Protein AF-0000000077761399 (afdb_homodimer)

Foldseek 3Di:
DPPDKAKEWEDALQDLLSLLLLLLCVVLPHDYHYDYADPVDQDPVLCVLCVDPSDDTWMAIPNDIDDDSLRSSVVSCVVRVPPHQADPDPVSRVVLVVLLCLLVPPLLCLLALQLLQDDPVSNVVSLVVNLVSCVVVLVCLVQALENVRPDHHSNCSSNLSRPPQASVLQCVLVPHDSDDCVSRVSVVSSNVSQCPDPSNVVSRRDSVVNSVVSVVVSVVSNVD/DPPDKAKEWEDALQDLLSLLLLLLCVVLPHDYHYDYADPVDQDPVLCVLCVDPSDDTWMAIPNDIDDDSLRSSVVSCVVRVPPHQADPDPVSRVVLVVLLCLLVPPLLCLLALQLLQDDPVSNVVSLVVNLVSCVVVLVCLVQALENVRPDHHSNCSSNLSRPPQASVLQCVLVPHDSDDCVSRVSVVSSNVSQCPDPSNVVSRRDSVVNSVVSVVVSVVSNVD

Secondary structure (DSSP, 8-state):
---PPPEEEEE-TT-HHHHHHHHHHHHHT---EEEE--SSS--HHHHHH-TTT--S-EEEETTEEEESHHHHHHHHHHHS-SS-SS-SSHHHHHHHHHHHHIIIIIIHIIIIIIHHHS-HHHHHHHHHHHHHHHHHHHHHHTT-SBTTBSS--HHHHHHHHHIIIIIHHHHHHTT-----TTT-HHHHHHHHHHHHSHHHHTTSPPHHHHHHHHHHHHHHHHH-/---PPPEEEEE-TT-HHHHHHHHHHHHHT---EEEE--SSS--HHHHHH-TTT--S-EEEETTEEEESHHHHHHHHHHHS-SS-SS-SSHHHHHHHHHHHHIIIIIIHIIIIIIHHHS-HHHHHHHHHHHHHHHHHHHHHHTT-SBTTBSS--HHHHHHHHHIIIIIHHHHHHTT-----TTT-HHHHHHHHHHHHSHHHHTTSPPHHHHHHHHHHHHHHHHH-

Solvent-accessible surface area (backbone atoms only — not comparable to full-atom values): 23705 Å² total; per-residue (Å²): 126,86,82,75,87,45,37,36,36,39,24,39,79,75,36,37,53,26,33,28,49,50,29,50,34,47,71,61,66,50,76,64,47,77,41,81,58,45,90,92,58,72,48,72,65,51,42,69,73,26,67,84,78,59,59,73,25,36,39,32,49,75,88,40,74,39,53,50,48,71,45,39,49,52,31,49,36,62,67,50,63,63,82,55,31,62,61,84,51,41,67,58,32,36,50,40,52,44,51,38,46,42,40,66,58,47,38,43,36,36,58,41,59,51,32,41,62,38,54,75,74,49,31,54,56,28,38,51,53,27,43,58,56,48,45,60,53,37,63,64,26,65,95,36,59,27,73,50,31,88,44,77,15,49,40,37,37,48,45,43,22,42,43,73,59,36,42,49,35,37,31,51,59,73,72,44,81,68,80,47,57,88,85,35,49,51,47,50,50,32,51,54,52,51,55,65,37,66,53,40,47,76,46,54,51,58,63,72,64,40,20,51,49,33,46,52,49,34,50,51,58,47,70,101,126,86,83,74,86,45,36,36,36,38,24,38,78,76,37,37,52,26,30,28,48,51,29,52,32,48,70,62,66,50,76,65,47,77,42,82,58,46,89,92,58,72,47,72,64,51,41,69,73,28,68,82,79,59,59,74,23,36,39,32,50,74,91,40,73,38,53,51,48,71,44,38,50,51,32,49,36,62,66,50,65,63,82,53,32,63,60,88,50,42,67,59,31,36,50,40,54,44,52,37,46,43,40,67,58,48,39,44,35,36,56,40,58,51,33,42,62,38,54,74,72,48,31,54,55,27,38,52,52,28,43,59,55,50,45,61,54,37,63,63,26,65,96,32,62,28,73,50,31,88,43,76,14,50,42,37,36,48,46,43,23,42,42,72,59,36,42,50,36,37,30,52,60,71,72,47,83,70,80,46,58,88,82,34,48,54,48,50,52,32,50,55,51,49,55,66,37,66,52,41,47,78,46,53,50,58,62,70,64,41,20,53,50,35,46,52,49,34,52,51,60,51,71,106

Nearest PDB structures (foldseek):
  5j4u-assembly1_A-2  TM=9.199E-01  e=8.645E-18  Populus trichocarpa
  4chs-assembly1_B  TM=9.046E-01  e=1.478E-17  Glycine max
  5g5a-assembly2_D  TM=9.000E-01  e=3.732E-17  Arabidopsis thaliana
  6ep7-assembly1_A  TM=8.720E-01  e=1.091E-16  Arabidopsis thaliana
  5o84-assembly1_A-2  TM=8.622E-01  e=1.262E-16  Arabidopsis thaliana

InterPro domains:
  IPR004045 Glutathione S-transferase, N-terminal [PF02798] (6-78)
  IPR004045 Glutathione S-transferase, N-terminal [PS50404] (5-84)
  IPR004046 Glutathione S-transferase, C-terminal [PF00043] (107-195)
  IPR010987 Glutathione S-transferase, C-terminal-like [PS50405] (89-217)
  IPR036249 Thioredoxin-like superfamily [SSF52833] (7-107)
  IPR036282 Glutathione S-transferase, C-terminal domain superfamily [SSF47616] (78-217)
  IPR040079 Glutathione transferase family [SFLDS00019] (4-222)
  IPR045073 Glutathione S-transferase Omega/Tau-like [PTHR11260] (9-211)
  IPR045073 Glutathione S-transferase Omega/Tau-like [SFLDG01152] (4-222)
  IPR045074 Glutathione S-transferases Tau, C-terminal alpha-helical domain, plant [cd03185] (90-217)

Sequence (448 aa):
MADKEEVKLLGIWASPYSRRIEMALKLKGVPYEYVEEILEKKSPLLLALNPIHKKIPVLVHNDKTILESQVILEYIDETWKHNPLLPQDPYERSKARFLAKLVDEQILTAGFVSMARADEKGREVLAEQTRELIMNLEKELVGKDFFGGKTVGFLDLVAGSVIPFCLERGWEGIGLEVISEEKFPEYKRWVKNLEKAEFVKDCIPPREEHVEHMNDMGERIRSAMADKEEVKLLGIWASPYSRRIEMALKLKGVPYEYVEEILEKKSPLLLALNPIHKKIPVLVHNDKTILESQVILEYIDETWKHNPLLPQDPYERSKARFLAKLVDEQILTAGFVSMARADEKGREVLAEQTRELIMNLEKELVGKDFFGGKTVGFLDLVAGSVIPFCLERGWEGIGLEVISEEKFPEYKRWVKNLEKAEFVKDCIPPREEHVEHMNDMGERIRSA

Radius of gyration: 22.25 Å; Cα contacts (8 Å, |Δi|>4): 657; chains: 2; bounding box: 62×59×57 Å

pLDDT: mean 96.07, std 7.03, range [29.75, 98.94]

Organism: Raphanus sativus (NCBI:txid3726)

Structure (mmCIF, N/CA/C/O backbone):
data_AF-0000000077761399-model_v1
#
loop_
_entity.id
_entity.type
_entity.pdbx_description
1 polymer 'glutathione transferase'
#
loop_
_atom_site.group_PDB
_atom_site.id
_atom_site.type_symbol
_atom_site.label_atom_id
_atom_site.label_alt_id
_atom_site.label_comp_id
_atom_site.label_asym_id
_atom_site.label_entity_id
_atom_site.label_seq_id
_atom_site.pdbx_PDB_ins_code
_atom_site.Cartn_x
_atom_site.Cartn_y
_atom_site.Cartn_z
_atom_site.occupancy
_atom_site.B_iso_or_equiv
_atom_site.auth_seq_id
_atom_site.auth_comp_id
_atom_site.auth_asym_id
_atom_site.auth_atom_id
_atom_site.pdbx_PDB_model_num
ATOM 1 N N . MET A 1 1 ? 38.125 -9.602 9.883 1 29.75 1 MET A N 1
ATOM 2 C CA . MET A 1 1 ? 37.281 -10.539 9.141 1 29.75 1 MET A CA 1
ATOM 3 C C . MET A 1 1 ? 36.125 -9.805 8.477 1 29.75 1 MET A C 1
ATOM 5 O O . MET A 1 1 ? 35.562 -8.867 9.047 1 29.75 1 MET A O 1
ATOM 9 N N . ALA A 1 2 ? 35.969 -9.5 7.258 1 42.53 2 ALA A N 1
ATOM 10 C CA . ALA A 1 2 ? 35.031 -8.625 6.562 1 42.53 2 ALA A CA 1
ATOM 11 C C . ALA A 1 2 ? 33.594 -8.852 7.055 1 42.53 2 ALA A C 1
ATOM 13 O O . ALA A 1 2 ? 33.156 -9.992 7.129 1 42.53 2 ALA A O 1
ATOM 14 N N . ASP A 1 3 ? 32.938 -8.172 8.047 1 53.81 3 ASP A N 1
ATOM 15 C CA . ASP A 1 3 ? 31.75 -8.281 8.891 1 53.81 3 ASP A CA 1
ATOM 16 C C . ASP A 1 3 ? 30.562 -8.812 8.102 1 53.81 3 ASP A C 1
ATOM 18 O O . ASP A 1 3 ? 30.109 -8.18 7.141 1 53.81 3 ASP A O 1
ATOM 22 N N . LYS A 1 4 ? 30.312 -10.141 7.906 1 71.25 4 LYS A N 1
ATOM 23 C CA . LYS A 1 4 ? 29.344 -10.883 7.105 1 71.25 4 LYS A CA 1
ATOM 24 C C . LYS A 1 4 ? 27.938 -10.336 7.309 1 71.25 4 LYS A C 1
ATOM 26 O O . LYS A 1 4 ? 27.516 -10.078 8.438 1 71.25 4 LYS A O 1
ATOM 31 N N . GLU A 1 5 ? 27.281 -9.836 6.176 1 87.62 5 GLU A N 1
ATOM 32 C CA . GLU A 1 5 ? 25.891 -9.367 6.191 1 87.62 5 GLU A CA 1
ATOM 33 C C . GLU A 1 5 ? 24.969 -10.414 6.793 1 87.62 5 GLU A C 1
ATOM 35 O O . GLU A 1 5 ? 25.109 -11.609 6.523 1 87.62 5 GLU A O 1
ATOM 40 N N . GLU A 1 6 ? 24.25 -9.977 7.781 1 96.06 6 GLU A N 1
ATOM 41 C CA . GLU A 1 6 ? 23.266 -10.852 8.391 1 96.06 6 GLU A CA 1
ATOM 42 C C . GLU A 1 6 ? 21.859 -10.523 7.898 1 96.06 6 GLU A C 1
ATOM 44 O O . GLU A 1 6 ? 21.422 -9.375 7.988 1 96.06 6 GLU A O 1
ATOM 49 N N . VAL A 1 7 ? 21.234 -11.531 7.297 1 98.56 7 VAL A N 1
ATOM 50 C CA . VAL A 1 7 ? 19.859 -11.398 6.828 1 98.56 7 VAL A CA 1
ATOM 51 C C . VAL A 1 7 ? 18.969 -12.438 7.508 1 98.56 7 VAL A C 1
ATOM 53 O O . VAL A 1 7 ? 19.297 -13.633 7.512 1 98.56 7 VAL A O 1
ATOM 56 N N . LYS A 1 8 ? 17.875 -11.938 8.156 1 98.75 8 LYS A N 1
ATOM 57 C CA . LYS A 1 8 ? 16.906 -12.789 8.82 1 98.75 8 LYS A CA 1
ATOM 58 C C . LYS A 1 8 ? 15.484 -12.5 8.32 1 98.75 8 LYS A C 1
ATOM 60 O O . LYS A 1 8 ? 15.117 -11.344 8.125 1 98.75 8 LYS A O 1
ATOM 65 N N . LEU A 1 9 ? 14.766 -13.562 8.062 1 98.81 9 LEU A N 1
ATOM 66 C CA . LEU A 1 9 ? 13.375 -13.438 7.625 1 98.81 9 LEU A CA 1
ATOM 67 C C . LEU A 1 9 ? 12.438 -14.188 8.562 1 98.81 9 LEU A C 1
ATOM 69 O O . LEU A 1 9 ? 12.57 -15.398 8.75 1 98.81 9 LEU A O 1
ATOM 73 N N . LEU A 1 10 ? 11.578 -13.453 9.25 1 98.81 10 LEU A N 1
ATOM 74 C CA . LEU A 1 10 ? 10.461 -14.07 9.953 1 98.81 10 LEU A CA 1
ATOM 75 C C . LEU A 1 10 ? 9.266 -14.258 9.031 1 98.81 10 LEU A C 1
ATOM 77 O O . LEU A 1 10 ? 8.836 -13.312 8.359 1 98.81 10 LEU A O 1
ATOM 81 N N . GLY A 1 11 ? 8.797 -15.461 8.898 1 98.19 11 GLY A N 1
ATOM 82 C CA . GLY A 1 11 ? 7.676 -15.766 8.023 1 98.19 11 GLY A CA 1
ATOM 83 C C . GLY A 1 11 ? 6.918 -17.016 8.438 1 98.19 11 GLY A C 1
ATOM 84 O O . GLY A 1 11 ? 7.172 -17.578 9.5 1 98.19 11 GLY A O 1
ATOM 85 N N . ILE A 1 12 ? 5.926 -17.344 7.656 1 97.19 12 ILE A N 1
ATOM 86 C CA . ILE A 1 12 ? 5.164 -18.578 7.766 1 97.19 12 ILE A CA 1
ATOM 87 C C . ILE A 1 12 ? 5.215 -19.344 6.438 1 97.19 12 ILE A C 1
ATOM 89 O O . ILE A 1 12 ? 5.113 -18.734 5.367 1 97.19 12 ILE A O 1
ATOM 93 N N . TRP A 1 13 ? 5.289 -20.578 6.453 1 95.75 13 TRP A N 1
ATOM 94 C CA . TRP A 1 13 ? 5.516 -21.422 5.289 1 95.75 13 TRP A CA 1
ATOM 95 C C . TRP A 1 13 ? 4.391 -21.266 4.27 1 95.75 13 TRP A C 1
ATOM 97 O O . TRP A 1 13 ? 4.613 -21.406 3.064 1 95.75 13 TRP A O 1
ATOM 107 N N . ALA A 1 14 ? 3.279 -20.938 4.746 1 96.38 14 ALA A N 1
ATOM 108 C CA . ALA A 1 14 ? 2.096 -20.984 3.889 1 96.38 14 ALA A CA 1
ATOM 109 C C . ALA A 1 14 ? 1.712 -19.578 3.428 1 96.38 14 ALA A C 1
ATOM 111 O O . ALA A 1 14 ? 0.826 -19.406 2.586 1 96.38 14 ALA A O 1
ATOM 112 N N . SER A 1 15 ? 2.32 -18.562 3.953 1 97 15 SER A N 1
ATOM 113 C CA . SER A 1 15 ? 1.941 -17.172 3.684 1 97 15 SER A CA 1
ATOM 114 C C . SER A 1 15 ? 2.492 -16.703 2.344 1 97 15 SER A C 1
ATOM 116 O O . SER A 1 15 ? 3.703 -16.734 2.115 1 97 15 SER A O 1
ATOM 118 N N . PRO A 1 16 ? 1.604 -16.25 1.481 1 98.12 16 PRO A N 1
ATOM 119 C CA . PRO A 1 16 ? 2.105 -15.719 0.213 1 98.12 16 PRO A CA 1
ATOM 120 C C . PRO A 1 16 ? 3.021 -14.508 0.403 1 98.12 16 PRO A C 1
ATOM 122 O O . PRO A 1 16 ? 3.904 -14.266 -0.424 1 98.12 16 PRO A O 1
ATOM 125 N N . TYR A 1 17 ? 2.861 -13.766 1.481 1 98.44 17 TYR A N 1
ATOM 126 C CA . TYR A 1 17 ? 3.676 -12.586 1.768 1 98.44 17 TYR A CA 1
ATOM 127 C C . TYR A 1 17 ? 5.086 -12.992 2.186 1 98.44 17 TYR A C 1
ATOM 129 O O . TYR A 1 17 ? 6.055 -12.305 1.861 1 98.44 17 TYR A O 1
ATOM 137 N N . SER A 1 18 ? 5.207 -14.07 2.906 1 98.38 18 SER A N 1
ATOM 138 C CA . SER A 1 18 ? 6.516 -14.602 3.271 1 98.38 18 SER A CA 1
ATOM 139 C C . SER A 1 18 ? 7.207 -15.234 2.068 1 98.38 18 SER A C 1
ATOM 141 O O . SER A 1 18 ? 8.414 -15.055 1.871 1 98.38 18 SER A O 1
ATOM 143 N N . ARG A 1 19 ? 6.43 -15.938 1.273 1 98.38 19 ARG A N 1
ATOM 144 C CA . ARG A 1 19 ? 6.988 -16.703 0.162 1 98.38 19 ARG A CA 1
ATOM 145 C C . ARG A 1 19 ? 7.578 -15.773 -0.898 1 98.38 19 ARG A C 1
ATOM 147 O O . ARG A 1 19 ? 8.609 -16.078 -1.493 1 98.38 19 ARG A O 1
ATOM 154 N N . ARG A 1 20 ? 6.902 -14.656 -1.134 1 98.81 20 ARG A N 1
ATOM 155 C CA . ARG A 1 20 ? 7.422 -13.766 -2.164 1 98.81 20 ARG A CA 1
ATOM 156 C C . ARG A 1 20 ? 8.758 -13.164 -1.743 1 98.81 20 ARG A C 1
ATOM 158 O O . ARG A 1 20 ? 9.609 -12.883 -2.586 1 98.81 20 ARG A O 1
ATOM 165 N N . ILE A 1 21 ? 8.992 -12.992 -0.421 1 98.88 21 ILE A N 1
ATOM 166 C CA . ILE A 1 21 ? 10.273 -12.477 0.055 1 98.88 21 ILE A CA 1
ATOM 167 C C . ILE A 1 21 ? 11.352 -13.539 -0.105 1 98.88 21 ILE A C 1
ATOM 169 O O . ILE A 1 21 ? 12.477 -13.242 -0.531 1 98.88 21 ILE A O 1
ATOM 173 N N . GLU A 1 22 ? 10.977 -14.789 0.233 1 98.75 22 GLU A N 1
ATOM 174 C CA . GLU A 1 22 ? 11.938 -15.875 0.038 1 98.75 22 GLU A CA 1
ATOM 175 C C . GLU A 1 22 ? 12.344 -15.992 -1.428 1 98.75 22 GLU A C 1
ATOM 177 O O . GLU A 1 22 ? 13.531 -16.125 -1.739 1 98.75 22 GLU A O 1
ATOM 182 N N . MET A 1 23 ? 11.398 -15.961 -2.312 1 98.62 23 MET A N 1
ATOM 183 C CA . MET A 1 23 ? 11.695 -16.031 -3.74 1 98.62 23 MET A CA 1
ATOM 184 C C . MET A 1 23 ? 12.648 -14.914 -4.152 1 98.62 23 MET A C 1
ATOM 186 O O . MET A 1 23 ? 13.586 -15.141 -4.914 1 98.62 23 MET A O 1
ATOM 190 N N . ALA A 1 24 ? 12.391 -13.672 -3.656 1 98.69 24 ALA A N 1
ATOM 191 C CA . ALA A 1 24 ? 13.234 -12.531 -3.998 1 98.69 24 ALA A CA 1
ATOM 192 C C . ALA A 1 24 ? 14.664 -12.734 -3.506 1 98.69 24 ALA A C 1
ATOM 194 O O . ALA A 1 24 ? 15.625 -12.477 -4.238 1 98.69 24 ALA A O 1
ATOM 195 N N . LEU A 1 25 ? 14.812 -13.188 -2.234 1 98.69 25 LEU A N 1
ATOM 196 C CA . LEU A 1 25 ? 16.141 -13.398 -1.659 1 98.69 25 LEU A CA 1
ATOM 197 C C . LEU A 1 25 ? 16.906 -14.477 -2.428 1 98.69 25 LEU A C 1
ATOM 199 O O . LEU A 1 25 ? 18.094 -14.32 -2.703 1 98.69 25 LEU A O 1
ATOM 203 N N . LYS A 1 26 ? 16.219 -15.531 -2.789 1 98.25 26 LYS A N 1
ATOM 204 C CA . LYS A 1 26 ? 16.844 -16.609 -3.539 1 98.25 26 LYS A CA 1
ATOM 205 C C . LYS A 1 26 ? 17.234 -16.156 -4.945 1 98.25 26 LYS A C 1
ATOM 207 O O . LYS A 1 26 ? 18.312 -16.5 -5.441 1 98.25 26 LYS A O 1
ATOM 212 N N . LEU A 1 27 ? 16.328 -15.445 -5.574 1 97.69 27 LEU A N 1
ATOM 213 C CA . LEU A 1 27 ? 16.625 -14.883 -6.891 1 97.69 27 LEU A CA 1
ATOM 214 C C . LEU A 1 27 ? 17.906 -14.047 -6.859 1 97.69 27 LEU A C 1
ATOM 216 O O . LEU A 1 27 ? 18.703 -14.094 -7.793 1 97.69 27 LEU A O 1
ATOM 220 N N . LYS A 1 28 ? 18.062 -13.281 -5.738 1 97.69 28 LYS A N 1
ATOM 221 C CA . LYS A 1 28 ? 19.203 -12.391 -5.59 1 97.69 28 LYS A CA 1
ATOM 222 C C . LYS A 1 28 ? 20.422 -13.141 -5.059 1 97.69 28 LYS A C 1
ATOM 224 O O . LYS A 1 28 ? 21.516 -12.586 -4.977 1 97.69 28 LYS A O 1
ATOM 229 N N . GLY A 1 29 ? 20.266 -14.383 -4.691 1 97.12 29 GLY A N 1
ATOM 230 C CA . GLY A 1 29 ? 21.359 -15.164 -4.145 1 97.12 29 GLY A CA 1
ATOM 231 C C . GLY A 1 29 ? 21.781 -14.711 -2.762 1 97.12 29 GLY A C 1
ATOM 232 O O . GLY A 1 29 ? 22.969 -14.789 -2.41 1 97.12 29 GLY A O 1
ATOM 233 N N . VAL A 1 30 ? 20.891 -14.188 -1.999 1 98 30 VAL A N 1
ATOM 234 C CA . VAL A 1 30 ? 21.203 -13.656 -0.673 1 98 30 VAL A CA 1
ATOM 235 C C . VAL A 1 30 ? 20.938 -14.727 0.384 1 98 30 VAL A C 1
ATOM 237 O O . VAL A 1 30 ? 19.781 -15.133 0.585 1 98 30 VAL A O 1
ATOM 240 N N . PRO A 1 31 ? 21.969 -15.172 1.051 1 97.88 31 PRO A N 1
ATOM 241 C CA . PRO A 1 31 ? 21.719 -16.078 2.168 1 97.88 31 PRO A CA 1
ATOM 242 C C . PRO A 1 31 ? 20.938 -15.43 3.303 1 97.88 31 PRO A C 1
ATOM 244 O O . PRO A 1 31 ? 21.141 -14.25 3.596 1 97.88 31 PRO A O 1
ATOM 247 N N . TYR A 1 32 ? 20.062 -16.25 3.877 1 98.31 32 TYR A N 1
ATOM 248 C CA . TYR A 1 32 ? 19.266 -15.711 4.977 1 98.31 32 TYR A CA 1
ATOM 249 C C . TYR A 1 32 ? 18.922 -16.797 5.984 1 98.31 32 TYR A C 1
ATOM 251 O O . TYR A 1 32 ? 18.859 -17.984 5.633 1 98.31 32 TYR A O 1
ATOM 259 N N . GLU A 1 33 ? 18.766 -16.328 7.191 1 98.44 33 GLU A N 1
ATOM 260 C CA . GLU A 1 33 ? 18.188 -17.172 8.234 1 98.44 33 GLU A CA 1
ATOM 261 C C . GLU A 1 33 ? 16.672 -17.062 8.242 1 98.44 33 GLU A C 1
ATOM 263 O O . GLU A 1 33 ? 16.109 -15.961 8.32 1 98.44 33 GLU A O 1
ATOM 268 N N . TYR A 1 34 ? 16.031 -18.172 8.117 1 98.25 34 TYR A N 1
ATOM 269 C CA . TYR A 1 34 ? 14.57 -18.203 8.148 1 98.25 34 TYR A CA 1
ATOM 270 C C . TYR A 1 34 ? 14.062 -18.578 9.531 1 98.25 34 TYR A C 1
ATOM 272 O O . TYR A 1 34 ? 14.516 -19.578 10.109 1 98.25 34 TYR A O 1
ATOM 280 N N . VAL A 1 35 ? 13.188 -17.781 10.062 1 98.31 35 VAL A N 1
ATOM 281 C CA . VAL A 1 35 ? 12.539 -18.047 11.344 1 98.31 35 VAL A CA 1
ATOM 282 C C . VAL A 1 35 ? 11.047 -18.266 11.133 1 98.31 35 VAL A C 1
ATOM 284 O O . VAL A 1 35 ? 10.312 -17.344 10.781 1 98.31 35 VAL A O 1
ATOM 287 N N . GLU A 1 36 ? 10.609 -19.484 11.359 1 98 36 GLU A N 1
ATOM 288 C CA . GLU A 1 36 ? 9.203 -19.828 11.195 1 98 36 GLU A CA 1
ATOM 289 C C . GLU A 1 36 ? 8.375 -19.312 12.367 1 98 36 GLU A C 1
ATOM 291 O O . GLU A 1 36 ? 8.695 -19.562 13.531 1 98 36 GLU A O 1
ATOM 296 N N . GLU A 1 37 ? 7.328 -18.547 12.031 1 97.5 37 GLU A N 1
ATOM 297 C CA . GLU A 1 37 ? 6.395 -18.047 13.031 1 97.5 37 GLU A CA 1
ATOM 298 C C . GLU A 1 37 ? 5.133 -18.906 13.094 1 97.5 37 GLU A C 1
ATOM 300 O O . GLU A 1 37 ? 4.906 -19.75 12.219 1 97.5 37 GLU A O 1
ATOM 305 N N . ILE A 1 38 ? 4.445 -18.75 14.195 1 91.94 38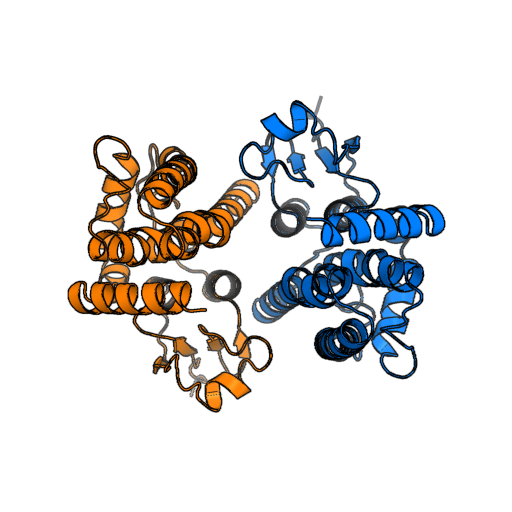 ILE A N 1
ATOM 306 C CA . ILE A 1 38 ? 3.141 -19.375 14.367 1 91.94 38 ILE A CA 1
ATOM 307 C C . ILE A 1 38 ? 2.059 -18.297 14.453 1 91.94 38 ILE A C 1
ATOM 309 O O . ILE A 1 38 ? 2.162 -17.359 15.25 1 91.94 38 ILE A O 1
ATOM 313 N N . LEU A 1 39 ? 1.074 -18.422 13.633 1 80.94 39 LEU A N 1
ATOM 314 C CA . LEU A 1 39 ? 0.049 -17.391 13.508 1 80.94 39 LEU A CA 1
ATOM 315 C C . LEU A 1 39 ? -0.723 -17.234 14.812 1 80.94 39 LEU A C 1
ATOM 317 O O . LEU A 1 39 ? -1.043 -16.109 15.211 1 80.94 39 LEU A O 1
ATOM 321 N N . GLU A 1 40 ? -1.04 -18.312 15.484 1 86 40 GLU A N 1
ATOM 322 C CA . GLU A 1 40 ? -1.903 -18.328 16.656 1 86 40 GLU A CA 1
ATOM 323 C C . GLU A 1 40 ? -1.152 -17.844 17.891 1 86 40 GLU A C 1
ATOM 325 O O . GLU A 1 40 ? -1.765 -17.359 18.859 1 86 40 GLU A O 1
ATOM 330 N N . LYS A 1 41 ? 0.123 -18.047 17.875 1 92.56 41 LYS A N 1
ATOM 331 C CA . LYS A 1 41 ? 0.962 -17.641 19 1 92.56 41 LYS A CA 1
ATOM 332 C C . LYS A 1 41 ? 2.174 -16.859 18.531 1 92.56 41 LYS A C 1
ATOM 334 O O . LYS A 1 41 ? 3.268 -17.406 18.375 1 92.56 41 LYS A O 1
ATOM 339 N N . LYS A 1 42 ? 1.957 -15.57 18.406 1 94.56 42 LYS A N 1
ATOM 340 C CA . LYS A 1 42 ? 3.021 -14.703 17.922 1 94.56 42 LYS A CA 1
ATOM 341 C C . LYS A 1 42 ? 4.219 -14.711 18.859 1 94.56 42 LYS A C 1
ATOM 343 O O . LYS A 1 42 ? 4.059 -14.633 20.078 1 94.56 42 LYS A O 1
ATOM 348 N N . SER A 1 43 ? 5.402 -14.828 18.391 1 97.44 43 SER A N 1
ATOM 349 C CA . SER A 1 43 ? 6.621 -14.914 19.188 1 97.44 43 SER A CA 1
ATOM 350 C C . SER A 1 43 ? 6.992 -13.555 19.781 1 97.44 43 SER A C 1
ATOM 352 O O . SER A 1 43 ? 6.648 -12.516 19.219 1 97.44 43 SER A O 1
ATOM 354 N N . PRO A 1 44 ? 7.746 -13.562 20.891 1 97.56 44 PRO A N 1
ATOM 355 C CA . PRO A 1 44 ? 8.273 -12.305 21.438 1 97.56 44 PRO A CA 1
ATOM 356 C C . PRO A 1 44 ? 9.164 -11.562 20.438 1 97.56 44 PRO A C 1
ATOM 358 O O . PRO A 1 44 ? 9.156 -10.328 20.406 1 97.56 44 PRO A O 1
ATOM 361 N N . LEU A 1 45 ? 9.828 -12.305 19.625 1 97.75 45 LEU A N 1
ATOM 362 C CA . LEU A 1 45 ? 10.703 -11.703 18.625 1 97.75 45 LEU A CA 1
ATOM 363 C C . LEU A 1 45 ? 9.898 -10.922 17.594 1 97.75 45 LEU A C 1
ATOM 365 O O . LEU A 1 45 ? 10.227 -9.781 17.281 1 97.75 45 LEU A O 1
ATOM 369 N N . LEU A 1 46 ? 8.836 -11.547 17.078 1 98.06 46 LEU A N 1
ATOM 370 C CA . LEU A 1 46 ? 7.977 -10.875 16.109 1 98.06 46 LEU A CA 1
ATOM 371 C C . LEU A 1 46 ? 7.363 -9.609 16.703 1 98.06 46 LEU A C 1
ATOM 373 O O . LEU A 1 46 ? 7.355 -8.555 16.062 1 98.06 46 LEU A O 1
ATOM 377 N N . LEU A 1 47 ? 6.906 -9.734 17.938 1 97.5 47 LEU A N 1
ATOM 378 C CA . LEU A 1 47 ? 6.254 -8.609 18.609 1 97.5 47 LEU A CA 1
ATOM 379 C C . LEU A 1 47 ? 7.242 -7.473 18.844 1 97.5 47 LEU A C 1
ATOM 381 O O . LEU A 1 47 ? 6.871 -6.297 18.797 1 97.5 47 LEU A O 1
ATOM 385 N N . ALA A 1 48 ? 8.508 -7.781 19.078 1 97.62 48 ALA A N 1
ATOM 386 C CA . ALA A 1 48 ? 9.547 -6.777 19.281 1 97.62 48 ALA A CA 1
ATOM 387 C C . ALA A 1 48 ? 9.93 -6.105 17.969 1 97.62 48 ALA A C 1
ATOM 389 O O . ALA A 1 48 ? 10.156 -4.891 17.922 1 97.62 48 ALA A O 1
ATOM 390 N N . LEU A 1 49 ? 9.984 -6.875 16.891 1 97.75 49 LEU A N 1
ATOM 391 C CA . LEU A 1 49 ? 10.461 -6.375 15.609 1 97.75 49 LEU A CA 1
ATOM 392 C C . LEU A 1 49 ? 9.359 -5.613 14.883 1 97.75 49 LEU A C 1
ATOM 394 O O . LEU A 1 49 ? 9.648 -4.719 14.078 1 97.75 49 LEU A O 1
ATOM 398 N N . ASN A 1 50 ? 8.156 -5.961 15.141 1 97.25 50 ASN A N 1
ATOM 399 C CA . ASN A 1 50 ? 7.008 -5.32 14.508 1 97.25 50 ASN A CA 1
ATOM 400 C C . ASN A 1 50 ? 5.895 -5.043 15.516 1 97.25 50 ASN A C 1
ATOM 402 O O . ASN A 1 50 ? 4.809 -5.617 15.414 1 97.25 50 ASN A O 1
ATOM 406 N N . PRO A 1 51 ? 6.113 -4.129 16.391 1 94.88 51 PRO A N 1
ATOM 407 C CA . PRO A 1 51 ? 5.168 -3.893 17.484 1 94.88 51 PRO A CA 1
ATOM 408 C C . PRO A 1 51 ? 3.863 -3.258 17.016 1 94.88 51 PRO A C 1
ATOM 410 O O . PRO A 1 51 ? 2.855 -3.311 17.734 1 94.88 51 PRO A O 1
ATOM 413 N N . ILE A 1 52 ? 3.885 -2.693 15.859 1 92.06 52 ILE A N 1
ATOM 414 C CA . ILE A 1 52 ? 2.711 -1.971 15.375 1 92.06 52 ILE A CA 1
ATOM 415 C C . ILE A 1 52 ? 1.722 -2.949 14.75 1 92.06 52 ILE A C 1
ATOM 417 O O . ILE A 1 52 ? 0.59 -3.086 15.219 1 92.06 52 ILE A O 1
ATOM 421 N N . HIS A 1 53 ? 2.123 -3.689 13.719 1 93 53 HIS A N 1
ATOM 422 C CA . HIS A 1 53 ? 1.229 -4.562 12.969 1 93 53 HIS A CA 1
ATOM 423 C C . HIS A 1 53 ? 1.242 -5.98 13.531 1 93 53 HIS A C 1
ATOM 425 O O . HIS A 1 53 ? 0.277 -6.73 13.367 1 93 53 HIS A O 1
ATOM 431 N N . LYS A 1 54 ? 2.445 -6.328 14.102 1 95.88 54 LYS A N 1
ATOM 432 C CA . LYS A 1 54 ? 2.619 -7.664 14.672 1 95.88 54 LYS A CA 1
ATOM 433 C C . LYS A 1 54 ? 2.373 -8.742 13.625 1 95.88 54 LYS A C 1
ATOM 435 O O . LYS A 1 54 ? 1.777 -9.781 13.922 1 95.88 54 LYS A O 1
ATOM 440 N N . LYS A 1 55 ? 2.711 -8.422 12.414 1 95.81 55 LYS A N 1
ATOM 441 C CA . LYS A 1 55 ? 2.475 -9.336 11.297 1 95.81 55 LYS A CA 1
ATOM 442 C C . LYS A 1 55 ? 3.787 -9.758 10.648 1 95.81 55 LYS A C 1
ATOM 444 O O . LYS A 1 55 ? 4.832 -9.156 10.898 1 95.81 55 LYS A O 1
ATOM 449 N N . ILE A 1 56 ? 3.744 -10.82 9.922 1 97.44 56 ILE A N 1
ATOM 450 C CA . ILE A 1 56 ? 4.809 -11.273 9.031 1 97.44 56 ILE A CA 1
ATOM 451 C C . ILE A 1 56 ? 4.488 -10.859 7.594 1 97.44 56 ILE A C 1
ATOM 453 O O . ILE A 1 56 ? 3.338 -10.562 7.27 1 97.44 56 ILE A O 1
ATOM 457 N N . PRO A 1 57 ? 5.535 -10.734 6.746 1 98.5 57 PRO A N 1
ATOM 458 C CA . PRO A 1 57 ? 6.953 -11.016 6.973 1 98.5 57 PRO A CA 1
ATOM 459 C C . PRO A 1 57 ? 7.688 -9.844 7.625 1 98.5 57 PRO A C 1
ATOM 461 O O . PRO A 1 57 ? 7.246 -8.703 7.523 1 98.5 57 PRO A O 1
ATOM 464 N N . VAL A 1 58 ? 8.695 -10.156 8.375 1 98.75 58 VAL A N 1
ATOM 465 C CA . VAL A 1 58 ? 9.664 -9.18 8.867 1 98.75 58 VAL A CA 1
ATOM 466 C C . VAL A 1 58 ? 11.055 -9.523 8.344 1 98.75 58 VAL A C 1
ATOM 468 O O . VAL A 1 58 ? 11.531 -10.648 8.5 1 98.75 58 VAL A O 1
ATOM 471 N N . LEU A 1 59 ? 11.695 -8.625 7.648 1 98.94 59 LEU A N 1
ATOM 472 C CA . LEU A 1 59 ? 13.086 -8.773 7.219 1 98.94 59 LEU A CA 1
ATOM 473 C C . LEU A 1 59 ? 14.023 -7.977 8.117 1 98.94 59 LEU A C 1
ATOM 475 O O . LEU A 1 59 ? 13.766 -6.805 8.406 1 98.94 59 LEU A O 1
ATOM 479 N N . VAL A 1 60 ? 15 -8.609 8.648 1 98.88 60 VAL A N 1
ATOM 480 C CA . VAL A 1 60 ? 16.047 -7.938 9.414 1 98.88 60 VAL A CA 1
ATOM 481 C C . VAL A 1 60 ? 17.359 -8.008 8.648 1 98.88 60 VAL A C 1
ATOM 483 O O . VAL A 1 60 ? 17.844 -9.102 8.32 1 98.88 60 VAL A O 1
ATOM 486 N N . HIS A 1 61 ? 17.906 -6.871 8.266 1 98.69 61 HIS A N 1
ATOM 487 C CA . HIS A 1 61 ? 19.188 -6.766 7.566 1 98.69 61 HIS A CA 1
ATOM 488 C C . HIS A 1 61 ? 20.203 -5.969 8.383 1 98.69 61 HIS A C 1
ATOM 490 O O . HIS A 1 61 ? 20.094 -4.742 8.477 1 98.69 61 HIS A O 1
ATOM 496 N N . ASN A 1 62 ? 21.281 -6.605 8.945 1 97.38 62 ASN A N 1
ATOM 497 C CA . ASN A 1 62 ? 22.266 -5.973 9.805 1 97.38 62 ASN A CA 1
ATOM 498 C C . ASN A 1 62 ? 21.609 -5.117 10.883 1 97.38 62 ASN A C 1
ATOM 500 O O . ASN A 1 62 ? 21.922 -3.936 11.023 1 97.38 62 ASN A O 1
ATOM 504 N N . ASP A 1 63 ? 20.578 -5.645 11.578 1 96.12 63 ASP A N 1
ATOM 505 C CA . ASP A 1 63 ? 19.891 -5.082 12.734 1 96.12 63 ASP A CA 1
ATOM 506 C C . ASP A 1 63 ? 18.875 -4.016 12.312 1 96.12 63 ASP A C 1
ATOM 508 O O . ASP A 1 63 ? 18.328 -3.311 13.156 1 96.12 63 ASP A O 1
ATOM 512 N N . LYS A 1 64 ? 18.719 -3.883 11.016 1 97.94 64 LYS A N 1
ATOM 513 C CA . LYS A 1 64 ? 17.672 -3.004 10.5 1 97.94 64 LYS A CA 1
ATOM 514 C C . LYS A 1 64 ? 16.422 -3.793 10.133 1 97.94 64 LYS A C 1
ATOM 516 O O . LYS A 1 64 ? 16.484 -4.75 9.359 1 97.94 64 LYS A O 1
ATOM 521 N N . THR A 1 65 ? 15.328 -3.375 10.68 1 98.62 65 THR A N 1
ATOM 522 C CA . THR A 1 65 ? 14.062 -4.062 10.461 1 98.62 65 THR A CA 1
ATOM 523 C C . THR A 1 65 ? 13.289 -3.424 9.305 1 98.62 65 THR A C 1
ATOM 525 O O . THR A 1 65 ? 13.094 -2.207 9.281 1 98.62 65 THR A O 1
ATOM 528 N N . ILE A 1 66 ? 12.938 -4.223 8.359 1 98.81 66 ILE A N 1
ATOM 529 C CA . ILE A 1 66 ? 12.102 -3.791 7.25 1 98.81 66 ILE A CA 1
ATOM 530 C C . ILE A 1 66 ? 10.758 -4.512 7.305 1 98.81 66 ILE A C 1
ATOM 532 O O . ILE A 1 66 ? 10.711 -5.742 7.414 1 98.81 66 ILE A O 1
ATOM 536 N N . LEU A 1 67 ? 9.68 -3.678 7.184 1 98.44 67 LEU A N 1
ATOM 537 C CA . LEU A 1 67 ? 8.336 -4.211 7.367 1 98.44 67 LEU A CA 1
ATOM 538 C C . LEU A 1 67 ? 7.5 -4.031 6.102 1 98.44 67 LEU A C 1
ATOM 540 O O . LEU A 1 67 ? 7.832 -3.205 5.25 1 98.44 67 LEU A O 1
ATOM 544 N N . GLU A 1 68 ? 6.445 -4.82 6.027 1 98 68 GLU A N 1
ATOM 545 C CA . GLU A 1 68 ? 5.5 -4.805 4.914 1 98 68 GLU A CA 1
ATOM 546 C C . GLU A 1 68 ? 6.094 -5.477 3.678 1 98 68 GLU A C 1
ATOM 548 O O . GLU A 1 68 ? 7.113 -5.023 3.152 1 98 68 GLU A O 1
ATOM 553 N N . SER A 1 69 ? 5.438 -6.461 3.152 1 98.5 69 SER A N 1
ATOM 554 C CA . SER A 1 69 ? 6.012 -7.375 2.17 1 98.5 69 SER A CA 1
ATOM 555 C C . SER A 1 69 ? 6.383 -6.645 0.884 1 98.5 69 SER A C 1
ATOM 557 O O . SER A 1 69 ? 7.441 -6.898 0.301 1 98.5 69 SER A O 1
ATOM 559 N N . GLN A 1 70 ? 5.52 -5.68 0.436 1 98.44 70 GLN A N 1
ATOM 560 C CA . GLN A 1 70 ? 5.871 -4.965 -0.787 1 98.44 70 GLN A CA 1
ATOM 561 C C . GLN A 1 70 ? 7.031 -4.004 -0.547 1 98.44 70 GLN A C 1
ATOM 563 O O . GLN A 1 70 ? 7.875 -3.809 -1.428 1 98.44 70 GLN A O 1
ATOM 568 N N . VAL A 1 71 ? 7.078 -3.381 0.627 1 98.69 71 VAL A N 1
ATOM 569 C CA . VAL A 1 71 ? 8.195 -2.52 1.005 1 98.69 71 VAL A CA 1
ATOM 570 C C . VAL A 1 71 ? 9.477 -3.346 1.092 1 98.69 71 VAL A C 1
ATOM 572 O O . VAL A 1 71 ? 10.531 -2.91 0.629 1 98.69 71 VAL A O 1
ATOM 575 N N . ILE A 1 72 ? 9.359 -4.535 1.655 1 98.88 72 ILE A N 1
ATOM 576 C CA . ILE A 1 72 ? 10.5 -5.438 1.77 1 98.88 72 ILE A CA 1
ATOM 577 C C . ILE A 1 72 ? 11.023 -5.789 0.377 1 98.88 72 ILE A C 1
ATOM 579 O O . ILE A 1 72 ? 12.234 -5.785 0.141 1 98.88 72 ILE A O 1
ATOM 583 N N . LEU A 1 73 ? 10.125 -6.074 -0.565 1 98.81 73 LEU A N 1
ATOM 584 C CA . LEU A 1 73 ? 10.531 -6.414 -1.925 1 98.81 73 LEU A CA 1
ATOM 585 C C . LEU A 1 73 ? 11.312 -5.266 -2.561 1 98.81 73 LEU A C 1
ATOM 587 O O . LEU A 1 73 ? 12.336 -5.492 -3.203 1 98.81 73 LEU A O 1
ATOM 591 N N . GLU A 1 74 ? 10.789 -4.078 -2.396 1 98.62 74 GLU A N 1
ATOM 592 C CA . GLU A 1 74 ? 11.492 -2.934 -2.969 1 98.62 74 GLU A CA 1
ATOM 593 C C . GLU A 1 74 ? 12.836 -2.707 -2.279 1 98.62 74 GLU A C 1
ATOM 595 O O . GLU A 1 74 ? 13.82 -2.348 -2.93 1 98.62 74 GLU A O 1
ATOM 600 N N . TYR A 1 75 ? 12.898 -2.934 -0.961 1 98.81 75 TYR A N 1
ATOM 601 C CA . TYR A 1 75 ? 14.156 -2.84 -0.238 1 98.81 75 TYR A CA 1
ATOM 602 C C . TYR A 1 75 ? 15.18 -3.82 -0.799 1 98.81 75 TYR A C 1
ATOM 604 O O . TYR A 1 75 ? 16.344 -3.455 -1.03 1 98.81 75 TYR A O 1
ATOM 612 N N . ILE A 1 76 ? 14.766 -5.039 -1.04 1 98.88 76 ILE A N 1
ATOM 613 C CA . ILE A 1 76 ? 15.633 -6.074 -1.592 1 98.88 76 ILE A CA 1
ATOM 614 C C . ILE A 1 76 ? 16.141 -5.641 -2.963 1 98.88 76 ILE A C 1
ATOM 616 O O . ILE A 1 76 ? 17.344 -5.754 -3.246 1 98.88 76 ILE A O 1
ATOM 620 N N . ASP A 1 77 ? 15.258 -5.113 -3.746 1 98.5 77 ASP A N 1
ATOM 621 C CA . ASP A 1 77 ? 15.609 -4.652 -5.086 1 98.5 77 ASP A CA 1
ATOM 622 C C . ASP A 1 77 ? 16.625 -3.518 -5.027 1 98.5 77 ASP A C 1
ATOM 624 O O . ASP A 1 77 ? 17.562 -3.463 -5.836 1 98.5 77 ASP A O 1
ATOM 628 N N . GLU A 1 78 ? 16.469 -2.627 -4.098 1 98.12 78 GLU A N 1
ATOM 629 C CA . GLU A 1 78 ? 17.281 -1.414 -3.99 1 98.12 78 GLU A CA 1
ATOM 630 C C . GLU A 1 78 ? 18.609 -1.696 -3.297 1 98.12 78 GLU A C 1
ATOM 632 O O . GLU A 1 78 ? 19.562 -0.935 -3.445 1 98.12 78 GLU A O 1
ATOM 637 N N . THR A 1 79 ? 18.672 -2.746 -2.531 1 98.38 79 THR A N 1
ATOM 638 C CA . THR A 1 79 ? 19.859 -3.092 -1.759 1 98.38 79 THR A CA 1
ATOM 639 C C . THR A 1 79 ? 20.781 -3.988 -2.572 1 98.38 79 THR A C 1
ATOM 641 O O . THR A 1 79 ? 21.984 -3.732 -2.65 1 98.38 79 THR A O 1
ATOM 644 N N . TRP A 1 80 ? 20.25 -4.984 -3.123 1 98.06 80 TRP A N 1
ATOM 645 C CA . TRP A 1 80 ? 21 -5.902 -3.973 1 98.06 80 TRP A CA 1
ATOM 646 C C . TRP A 1 80 ? 20.641 -5.699 -5.441 1 98.06 80 TRP A C 1
ATOM 648 O O . TRP A 1 80 ? 19.656 -6.25 -5.926 1 98.06 80 TRP A O 1
ATOM 658 N N . LYS A 1 81 ? 21.5 -5.105 -6.211 1 96 81 LYS A N 1
ATOM 659 C CA . LYS A 1 81 ? 21.156 -4.445 -7.465 1 96 81 LYS A CA 1
ATOM 660 C C . LYS A 1 81 ? 21.172 -5.43 -8.633 1 96 81 LYS A C 1
ATOM 662 O O . LYS A 1 81 ? 20.641 -5.145 -9.703 1 96 81 LYS A O 1
ATOM 667 N N . HIS A 1 82 ? 21.859 -6.523 -8.469 1 95.94 82 HIS A N 1
ATOM 668 C CA . HIS A 1 82 ? 21.812 -7.512 -9.539 1 95.94 82 HIS A CA 1
ATOM 669 C C . HIS A 1 82 ? 20.438 -8.125 -9.68 1 95.94 82 HIS A C 1
ATOM 671 O O . HIS A 1 82 ? 19.672 -8.18 -8.711 1 95.94 82 HIS A O 1
ATOM 677 N N . ASN A 1 83 ? 20 -8.484 -10.984 1 95.06 83 ASN A N 1
ATOM 678 C CA . ASN A 1 83 ? 18.672 -9.039 -11.273 1 95.06 83 ASN A CA 1
ATOM 679 C C . ASN A 1 83 ? 17.562 -8.109 -10.773 1 95.06 83 ASN A C 1
ATOM 681 O O . ASN A 1 83 ? 16.766 -8.492 -9.914 1 95.06 83 ASN A O 1
ATOM 685 N N . PRO A 1 84 ? 17.453 -6.98 -11.352 1 97 84 PRO A N 1
ATOM 686 C CA . PRO A 1 84 ? 16.469 -6.008 -10.883 1 97 84 PRO A CA 1
ATOM 687 C C . PRO A 1 84 ? 15.047 -6.551 -10.922 1 97 84 PRO A C 1
ATOM 689 O O . PRO A 1 84 ? 14.664 -7.227 -11.883 1 97 84 PRO A O 1
ATOM 692 N N . LEU A 1 85 ? 14.344 -6.301 -9.867 1 98.19 85 LEU A N 1
ATOM 693 C CA . LEU A 1 85 ? 12.961 -6.738 -9.781 1 98.19 85 LEU A CA 1
ATOM 694 C C . LEU A 1 85 ? 12.031 -5.75 -10.477 1 98.19 85 LEU A C 1
ATOM 696 O O . LEU A 1 85 ? 11.047 -6.148 -11.102 1 98.19 85 LEU A O 1
ATOM 700 N N . LEU A 1 86 ? 12.32 -4.488 -10.32 1 98.12 86 LEU A N 1
ATOM 701 C CA . LEU A 1 86 ? 11.492 -3.453 -10.922 1 98.12 86 LEU A CA 1
ATOM 702 C C . LEU A 1 86 ? 12.148 -2.906 -12.188 1 98.12 86 LEU A C 1
ATOM 704 O O . LEU A 1 86 ? 13.367 -2.789 -12.258 1 98.12 86 LEU A O 1
ATOM 708 N N . PRO A 1 87 ? 11.273 -2.527 -13.172 1 96.5 87 PRO A N 1
ATOM 709 C CA . PRO A 1 87 ? 11.82 -1.877 -14.359 1 96.5 87 PRO A CA 1
ATOM 710 C C . PRO A 1 87 ? 12.5 -0.544 -14.047 1 96.5 87 PRO A C 1
ATOM 712 O O . PRO A 1 87 ? 12.258 0.041 -12.992 1 96.5 87 PRO A O 1
ATOM 715 N N . GLN A 1 88 ? 13.328 -0.093 -15.008 1 95 88 GLN A N 1
ATOM 716 C CA . GLN A 1 88 ? 14.016 1.18 -14.828 1 95 88 GLN A CA 1
ATOM 717 C C . GLN A 1 88 ? 13.133 2.35 -15.242 1 95 88 GLN A C 1
ATOM 719 O O . GLN A 1 88 ? 13.242 3.447 -14.688 1 95 88 GLN A O 1
ATOM 724 N N . ASP A 1 89 ? 12.266 2.092 -16.234 1 97.38 89 ASP A N 1
ATOM 725 C CA . ASP A 1 89 ? 11.367 3.135 -16.703 1 97.38 89 ASP A CA 1
ATOM 726 C C . ASP A 1 89 ? 10.312 3.48 -15.656 1 97.38 89 ASP A C 1
ATOM 728 O O . ASP A 1 89 ? 9.602 2.6 -15.172 1 97.38 89 ASP A O 1
ATOM 732 N N . PRO A 1 90 ? 10.188 4.762 -15.32 1 98.06 90 PRO A N 1
ATOM 733 C CA . PRO A 1 90 ? 9.281 5.148 -14.242 1 98.06 90 PRO A CA 1
ATOM 734 C C . PRO A 1 90 ? 7.84 4.715 -14.5 1 98.06 90 PRO A C 1
ATOM 736 O O . PRO A 1 90 ? 7.129 4.328 -13.57 1 98.06 90 PRO A O 1
ATOM 739 N N . TYR A 1 91 ? 7.422 4.805 -15.695 1 98.31 91 TYR A N 1
ATOM 740 C CA . TYR A 1 91 ? 6.047 4.422 -16 1 98.31 91 TYR A CA 1
ATOM 741 C C . TYR A 1 91 ? 5.84 2.928 -15.797 1 98.31 91 TYR A C 1
ATOM 743 O O . TYR A 1 91 ? 4.867 2.51 -15.164 1 98.31 91 TYR A O 1
ATOM 751 N N . GLU A 1 92 ? 6.766 2.129 -16.328 1 97.56 92 GLU A N 1
ATOM 752 C CA . GLU A 1 92 ? 6.668 0.681 -16.172 1 97.56 92 GLU A CA 1
ATOM 753 C C . GLU A 1 92 ? 6.762 0.276 -14.695 1 97.56 92 GLU A C 1
ATOM 755 O O . GLU A 1 92 ? 6.113 -0.681 -14.273 1 97.56 92 GLU A O 1
ATOM 760 N N . ARG A 1 93 ? 7.578 1.023 -13.922 1 97.75 93 ARG A N 1
ATOM 761 C CA . ARG A 1 93 ? 7.668 0.813 -12.477 1 97.75 93 ARG A CA 1
ATOM 762 C C . ARG A 1 93 ? 6.324 1.069 -11.805 1 97.75 93 ARG A C 1
ATOM 764 O O . ARG A 1 93 ? 5.879 0.273 -10.977 1 97.75 93 ARG A O 1
ATOM 771 N N . SER A 1 94 ? 5.719 2.17 -12.211 1 98.5 94 SER A N 1
ATOM 772 C CA . SER A 1 94 ? 4.441 2.543 -11.617 1 98.5 94 SER A CA 1
ATOM 773 C C . SER A 1 94 ? 3.355 1.527 -11.953 1 98.5 94 SER A C 1
ATOM 775 O O . SER A 1 94 ? 2.506 1.217 -11.117 1 98.5 94 SER A O 1
ATOM 777 N N . LYS A 1 95 ? 3.41 1.001 -13.125 1 97.69 95 LYS A N 1
ATOM 778 C CA . LYS A 1 95 ? 2.441 -0.01 -13.539 1 97.69 95 LYS A CA 1
ATOM 779 C C . LYS A 1 95 ? 2.598 -1.289 -12.727 1 97.69 95 LYS A C 1
ATOM 781 O O . LYS A 1 95 ? 1.606 -1.879 -12.289 1 97.69 95 LYS A O 1
ATOM 786 N N . ALA A 1 96 ? 3.83 -1.684 -12.547 1 98.12 96 ALA A N 1
ATOM 787 C CA . ALA A 1 96 ? 4.098 -2.869 -11.734 1 98.12 96 ALA A CA 1
ATOM 788 C C . ALA A 1 96 ? 3.58 -2.688 -10.312 1 98.12 96 ALA A C 1
ATOM 790 O O . ALA A 1 96 ? 2.949 -3.588 -9.758 1 98.12 96 ALA A O 1
ATOM 791 N N . ARG A 1 97 ? 3.82 -1.52 -9.734 1 98.44 97 ARG A N 1
ATOM 792 C CA . ARG A 1 97 ? 3.367 -1.232 -8.375 1 98.44 97 ARG A CA 1
ATOM 793 C C . ARG A 1 97 ? 1.844 -1.223 -8.297 1 98.44 97 ARG A C 1
ATOM 795 O O . ARG A 1 97 ? 1.263 -1.753 -7.352 1 98.44 97 ARG A O 1
ATOM 802 N N . PHE A 1 98 ? 1.231 -0.671 -9.336 1 98.25 98 PHE A N 1
ATOM 803 C CA . PHE A 1 98 ? -0.225 -0.604 -9.359 1 98.25 98 PHE A CA 1
ATOM 804 C C . PHE A 1 98 ? -0.83 -2.002 -9.406 1 98.25 98 PHE A C 1
ATOM 806 O O . PHE A 1 98 ? -1.732 -2.32 -8.625 1 98.25 98 PHE A O 1
ATOM 813 N N . LEU A 1 99 ? -0.316 -2.787 -10.258 1 98.38 99 LEU A N 1
ATOM 814 C CA . LEU A 1 99 ? -0.868 -4.125 -10.43 1 98.38 99 LEU A CA 1
ATOM 815 C C . LEU A 1 99 ? -0.585 -4.996 -9.211 1 98.38 99 LEU A C 1
ATOM 817 O O . LEU A 1 99 ? -1.396 -5.852 -8.852 1 98.38 99 LEU A O 1
ATOM 821 N N . ALA A 1 100 ? 0.574 -4.77 -8.578 1 98.56 100 ALA A N 1
ATOM 822 C CA . ALA A 1 100 ? 0.867 -5.473 -7.332 1 98.56 100 ALA A CA 1
ATOM 823 C C . ALA A 1 100 ? -0.152 -5.125 -6.25 1 98.56 100 ALA A C 1
ATOM 825 O O . ALA A 1 100 ? -0.597 -6 -5.504 1 98.56 100 ALA A O 1
ATOM 826 N N . LYS A 1 101 ? -0.465 -3.867 -6.203 1 98.06 101 LYS A N 1
ATOM 827 C CA . LYS A 1 101 ? -1.492 -3.434 -5.262 1 98.06 101 LYS A CA 1
ATOM 828 C C . LYS A 1 101 ? -2.842 -4.066 -5.586 1 98.06 101 LYS A C 1
ATOM 830 O O . LYS A 1 101 ? -3.568 -4.492 -4.688 1 98.06 101 LYS A O 1
ATOM 835 N N . LEU A 1 102 ? -3.184 -4.105 -6.852 1 98.06 102 LEU A N 1
ATOM 836 C CA . LEU A 1 102 ? -4.414 -4.746 -7.301 1 98.06 102 LEU A CA 1
ATOM 837 C C . LEU A 1 102 ? -4.492 -6.188 -6.812 1 98.06 102 LEU A C 1
ATOM 839 O O . LEU A 1 102 ? -5.535 -6.629 -6.328 1 98.06 102 LEU A O 1
ATOM 843 N N . VAL A 1 103 ? -3.385 -6.879 -6.906 1 98.69 103 VAL A N 1
ATOM 844 C CA . VAL A 1 103 ? -3.309 -8.281 -6.508 1 98.69 103 VAL A CA 1
ATOM 845 C C . VAL A 1 103 ? -3.564 -8.406 -5.008 1 98.69 103 VAL A C 1
ATOM 847 O O . VAL A 1 103 ? -4.445 -9.156 -4.582 1 98.69 103 VAL A O 1
ATOM 850 N N . ASP A 1 104 ? -2.871 -7.625 -4.246 1 98.25 104 ASP A N 1
ATOM 851 C CA . ASP A 1 104 ? -2.887 -7.773 -2.793 1 98.25 104 ASP A CA 1
ATOM 852 C C . ASP A 1 104 ? -4.188 -7.238 -2.201 1 98.25 104 ASP A C 1
ATOM 854 O O . ASP A 1 104 ? -4.656 -7.73 -1.173 1 98.25 104 ASP A O 1
ATOM 858 N N . GLU A 1 105 ? -4.727 -6.234 -2.869 1 96.81 105 GLU A N 1
ATOM 859 C CA . GLU A 1 105 ? -5.832 -5.547 -2.215 1 96.81 105 GLU A CA 1
ATOM 860 C C . GLU A 1 105 ? -7.176 -5.984 -2.791 1 96.81 105 GLU A C 1
ATOM 862 O O . GLU A 1 105 ? -8.141 -6.188 -2.051 1 96.81 105 GLU A O 1
ATOM 867 N N . GLN A 1 106 ? -7.262 -6.207 -4.055 1 97.75 106 GLN A N 1
ATOM 868 C CA . GLN A 1 106 ? -8.57 -6.473 -4.648 1 97.75 106 GLN A CA 1
ATOM 869 C C . GLN A 1 106 ? -8.719 -7.949 -5.008 1 97.75 106 GLN A C 1
ATOM 871 O O . GLN A 1 106 ? -9.727 -8.578 -4.672 1 97.75 106 GLN A O 1
ATOM 876 N N . ILE A 1 107 ? -7.727 -8.484 -5.66 1 98.56 107 ILE A N 1
ATOM 877 C CA . ILE A 1 107 ? -7.844 -9.867 -6.109 1 98.56 107 ILE A CA 1
ATOM 878 C C . ILE A 1 107 ? -7.891 -10.797 -4.902 1 98.56 107 ILE A C 1
ATOM 880 O O . ILE A 1 107 ? -8.742 -11.688 -4.828 1 98.56 107 ILE A O 1
ATOM 884 N N . LEU A 1 108 ? -7.02 -10.617 -3.951 1 98.44 108 LEU A N 1
ATOM 885 C CA . LEU A 1 108 ? -7.004 -11.453 -2.752 1 98.44 108 LEU A CA 1
ATOM 886 C C . LEU A 1 108 ? -8.297 -11.289 -1.961 1 98.44 108 LEU A C 1
ATOM 888 O O . LEU A 1 108 ? -8.859 -12.273 -1.479 1 98.44 108 LEU A O 1
ATOM 892 N N . THR A 1 109 ? -8.727 -10.047 -1.861 1 97.62 109 THR A N 1
ATOM 893 C CA . THR A 1 109 ? -9.938 -9.781 -1.085 1 97.62 109 THR A CA 1
ATOM 894 C C . THR A 1 109 ? -11.148 -10.438 -1.731 1 97.62 109 THR A C 1
ATOM 896 O O . THR A 1 109 ? -11.898 -11.156 -1.067 1 97.62 109 THR A O 1
ATOM 899 N N . ALA A 1 110 ? -11.367 -10.211 -3.014 1 97.94 110 ALA A N 1
ATOM 900 C CA . ALA A 1 110 ? -12.5 -10.805 -3.711 1 97.94 110 ALA A CA 1
ATOM 901 C C . ALA A 1 110 ? -12.359 -12.328 -3.799 1 97.94 110 ALA A C 1
ATOM 903 O O . ALA A 1 110 ? -13.312 -13.062 -3.529 1 97.94 110 ALA A O 1
ATOM 904 N N . GLY A 1 111 ? -11.188 -12.773 -4.086 1 98.25 111 GLY A N 1
ATOM 905 C CA . GLY A 1 111 ? -10.945 -14.164 -4.438 1 98.25 111 GLY A CA 1
ATOM 906 C C . GLY A 1 111 ? -10.82 -15.07 -3.23 1 98.25 111 GLY A C 1
ATOM 907 O O . GLY A 1 111 ? -10.867 -16.297 -3.361 1 98.25 111 GLY A O 1
ATOM 908 N N . PHE A 1 112 ? -10.672 -14.445 -2.055 1 97.81 112 PHE A N 1
ATOM 909 C CA . PHE A 1 112 ? -10.5 -15.32 -0.903 1 97.81 112 PHE A CA 1
ATOM 910 C C . PHE A 1 112 ? -11.305 -14.82 0.287 1 97.81 112 PHE A C 1
ATOM 912 O O . PHE A 1 112 ? -12.18 -15.531 0.791 1 97.81 112 PHE A O 1
ATOM 919 N N . VAL A 1 113 ? -11.07 -13.609 0.711 1 96.38 113 VAL A N 1
ATOM 920 C CA . VAL A 1 113 ? -11.664 -13.102 1.94 1 96.38 113 VAL A CA 1
ATOM 921 C C . VAL A 1 113 ? -13.188 -13.031 1.785 1 96.38 113 VAL A C 1
ATOM 923 O O . VAL A 1 113 ? -13.922 -13.602 2.594 1 96.38 113 VAL A O 1
ATOM 926 N N . SER A 1 114 ? -13.625 -12.359 0.742 1 97.19 114 SER A N 1
ATOM 927 C CA . SER A 1 114 ? -15.062 -12.219 0.501 1 97.19 114 SER A CA 1
ATOM 928 C C . SER A 1 114 ? -15.695 -13.562 0.15 1 97.19 114 SER A C 1
ATOM 930 O O . SER A 1 114 ? -16.812 -13.859 0.576 1 97.19 114 SER A O 1
ATOM 932 N N . MET A 1 115 ? -14.984 -14.328 -0.567 1 96 115 MET A N 1
ATOM 933 C CA . MET A 1 115 ? -15.492 -15.633 -0.972 1 96 115 MET A CA 1
ATOM 934 C C . MET A 1 115 ? -15.688 -16.547 0.238 1 96 115 MET A C 1
ATOM 936 O O . MET A 1 115 ? -16.641 -17.328 0.288 1 96 115 MET A O 1
ATOM 940 N N . ALA A 1 116 ? -14.727 -16.484 1.167 1 95.44 116 ALA A N 1
ATOM 941 C CA . ALA A 1 116 ? -14.812 -17.312 2.367 1 95.44 116 ALA A CA 1
ATOM 942 C C . ALA A 1 116 ? -16.078 -17 3.162 1 95.44 116 ALA A C 1
ATOM 944 O O . ALA A 1 116 ? -16.641 -17.891 3.82 1 95.44 116 ALA A O 1
ATOM 945 N N . ARG A 1 117 ? -16.562 -15.781 3.055 1 96.31 117 ARG A N 1
ATOM 946 C CA . ARG A 1 117 ? -17.719 -15.336 3.828 1 96.31 117 ARG A CA 1
ATOM 947 C C . ARG A 1 117 ? -19.016 -15.562 3.055 1 96.31 117 ARG A C 1
ATOM 949 O O . ARG A 1 117 ? -20.109 -15.469 3.621 1 96.31 117 ARG A O 1
ATOM 956 N N . ALA A 1 118 ? -18.953 -15.836 1.802 1 95.81 118 ALA A N 1
ATOM 957 C CA . ALA A 1 118 ? -20.125 -15.883 0.921 1 95.81 118 ALA A CA 1
ATOM 958 C C . ALA A 1 118 ? -20.734 -17.281 0.895 1 95.81 118 ALA A C 1
ATOM 960 O O . ALA A 1 118 ? -20.047 -18.266 1.155 1 95.81 118 ALA A O 1
ATOM 961 N N . ASP A 1 119 ? -22.062 -17.266 0.588 1 93.88 119 ASP A N 1
ATOM 962 C CA . ASP A 1 119 ? -22.703 -18.547 0.276 1 93.88 119 ASP A CA 1
ATOM 963 C C . ASP A 1 119 ? -22.422 -18.969 -1.161 1 93.88 119 ASP A C 1
ATOM 965 O O . ASP A 1 119 ? -21.625 -18.328 -1.857 1 93.88 119 ASP A O 1
ATOM 969 N N . GLU A 1 120 ? -22.984 -20.047 -1.511 1 91.5 120 GLU A N 1
ATOM 970 C CA . GLU A 1 120 ? -22.672 -20.625 -2.811 1 91.5 120 GLU A CA 1
ATOM 971 C C . GLU A 1 120 ? -22.938 -19.641 -3.941 1 91.5 120 GLU A C 1
ATOM 973 O O . GLU A 1 120 ? -22.109 -19.469 -4.832 1 91.5 120 GLU A O 1
ATOM 978 N N . LYS A 1 121 ? -24.109 -19.016 -3.936 1 94.06 121 LYS A N 1
ATOM 979 C CA . LYS A 1 121 ? -24.438 -18.047 -4.965 1 94.06 121 LYS A CA 1
ATOM 980 C C . LYS A 1 121 ? -23.484 -16.859 -4.938 1 94.06 121 LYS A C 1
ATOM 982 O O . LYS A 1 121 ? -23.047 -16.375 -5.988 1 94.06 121 LYS A O 1
ATOM 987 N N . GLY A 1 122 ? -23.125 -16.438 -3.797 1 96.19 122 GLY A N 1
ATOM 988 C CA . GLY A 1 122 ? -22.172 -15.344 -3.635 1 96.19 122 GLY A CA 1
ATOM 989 C C . GLY A 1 122 ? -20.797 -15.688 -4.137 1 96.19 122 GLY A C 1
ATOM 990 O O . GLY A 1 122 ? -20.094 -14.836 -4.703 1 96.19 122 GLY A O 1
ATOM 991 N N . ARG A 1 123 ? -20.406 -16.922 -3.986 1 95.75 123 ARG A N 1
ATOM 992 C CA . ARG A 1 123 ? -19.094 -17.359 -4.43 1 95.75 123 ARG A CA 1
ATOM 993 C C . ARG A 1 123 ? -18.969 -17.281 -5.949 1 95.75 123 ARG A C 1
ATOM 995 O O . ARG A 1 123 ? -17.922 -16.938 -6.48 1 95.75 123 ARG A O 1
ATOM 1002 N N . GLU A 1 124 ? -20.016 -17.578 -6.613 1 95.44 124 GLU A N 1
ATOM 1003 C CA . GLU A 1 124 ? -20 -17.516 -8.07 1 95.44 124 GLU A CA 1
ATOM 1004 C C . GLU A 1 124 ? -19.844 -16.078 -8.555 1 95.44 124 GLU A C 1
ATOM 1006 O O . GLU A 1 124 ? -19.125 -15.812 -9.516 1 95.44 124 GLU A O 1
ATOM 1011 N N . VAL A 1 125 ? -20.547 -15.195 -7.91 1 97.31 125 VAL A N 1
ATOM 1012 C CA . VAL A 1 125 ? -20.453 -13.773 -8.242 1 97.31 125 VAL A CA 1
ATOM 1013 C C . VAL A 1 125 ? -19.031 -13.273 -7.996 1 97.31 125 VAL A C 1
ATOM 1015 O O . VAL A 1 125 ? -18.469 -12.57 -8.836 1 97.31 125 VAL A O 1
ATOM 1018 N N . LEU A 1 126 ? -18.5 -13.719 -6.895 1 98.12 126 LEU A N 1
ATOM 1019 C CA . LEU A 1 126 ? -17.156 -13.289 -6.527 1 98.12 126 LEU A CA 1
ATOM 1020 C C . LEU A 1 126 ? -16.109 -13.93 -7.445 1 98.12 126 LEU A C 1
ATOM 1022 O O . LEU A 1 126 ? -15.086 -13.312 -7.742 1 98.12 126 LEU A O 1
ATOM 1026 N N . ALA A 1 127 ? -16.359 -15.125 -7.875 1 98 127 ALA A N 1
ATOM 1027 C CA . ALA A 1 127 ? -15.469 -15.758 -8.844 1 98 127 ALA A CA 1
ATOM 1028 C C . ALA A 1 127 ? -15.398 -14.953 -10.141 1 98 127 ALA A C 1
ATOM 1030 O O . ALA A 1 127 ? -14.32 -14.75 -10.688 1 98 127 ALA A O 1
ATOM 1031 N N . GLU A 1 128 ? -16.547 -14.508 -10.594 1 97.94 128 GLU A N 1
ATOM 1032 C CA . GLU A 1 128 ? -16.578 -13.711 -11.812 1 97.94 128 GLU A CA 1
ATOM 1033 C C . GLU A 1 128 ? -15.875 -12.375 -11.625 1 97.94 128 GLU A C 1
ATOM 1035 O O . GLU A 1 128 ? -15.148 -11.922 -12.508 1 97.94 128 GLU A O 1
ATOM 1040 N N . GLN A 1 129 ? -16.109 -11.773 -10.508 1 97.81 129 GLN A N 1
ATOM 1041 C CA . GLN A 1 129 ? -15.406 -10.539 -10.195 1 97.81 129 GLN A CA 1
ATOM 1042 C C . GLN A 1 129 ? -13.898 -10.75 -10.172 1 97.81 129 GLN A C 1
ATOM 1044 O O . GLN A 1 129 ? -13.141 -9.922 -10.688 1 97.81 129 GLN A O 1
ATOM 1049 N N . THR A 1 130 ? -13.523 -11.82 -9.562 1 98.5 130 THR A N 1
ATOM 1050 C CA . THR A 1 130 ? -12.102 -12.164 -9.477 1 98.5 130 THR A CA 1
ATOM 1051 C C . THR A 1 130 ? -11.516 -12.383 -10.867 1 98.5 130 THR A C 1
ATOM 1053 O O . THR A 1 130 ? -10.43 -11.891 -11.172 1 98.5 130 THR A O 1
ATOM 1056 N N . ARG A 1 131 ? -12.219 -13.031 -11.727 1 98.5 131 ARG A N 1
ATOM 1057 C CA . ARG A 1 131 ? -11.789 -13.25 -13.109 1 98.5 131 ARG A CA 1
ATOM 1058 C C . ARG A 1 131 ? -11.594 -11.93 -13.836 1 98.5 131 ARG A C 1
ATOM 1060 O O . ARG A 1 131 ? -10.617 -11.758 -14.57 1 98.5 131 ARG A O 1
ATOM 1067 N N . GLU A 1 132 ? -12.469 -11.016 -13.617 1 97.62 132 GLU A N 1
ATOM 1068 C CA . GLU A 1 132 ? -12.367 -9.711 -14.25 1 97.62 132 GLU A CA 1
ATOM 1069 C C . GLU A 1 132 ? -11.102 -8.984 -13.812 1 97.62 132 GLU A C 1
ATOM 1071 O O . GLU A 1 132 ? -10.43 -8.344 -14.633 1 97.62 132 GLU A O 1
ATOM 1076 N N . LEU A 1 133 ? -10.812 -9.125 -12.57 1 98.06 133 LEU A N 1
ATOM 1077 C CA . LEU A 1 133 ? -9.609 -8.492 -12.047 1 98.06 133 LEU A CA 1
ATOM 1078 C C . LEU A 1 133 ? -8.359 -9.172 -12.609 1 98.06 133 LEU A C 1
ATOM 1080 O O . LEU A 1 133 ? -7.402 -8.492 -13 1 98.06 133 LEU A O 1
ATOM 1084 N N . ILE A 1 134 ? -8.383 -10.484 -12.703 1 98.5 134 ILE A N 1
ATOM 1085 C CA . ILE A 1 134 ? -7.227 -11.234 -13.172 1 98.5 134 ILE A CA 1
ATOM 1086 C C . ILE A 1 134 ? -7.031 -11 -14.672 1 98.5 134 ILE A C 1
ATOM 1088 O O . ILE A 1 134 ? -5.914 -11.109 -15.18 1 98.5 134 ILE A O 1
ATOM 1092 N N . MET A 1 135 ? -8.094 -10.617 -15.359 1 98.12 135 MET A N 1
ATOM 1093 C CA . MET A 1 135 ? -8 -10.32 -16.781 1 98.12 135 MET A CA 1
ATOM 1094 C C . MET A 1 135 ? -7.039 -9.156 -17.031 1 98.12 135 MET A C 1
ATOM 1096 O O . MET A 1 135 ? -6.367 -9.109 -18.062 1 98.12 135 MET A O 1
ATOM 1100 N N . ASN A 1 136 ? -6.969 -8.25 -16.094 1 96.69 136 ASN A N 1
ATOM 1101 C CA . ASN A 1 136 ? -6.012 -7.156 -16.203 1 96.69 136 ASN A CA 1
ATOM 1102 C C . ASN A 1 136 ? -4.574 -7.672 -16.219 1 96.69 136 ASN A C 1
ATOM 1104 O O . ASN A 1 136 ? -3.711 -7.09 -16.875 1 96.69 136 ASN A O 1
ATOM 1108 N N . LEU A 1 137 ? -4.301 -8.742 -15.516 1 98.12 137 LEU A N 1
ATOM 1109 C CA . LEU A 1 137 ? -2.982 -9.359 -15.516 1 98.12 137 LEU A CA 1
ATOM 1110 C C . LEU A 1 137 ? -2.756 -10.156 -16.797 1 98.12 137 LEU A C 1
ATOM 1112 O O . LEU A 1 137 ? -1.656 -10.141 -17.359 1 98.12 137 LEU A O 1
ATOM 1116 N N . GLU A 1 138 ? -3.789 -10.852 -17.219 1 98.44 138 GLU A N 1
ATOM 1117 C CA . GLU A 1 138 ? -3.742 -11.609 -18.469 1 98.44 138 GLU A CA 1
ATOM 1118 C C . GLU A 1 138 ? -3.293 -10.727 -19.625 1 98.44 138 GLU A C 1
ATOM 1120 O O . GLU A 1 138 ? -2.439 -11.133 -20.422 1 98.44 138 GLU A O 1
ATOM 1125 N N . LYS A 1 139 ? -3.82 -9.555 -19.672 1 96.88 139 LYS A N 1
ATOM 1126 C CA . LYS A 1 139 ? -3.506 -8.617 -20.734 1 96.88 139 LYS A CA 1
ATOM 1127 C C . LYS A 1 139 ? -2.049 -8.172 -20.672 1 96.88 139 LYS A C 1
ATOM 1129 O O . LYS A 1 139 ? -1.4 -7.977 -21.703 1 96.88 139 LYS A O 1
ATOM 1134 N N . GLU A 1 140 ? -1.546 -8.031 -19.484 1 96.75 140 GLU A N 1
ATOM 1135 C CA . GLU A 1 140 ? -0.174 -7.582 -19.266 1 96.75 140 GLU A CA 1
ATOM 1136 C C . GLU A 1 140 ? 0.831 -8.641 -19.703 1 96.75 140 GLU A C 1
ATOM 1138 O O . GLU A 1 140 ? 1.99 -8.328 -19.984 1 96.75 140 GLU A O 1
ATOM 1143 N N . LEU A 1 141 ? 0.451 -9.875 -19.781 1 98.06 141 LEU A N 1
ATOM 1144 C CA . LEU A 1 141 ? 1.349 -11 -20.016 1 98.06 141 LEU A CA 1
ATOM 1145 C C . LEU A 1 141 ? 1.538 -11.242 -21.516 1 98.06 141 LEU A C 1
ATOM 1147 O O . LEU A 1 141 ? 2.436 -11.984 -21.922 1 98.06 141 LEU A O 1
ATOM 1151 N N . VAL A 1 142 ? 0.69 -10.656 -22.312 1 97.31 142 VAL A N 1
ATOM 1152 C CA . VAL A 1 142 ? 0.738 -10.906 -23.75 1 97.31 142 VAL A CA 1
ATOM 1153 C C . VAL A 1 142 ? 2.121 -10.555 -24.297 1 97.31 142 VAL A C 1
ATOM 1155 O O . VAL A 1 142 ? 2.598 -9.43 -24.109 1 97.31 142 VAL A O 1
ATOM 1158 N N . GLY A 1 143 ? 2.803 -11.523 -24.875 1 96.44 143 GLY A N 1
ATOM 1159 C CA . GLY A 1 143 ? 4.098 -11.312 -25.5 1 96.44 143 GLY A CA 1
ATOM 1160 C C . GLY A 1 143 ? 5.25 -11.359 -24.516 1 96.44 143 GLY A C 1
ATOM 1161 O O . GLY A 1 143 ? 6.391 -11.047 -24.859 1 96.44 143 GLY A O 1
ATOM 1162 N N . LYS A 1 144 ? 4.996 -11.703 -23.312 1 97.12 144 LYS A N 1
ATOM 1163 C CA . LYS A 1 144 ? 6.02 -11.727 -22.281 1 97.12 144 LYS A CA 1
ATOM 1164 C C . LYS A 1 144 ? 6.113 -13.102 -21.641 1 97.12 144 LYS A C 1
ATOM 1166 O O . LYS A 1 144 ? 5.102 -13.773 -21.438 1 97.12 144 LYS A O 1
ATOM 1171 N N . ASP A 1 145 ? 7.293 -13.516 -21.297 1 97.62 145 ASP A N 1
ATOM 1172 C CA . ASP A 1 145 ? 7.477 -14.75 -20.547 1 97.62 145 ASP A CA 1
ATOM 1173 C C . ASP A 1 145 ? 7.086 -14.57 -19.078 1 97.62 145 ASP A C 1
ATOM 1175 O O . ASP A 1 145 ? 6.566 -15.5 -18.453 1 97.62 145 ASP A O 1
ATOM 1179 N N . PHE A 1 146 ? 7.41 -13.461 -18.594 1 98.38 146 PHE A N 1
ATOM 1180 C CA . PHE A 1 146 ? 7.098 -13.023 -17.234 1 98.38 146 PHE A CA 1
ATOM 1181 C C . PHE A 1 146 ? 6.555 -11.602 -17.25 1 98.38 146 PHE A C 1
ATOM 1183 O O . PHE A 1 146 ? 6.652 -10.891 -18.25 1 98.38 146 PHE A O 1
ATOM 1190 N N . PHE A 1 147 ? 5.934 -11.156 -16.156 1 97.88 147 PHE A N 1
ATOM 1191 C CA . PHE A 1 147 ? 5.535 -9.758 -16.047 1 97.88 147 PHE A CA 1
ATOM 1192 C C . PHE A 1 147 ? 6.738 -8.836 -16.203 1 97.88 147 PHE A C 1
ATOM 1194 O O . PHE A 1 147 ? 6.613 -7.723 -16.719 1 97.88 147 PHE A O 1
ATOM 1201 N N . GLY A 1 148 ? 7.945 -9.32 -15.859 1 94.44 148 GLY A N 1
ATOM 1202 C CA . GLY A 1 148 ? 9.18 -8.578 -16.031 1 94.44 148 GLY A CA 1
ATOM 1203 C C . GLY A 1 148 ? 9.727 -8.648 -17.438 1 94.44 148 GLY A C 1
ATOM 1204 O O . GLY A 1 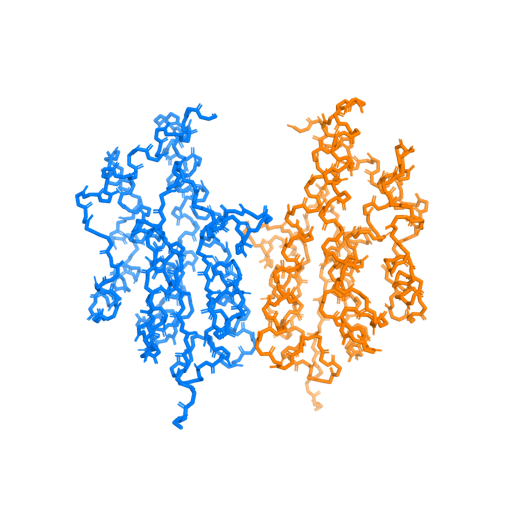148 ? 10.789 -8.094 -17.734 1 94.44 148 GLY A O 1
ATOM 1205 N N . GLY A 1 149 ? 9.07 -9.273 -18.297 1 95.88 149 GLY A N 1
ATOM 1206 C CA . GLY A 1 149 ? 9.547 -9.492 -19.656 1 95.88 149 GLY A CA 1
ATOM 1207 C C . GLY A 1 149 ? 10.156 -10.875 -19.844 1 95.88 149 GLY A C 1
ATOM 1208 O O . GLY A 1 149 ? 9.445 -11.883 -19.797 1 95.88 149 GLY A O 1
ATOM 1209 N N . LYS A 1 150 ? 11.43 -10.891 -19.969 1 95.44 150 LYS A N 1
ATOM 1210 C CA . LYS A 1 150 ? 12.125 -12.156 -20.203 1 95.44 150 LYS A CA 1
ATOM 1211 C C . LYS A 1 150 ? 12.602 -12.766 -18.875 1 95.44 150 LYS A C 1
ATOM 1213 O O . LYS A 1 150 ? 12.961 -13.938 -18.828 1 95.44 150 LYS A O 1
ATOM 1218 N N . THR A 1 151 ? 12.578 -11.938 -17.906 1 95.62 151 THR A N 1
ATOM 1219 C CA . THR A 1 151 ? 13.023 -12.414 -16.594 1 95.62 151 THR A CA 1
ATOM 1220 C C . THR A 1 151 ? 11.969 -12.125 -15.531 1 95.62 151 THR A C 1
ATOM 1222 O O . THR A 1 151 ? 11.078 -11.297 -15.734 1 95.62 151 THR A O 1
ATOM 1225 N N . VAL A 1 152 ? 12.094 -12.82 -14.398 1 97.62 152 VAL A N 1
ATOM 1226 C CA . VAL A 1 152 ? 11.188 -12.656 -13.266 1 97.62 152 VAL A CA 1
ATOM 1227 C C . VAL A 1 152 ? 11.375 -11.281 -12.641 1 97.62 152 VAL A C 1
ATOM 1229 O O . VAL A 1 152 ? 12.508 -10.859 -12.383 1 97.62 152 VAL A O 1
ATOM 1232 N N . GLY A 1 153 ? 10.281 -10.609 -12.461 1 97.69 153 GLY A N 1
ATOM 1233 C CA . GLY A 1 153 ? 10.32 -9.289 -11.844 1 97.69 153 GLY A CA 1
ATOM 1234 C C . GLY A 1 153 ? 9.406 -9.172 -10.641 1 97.69 153 GLY A C 1
ATOM 1235 O O . GLY A 1 153 ? 8.961 -10.18 -10.086 1 97.69 153 GLY A O 1
ATOM 1236 N N . PHE A 1 154 ? 9.148 -7.949 -10.219 1 98.62 154 PHE A N 1
ATOM 1237 C CA . PHE A 1 154 ? 8.406 -7.562 -9.023 1 98.62 154 PHE A CA 1
ATOM 1238 C C . PHE A 1 154 ? 7.008 -8.172 -9.031 1 98.62 154 PHE A C 1
ATOM 1240 O O . PHE A 1 154 ? 6.605 -8.82 -8.07 1 98.62 154 PHE A O 1
ATOM 1247 N N . LEU A 1 155 ? 6.312 -7.98 -10.109 1 98.69 155 LEU A N 1
ATOM 1248 C CA . LEU A 1 155 ? 4.922 -8.414 -10.18 1 98.69 155 LEU A CA 1
ATOM 1249 C C . LEU A 1 155 ? 4.832 -9.93 -10.273 1 98.69 155 LEU A C 1
ATOM 1251 O O . LEU A 1 155 ? 3.848 -10.523 -9.82 1 98.69 155 LEU A O 1
ATOM 1255 N N . ASP A 1 156 ? 5.844 -10.586 -10.812 1 98.81 156 ASP A N 1
ATOM 1256 C CA . ASP A 1 156 ? 5.867 -12.047 -10.828 1 98.81 156 ASP A CA 1
ATOM 1257 C C . ASP A 1 156 ? 5.867 -12.617 -9.414 1 98.81 156 ASP A C 1
ATOM 1259 O O . ASP A 1 156 ? 5.18 -13.594 -9.133 1 98.81 156 ASP A O 1
ATOM 1263 N N . LEU A 1 157 ? 6.637 -11.977 -8.578 1 98.81 157 LEU A N 1
ATOM 1264 C CA . LEU A 1 157 ? 6.754 -12.445 -7.203 1 98.81 157 LEU A CA 1
ATOM 1265 C C . LEU A 1 157 ? 5.457 -12.195 -6.438 1 98.81 157 LEU A C 1
ATOM 1267 O O . LEU A 1 157 ? 5.012 -13.062 -5.676 1 98.81 157 LEU A O 1
ATOM 1271 N N . VAL A 1 158 ? 4.832 -11.055 -6.707 1 98.88 158 VAL A N 1
ATOM 1272 C CA . VAL A 1 158 ? 3.615 -10.695 -5.984 1 98.88 158 VAL A CA 1
ATOM 1273 C C . VAL A 1 158 ? 2.445 -11.531 -6.496 1 98.88 158 VAL A C 1
ATOM 1275 O O . VAL A 1 158 ? 1.788 -12.227 -5.723 1 98.88 158 VAL A O 1
ATOM 1278 N N . ALA A 1 159 ? 2.229 -11.508 -7.777 1 98.88 159 ALA A N 1
ATOM 1279 C CA . ALA A 1 159 ? 1.109 -12.25 -8.352 1 98.88 159 ALA A CA 1
ATOM 1280 C C . ALA A 1 159 ? 1.311 -13.758 -8.203 1 98.88 159 ALA A C 1
ATOM 1282 O O . ALA A 1 159 ? 0.363 -14.492 -7.918 1 98.88 159 ALA A O 1
ATOM 1283 N N . GLY A 1 160 ? 2.535 -14.195 -8.391 1 98.62 160 GLY A N 1
ATOM 1284 C CA . GLY A 1 160 ? 2.836 -15.617 -8.289 1 98.62 160 GLY A CA 1
ATOM 1285 C C . GLY A 1 160 ? 2.568 -16.188 -6.91 1 98.62 160 GLY A C 1
ATOM 1286 O O . GLY A 1 160 ? 1.967 -17.25 -6.777 1 98.62 160 GLY A O 1
ATOM 1287 N N . SER A 1 161 ? 2.994 -15.484 -5.891 1 98.69 161 SER A N 1
ATOM 1288 C CA . SER A 1 161 ? 2.82 -15.961 -4.523 1 98.69 161 SER A CA 1
ATOM 1289 C C . SER A 1 161 ? 1.35 -15.945 -4.117 1 98.69 161 SER A C 1
ATOM 1291 O O . SER A 1 161 ? 0.905 -16.812 -3.354 1 98.69 161 SER A O 1
ATOM 1293 N N . VAL A 1 162 ? 0.533 -15.039 -4.676 1 98.75 162 VAL A N 1
ATOM 1294 C CA . VAL A 1 162 ? -0.83 -14.82 -4.203 1 98.75 162 VAL A CA 1
ATOM 1295 C C . VAL A 1 162 ? -1.8 -15.688 -5.012 1 98.75 162 VAL A C 1
ATOM 1297 O O . VAL A 1 162 ? -2.629 -16.391 -4.441 1 98.75 162 VAL A O 1
ATOM 1300 N N . ILE A 1 163 ? -1.644 -15.68 -6.336 1 98.75 163 ILE A N 1
ATOM 1301 C CA . ILE A 1 163 ? -2.73 -16.234 -7.129 1 98.75 163 ILE A CA 1
ATOM 1302 C C . ILE A 1 163 ? -2.51 -17.734 -7.32 1 98.75 163 ILE A C 1
ATOM 1304 O O . ILE A 1 163 ? -3.172 -18.562 -6.68 1 98.75 163 ILE A O 1
ATOM 1308 N N . PRO A 1 164 ? -1.459 -18.219 -8.062 1 98.12 164 PRO A N 1
ATOM 1309 C CA . PRO A 1 164 ? -1.322 -19.672 -8.266 1 98.12 164 PRO A CA 1
ATOM 1310 C C . PRO A 1 164 ? -0.859 -20.406 -7.012 1 98.12 164 PRO A C 1
ATOM 1312 O O . PRO A 1 164 ? -1.242 -21.547 -6.789 1 98.12 164 PRO A O 1
ATOM 1315 N N . PHE A 1 165 ? -0.101 -19.719 -6.168 1 97.12 165 PHE A N 1
ATOM 1316 C CA . PHE A 1 165 ? 0.516 -20.438 -5.066 1 97.12 165 PHE A CA 1
ATOM 1317 C C . PHE A 1 165 ? -0.271 -20.25 -3.775 1 97.12 165 PHE A C 1
ATOM 1319 O O . PHE A 1 165 ? 0.135 -20.719 -2.715 1 97.12 165 PHE A O 1
ATOM 1326 N N . CYS A 1 166 ? -1.4 -19.531 -3.814 1 97.81 166 CYS A N 1
ATOM 1327 C CA . CYS A 1 166 ? -2.203 -19.344 -2.611 1 97.81 166 CYS A CA 1
ATOM 1328 C C . CYS A 1 166 ? -3.691 -19.406 -2.932 1 97.81 166 CYS A C 1
ATOM 1330 O O . CYS A 1 166 ? -4.367 -20.359 -2.539 1 97.81 166 CYS A O 1
ATOM 1332 N N . LEU A 1 167 ? -4.199 -18.578 -3.734 1 98.31 167 LEU A N 1
ATOM 1333 C CA . LEU A 1 167 ? -5.629 -18.516 -4.012 1 98.31 167 LEU A CA 1
ATOM 1334 C C . LEU A 1 167 ? -6.109 -19.797 -4.68 1 98.31 167 LEU A C 1
ATOM 1336 O O . LEU A 1 167 ? -7.164 -20.328 -4.32 1 98.31 167 LEU A O 1
ATOM 1340 N N . GLU A 1 168 ? -5.379 -20.266 -5.703 1 97.81 168 GLU A N 1
ATOM 1341 C CA . GLU A 1 168 ? -5.809 -21.469 -6.406 1 97.81 168 GLU A CA 1
ATOM 1342 C C . GLU A 1 168 ? -5.859 -22.672 -5.469 1 97.81 168 GLU A C 1
ATOM 1344 O O . GLU A 1 168 ? -6.691 -23.562 -5.637 1 97.81 168 GLU A O 1
ATOM 1349 N N . ARG A 1 169 ? -4.977 -22.703 -4.488 1 97.5 169 ARG A N 1
ATOM 1350 C CA . ARG A 1 169 ? -5.039 -23.75 -3.482 1 97.5 169 ARG A CA 1
ATOM 1351 C C . ARG A 1 169 ? -6.312 -23.641 -2.648 1 97.5 169 ARG A C 1
ATOM 1353 O O . ARG A 1 169 ? -6.926 -24.641 -2.301 1 97.5 169 ARG A O 1
ATOM 1360 N N . GLY A 1 170 ? -6.625 -22.406 -2.285 1 96.88 170 GLY A N 1
ATOM 1361 C CA . GLY A 1 170 ? -7.871 -22.172 -1.566 1 96.88 170 GLY A CA 1
ATOM 1362 C C . GLY A 1 170 ? -9.102 -22.578 -2.359 1 96.88 170 GLY A C 1
ATOM 1363 O O . GLY A 1 170 ? -10.016 -23.203 -1.823 1 96.88 170 GLY A O 1
ATOM 1364 N N . TRP A 1 171 ? -9.094 -22.188 -3.631 1 97.56 171 TRP A N 1
ATOM 1365 C CA . TRP A 1 171 ? -10.219 -22.531 -4.496 1 97.56 171 TRP A CA 1
ATOM 1366 C C . TRP A 1 171 ? -10.336 -24.047 -4.664 1 97.56 171 TRP A C 1
ATOM 1368 O O . TRP A 1 171 ? -11.438 -24.594 -4.656 1 97.56 171 TRP A O 1
ATOM 1378 N N . GLU A 1 172 ? -9.219 -24.672 -4.84 1 95.94 172 GLU A N 1
ATOM 1379 C CA . GLU A 1 172 ? -9.203 -26.141 -4.934 1 95.94 172 GLU A CA 1
ATOM 1380 C C . GLU A 1 172 ? -9.844 -26.781 -3.709 1 95.94 172 GLU A C 1
ATOM 1382 O O . GLU A 1 172 ? -10.609 -27.734 -3.836 1 95.94 172 GLU A O 1
ATOM 1387 N N . GLY A 1 173 ? -9.555 -26.297 -2.547 1 94.38 173 GLY A N 1
ATOM 1388 C CA . GLY A 1 173 ? -10.062 -26.828 -1.295 1 94.38 173 GLY A CA 1
ATOM 1389 C C . GLY A 1 173 ? -11.578 -26.797 -1.196 1 94.38 173 GLY A C 1
ATOM 1390 O O . GLY A 1 173 ? -12.18 -27.656 -0.538 1 94.38 173 GLY A O 1
ATOM 1391 N N . ILE A 1 174 ? -12.18 -25.906 -1.883 1 92.81 174 ILE A N 1
ATOM 1392 C CA . ILE A 1 174 ? -13.633 -25.797 -1.783 1 92.81 174 ILE A CA 1
ATOM 1393 C C . ILE A 1 174 ? -14.281 -26.266 -3.086 1 92.81 174 ILE A C 1
ATOM 1395 O O . ILE A 1 174 ? -15.461 -26.031 -3.322 1 92.81 174 ILE A O 1
ATOM 1399 N N . GLY A 1 175 ? -13.398 -26.75 -3.998 1 93.12 175 GLY A N 1
ATOM 1400 C CA . GLY A 1 175 ? -13.891 -27.344 -5.234 1 93.12 175 GLY A CA 1
ATOM 1401 C C . GLY A 1 175 ? -14.32 -26.297 -6.254 1 93.12 175 GLY A C 1
ATOM 1402 O O . GLY A 1 175 ? -15.258 -26.531 -7.023 1 93.12 175 GLY A O 1
ATOM 1403 N N . LEU A 1 176 ? -13.719 -25.188 -6.234 1 94.88 176 LEU A N 1
ATOM 1404 C CA . LEU A 1 176 ? -14.07 -24.109 -7.148 1 94.88 176 LEU A CA 1
ATOM 1405 C C . LEU A 1 176 ? -12.953 -23.859 -8.156 1 94.88 176 LEU A C 1
ATOM 1407 O O . LEU A 1 176 ? -11.773 -23.812 -7.793 1 94.88 176 LEU A O 1
ATOM 1411 N N . GLU A 1 177 ? -13.273 -23.75 -9.375 1 94.06 177 GLU A N 1
ATOM 1412 C CA . GLU A 1 177 ? -12.32 -23.359 -10.414 1 94.06 177 GLU A CA 1
ATOM 1413 C C . GLU A 1 177 ? -12.57 -21.938 -10.891 1 94.06 177 GLU A C 1
ATOM 1415 O O . GLU A 1 177 ? -13.586 -21.656 -11.539 1 94.06 177 GLU A O 1
ATOM 1420 N N . VAL A 1 178 ? -11.672 -21.141 -10.625 1 97.19 178 VAL A N 1
ATOM 1421 C CA . VAL A 1 178 ? -11.82 -19.734 -10.977 1 97.19 178 VAL A CA 1
ATOM 1422 C C . VAL A 1 178 ? -11.086 -19.453 -12.289 1 97.19 178 VAL A C 1
ATOM 1424 O O . VAL A 1 178 ? -11.578 -18.688 -13.133 1 97.19 178 VAL A O 1
ATOM 1427 N N . ILE A 1 179 ? -9.961 -20.094 -12.477 1 97.62 179 ILE A N 1
ATOM 1428 C CA . ILE A 1 179 ? -9.125 -19.828 -13.641 1 97.62 179 ILE A CA 1
ATOM 1429 C C . ILE A 1 179 ? -9.102 -21.062 -14.539 1 97.62 179 ILE A C 1
ATOM 1431 O O . ILE A 1 179 ? -8.789 -22.172 -14.086 1 97.62 179 ILE A O 1
ATOM 1435 N N . SER A 1 180 ? -9.414 -20.906 -15.758 1 96.5 180 SER A N 1
ATOM 1436 C CA . SER A 1 180 ? -9.312 -21.969 -16.75 1 96.5 180 SER A CA 1
ATOM 1437 C C . SER A 1 180 ? -8.312 -21.609 -17.844 1 96.5 180 SER A C 1
ATOM 1439 O O . SER A 1 180 ? -8.078 -20.438 -18.109 1 96.5 180 SER A O 1
ATOM 1441 N N . GLU A 1 181 ? -7.727 -22.578 -18.406 1 95.94 181 GLU A N 1
ATOM 1442 C CA . GLU A 1 181 ? -6.758 -22.359 -19.469 1 95.94 181 GLU A CA 1
ATOM 1443 C C . GLU A 1 181 ? -7.402 -21.688 -20.688 1 95.94 181 GLU A C 1
ATOM 1445 O O . GLU A 1 181 ? -6.762 -20.891 -21.375 1 95.94 181 GLU A O 1
ATOM 1450 N N . GLU A 1 182 ? -8.594 -22.016 -21 1 96.88 182 GLU A N 1
ATOM 1451 C CA . GLU A 1 182 ? -9.312 -21.453 -22.141 1 96.88 182 GLU A CA 1
ATOM 1452 C C . GLU A 1 182 ? -9.477 -19.938 -21.984 1 96.88 182 GLU A C 1
ATOM 1454 O O . GLU A 1 182 ? -9.25 -19.188 -22.938 1 96.88 182 GLU A O 1
ATOM 1459 N N . LYS A 1 183 ? -9.797 -19.547 -20.812 1 97 183 LYS A N 1
ATOM 1460 C CA . LYS A 1 183 ? -10.07 -18.125 -20.594 1 97 183 LYS A CA 1
ATOM 1461 C C . LYS A 1 183 ? -8.781 -17.359 -20.297 1 97 183 LYS A C 1
ATOM 1463 O O . LYS A 1 183 ? -8.688 -16.156 -20.594 1 97 183 LYS A O 1
ATOM 1468 N N . PHE A 1 184 ? -7.84 -18.062 -19.703 1 98.44 184 PHE A N 1
ATOM 1469 C CA . PHE A 1 184 ? -6.617 -17.391 -19.266 1 98.44 184 PHE A CA 1
ATOM 1470 C C . PHE A 1 184 ? -5.387 -18.156 -19.766 1 98.44 184 PHE A C 1
ATOM 1472 O O . PHE A 1 184 ? -4.562 -18.594 -18.953 1 98.44 184 PHE A O 1
ATOM 1479 N N . PRO A 1 185 ? -5.188 -18.219 -21.062 1 98.44 185 PRO A N 1
ATOM 1480 C CA . PRO A 1 185 ? -4.062 -19 -21.594 1 98.44 185 PRO A CA 1
ATOM 1481 C C . PRO A 1 185 ? -2.709 -18.375 -21.25 1 98.44 185 PRO A C 1
ATOM 1483 O O . PRO A 1 185 ? -1.745 -19.094 -20.984 1 98.44 185 PRO A O 1
ATOM 1486 N N . GLU A 1 186 ? -2.607 -17.047 -21.281 1 98.62 186 GLU A N 1
ATOM 1487 C CA . GLU A 1 186 ? -1.341 -16.391 -20.984 1 98.62 186 GLU A CA 1
ATOM 1488 C C . GLU A 1 186 ? -0.959 -16.578 -19.516 1 98.62 186 GLU A C 1
ATOM 1490 O O . GLU A 1 186 ? 0.21 -16.812 -19.203 1 98.62 186 GLU A O 1
ATOM 1495 N N . TYR A 1 187 ? -1.955 -16.453 -18.719 1 98.56 187 TYR A N 1
ATOM 1496 C CA . TYR A 1 187 ? -1.746 -16.688 -17.297 1 98.56 187 TYR A CA 1
ATOM 1497 C C . TYR A 1 187 ? -1.216 -18.094 -17.047 1 98.56 187 TYR A C 1
ATOM 1499 O O . TYR A 1 187 ? -0.263 -18.281 -16.281 1 98.56 187 TYR A O 1
ATOM 1507 N N . LYS A 1 188 ? -1.846 -19.062 -17.641 1 98.38 188 LYS A N 1
ATOM 1508 C CA . LYS A 1 188 ? -1.439 -20.453 -17.438 1 98.38 188 LYS A CA 1
ATOM 1509 C C . LYS A 1 188 ? -0.028 -20.703 -17.969 1 98.38 188 LYS A C 1
ATOM 1511 O O . LYS A 1 188 ? 0.764 -21.406 -17.344 1 98.38 188 LYS A O 1
ATOM 1516 N N . ARG A 1 189 ? 0.266 -20.156 -19.094 1 98.25 189 ARG A N 1
ATOM 1517 C CA . ARG A 1 189 ? 1.624 -20.219 -19.609 1 98.25 189 ARG A CA 1
ATOM 1518 C C . ARG A 1 189 ? 2.621 -19.594 -18.656 1 98.25 189 ARG A C 1
ATOM 1520 O O . ARG A 1 189 ? 3.682 -20.156 -18.391 1 98.25 189 ARG A O 1
ATOM 1527 N N . TRP A 1 190 ? 2.266 -18.422 -18.156 1 98.69 190 TRP A N 1
ATOM 1528 C CA . TRP A 1 190 ? 3.102 -17.688 -17.203 1 98.69 190 TRP A CA 1
ATOM 1529 C C . TRP A 1 190 ? 3.367 -18.516 -15.953 1 98.69 190 TRP A C 1
ATOM 1531 O O . TRP A 1 190 ? 4.504 -18.594 -15.477 1 98.69 190 TRP A O 1
ATOM 1541 N N . VAL A 1 191 ? 2.33 -19.156 -15.414 1 98.38 191 VAL A N 1
ATOM 1542 C CA . VAL A 1 191 ? 2.469 -19.969 -14.211 1 98.38 191 VAL A CA 1
ATOM 1543 C C . VAL A 1 191 ? 3.436 -21.125 -14.469 1 98.38 191 VAL A C 1
ATOM 1545 O O . VAL A 1 191 ? 4.301 -21.422 -13.641 1 98.38 191 VAL A O 1
ATOM 1548 N N . LYS A 1 192 ? 3.309 -21.719 -15.609 1 97.56 192 LYS A N 1
ATOM 1549 C CA . LYS A 1 192 ? 4.203 -22.812 -15.984 1 97.56 192 LYS A CA 1
ATOM 1550 C C . LYS A 1 192 ? 5.652 -22.328 -16.062 1 97.56 192 LYS A C 1
ATOM 1552 O O . LYS A 1 192 ? 6.562 -23.016 -15.594 1 97.56 192 LYS A O 1
ATOM 1557 N N . ASN A 1 193 ? 5.871 -21.203 -16.672 1 97.75 193 ASN A N 1
ATOM 1558 C CA . ASN A 1 193 ? 7.207 -20.625 -16.734 1 97.75 193 ASN A CA 1
ATOM 1559 C C . ASN A 1 193 ? 7.766 -20.344 -15.344 1 97.75 193 ASN A C 1
ATOM 1561 O O . ASN A 1 193 ? 8.93 -20.625 -15.07 1 97.75 193 ASN A O 1
ATOM 1565 N N . LEU A 1 194 ? 6.914 -19.75 -14.5 1 97.75 194 LEU A N 1
ATOM 1566 C CA . LEU A 1 194 ? 7.328 -19.375 -13.148 1 97.75 194 LEU A CA 1
ATOM 1567 C C . LEU A 1 194 ? 7.719 -20.609 -12.344 1 97.75 194 LEU A C 1
ATOM 1569 O O . LEU A 1 194 ? 8.719 -20.609 -11.625 1 97.75 194 LEU A O 1
ATOM 1573 N N . GLU A 1 195 ? 7.023 -21.688 -12.484 1 96.88 195 GLU A N 1
ATOM 1574 C CA . GLU A 1 195 ? 7.25 -22.922 -11.734 1 96.88 195 GLU A CA 1
ATOM 1575 C C . GLU A 1 195 ? 8.531 -23.609 -12.188 1 96.88 195 GLU A C 1
ATOM 1577 O O . GLU A 1 195 ? 9.086 -24.438 -11.461 1 96.88 195 GLU A O 1
ATOM 1582 N N . LYS A 1 196 ? 9.008 -23.266 -13.352 1 95.75 196 LYS A N 1
ATOM 1583 C CA . LYS A 1 196 ? 10.227 -23.875 -13.875 1 95.75 196 LYS A CA 1
ATOM 1584 C C . LYS A 1 196 ? 11.469 -23.266 -13.219 1 95.75 196 LYS A C 1
ATOM 1586 O O . LYS A 1 196 ? 12.547 -23.875 -13.25 1 95.75 196 LYS A O 1
ATOM 1591 N N . ALA A 1 197 ? 11.305 -22.062 -12.742 1 94.5 197 ALA A N 1
ATOM 1592 C CA . ALA A 1 197 ? 12.43 -21.438 -12.07 1 94.5 197 ALA A CA 1
ATOM 1593 C C . ALA A 1 197 ? 12.719 -22.109 -10.734 1 94.5 197 ALA A C 1
ATOM 1595 O O . ALA A 1 197 ? 11.836 -22.203 -9.875 1 94.5 197 ALA A O 1
ATOM 1596 N N . GLU A 1 198 ? 13.945 -22.562 -10.477 1 94.44 198 GLU A N 1
ATOM 1597 C CA . GLU A 1 198 ? 14.32 -23.344 -9.305 1 94.44 198 GLU A CA 1
ATOM 1598 C C . GLU A 1 198 ? 14.031 -22.578 -8.016 1 94.44 198 GLU A C 1
ATOM 1600 O O . GLU A 1 198 ? 13.5 -23.141 -7.055 1 94.44 198 GLU A O 1
ATOM 1605 N N . PHE A 1 199 ? 14.367 -21.297 -8.008 1 95.44 199 PHE A N 1
ATOM 1606 C CA . PHE A 1 199 ? 14.211 -20.516 -6.793 1 95.44 199 PHE A CA 1
ATOM 1607 C C . PHE A 1 199 ? 12.742 -20.328 -6.445 1 95.44 199 PHE A C 1
ATOM 1609 O O . PHE A 1 199 ? 12.398 -20.016 -5.305 1 95.44 199 PHE A O 1
ATOM 1616 N N . VAL A 1 200 ? 11.828 -20.531 -7.43 1 96.81 200 VAL A N 1
ATOM 1617 C CA . VAL A 1 200 ? 10.391 -20.453 -7.199 1 96.81 200 VAL A CA 1
ATOM 1618 C C . VAL A 1 200 ? 9.875 -21.797 -6.68 1 96.81 200 VAL A C 1
ATOM 1620 O O . VAL A 1 200 ? 9.141 -21.844 -5.688 1 96.81 200 VAL A O 1
ATOM 1623 N N . LYS A 1 201 ? 10.281 -22.812 -7.301 1 94.12 201 LYS A N 1
ATOM 1624 C CA . LYS A 1 201 ? 9.82 -24.156 -6.977 1 94.12 201 LYS A CA 1
ATOM 1625 C C . LYS A 1 201 ? 10.039 -24.469 -5.5 1 94.12 201 LYS A C 1
ATOM 1627 O O . LYS A 1 201 ? 9.164 -25.047 -4.844 1 94.12 201 LYS A O 1
ATOM 1632 N N . ASP A 1 202 ? 11.156 -24.016 -5.039 1 92 202 ASP A N 1
ATOM 1633 C CA . ASP A 1 202 ? 11.562 -24.281 -3.66 1 92 202 ASP A CA 1
ATOM 1634 C C . ASP A 1 202 ? 10.68 -23.516 -2.676 1 92 202 ASP A C 1
ATOM 1636 O O . ASP A 1 202 ? 10.648 -23.844 -1.485 1 92 202 ASP A O 1
ATOM 1640 N N . CYS A 1 203 ? 9.922 -22.547 -3.182 1 96 203 CYS A N 1
ATOM 1641 C CA . CYS A 1 203 ? 9.172 -21.672 -2.291 1 96 203 CYS A CA 1
ATOM 1642 C C . CYS A 1 203 ? 7.68 -21.969 -2.354 1 96 203 CYS A C 1
ATOM 1644 O O . CYS A 1 203 ? 6.891 -21.375 -1.633 1 96 203 CYS A O 1
ATOM 1646 N N . ILE A 1 204 ? 7.285 -22.859 -3.186 1 96.62 204 ILE A N 1
ATOM 1647 C CA . ILE A 1 204 ? 5.875 -23.234 -3.301 1 96.62 204 ILE A CA 1
ATOM 1648 C C . ILE A 1 204 ? 5.492 -24.172 -2.16 1 96.62 204 ILE A C 1
ATOM 1650 O O . ILE A 1 204 ? 6.098 -25.234 -1.99 1 96.62 204 ILE A O 1
ATOM 1654 N N . PRO A 1 205 ? 4.496 -23.75 -1.391 1 97.12 205 PRO A N 1
ATOM 1655 C CA . PRO A 1 205 ? 4.09 -24.656 -0.309 1 97.12 205 PRO A CA 1
ATOM 1656 C C . PRO A 1 205 ? 3.615 -26.016 -0.818 1 97.12 205 PRO A C 1
ATOM 1658 O O . PRO A 1 205 ? 3.051 -26.109 -1.911 1 97.12 205 PRO A O 1
ATOM 1661 N N . PRO A 1 206 ? 3.863 -27.062 -0.005 1 96.56 206 PRO A N 1
ATOM 1662 C CA . PRO A 1 206 ? 3.346 -28.375 -0.409 1 96.56 206 PRO A CA 1
ATOM 1663 C C . PRO A 1 206 ? 1.833 -28.375 -0.622 1 96.56 206 PRO A C 1
ATOM 1665 O O . PRO A 1 206 ? 1.085 -27.922 0.249 1 96.56 206 PRO A O 1
ATOM 1668 N N . ARG A 1 207 ? 1.475 -28.875 -1.701 1 96.12 207 ARG A N 1
ATOM 1669 C CA . ARG A 1 207 ? 0.112 -28.719 -2.197 1 96.12 207 ARG A CA 1
ATOM 1670 C C . ARG A 1 207 ? -0.908 -29.188 -1.168 1 96.12 207 ARG A C 1
ATOM 1672 O O . ARG A 1 207 ? -1.78 -28.422 -0.751 1 96.12 207 ARG A O 1
ATOM 1679 N N . GLU A 1 208 ? -0.825 -30.422 -0.711 1 96.88 208 GLU A N 1
ATOM 1680 C CA . GLU A 1 208 ? -1.836 -31.016 0.163 1 96.88 208 GLU A CA 1
ATOM 1681 C C . GLU A 1 208 ? -1.918 -30.266 1.491 1 96.88 208 GLU A C 1
ATOM 1683 O O . GLU A 1 208 ? -3.01 -29.906 1.943 1 96.88 208 GLU A O 1
ATOM 1688 N N . GLU A 1 209 ? -0.775 -30 2.051 1 97 209 GLU A N 1
ATOM 1689 C CA . GLU A 1 209 ? -0.731 -29.266 3.311 1 97 209 GLU A CA 1
ATOM 1690 C C . GLU A 1 209 ? -1.271 -27.844 3.143 1 97 209 GLU A C 1
ATOM 1692 O O . GLU A 1 209 ? -1.936 -27.328 4.039 1 97 209 GLU A O 1
ATOM 1697 N N . HIS A 1 210 ? -0.965 -27.281 2.023 1 97.75 210 HIS A N 1
ATOM 1698 C CA . HIS A 1 210 ? -1.377 -25.906 1.785 1 97.75 210 HIS A CA 1
ATOM 1699 C C . HIS A 1 210 ? -2.881 -25.812 1.549 1 97.75 210 HIS A C 1
ATOM 1701 O O . HIS A 1 210 ? -3.527 -24.859 2.002 1 97.75 210 HIS A O 1
ATOM 1707 N N . VAL A 1 211 ? -3.453 -26.766 0.853 1 97.88 211 VAL A N 1
ATOM 1708 C CA . VAL A 1 211 ? -4.898 -26.812 0.666 1 97.88 211 VAL A CA 1
ATOM 1709 C C . VAL A 1 211 ? -5.594 -26.906 2.021 1 97.88 211 VAL A C 1
ATOM 1711 O O . VAL A 1 211 ? -6.566 -26.188 2.277 1 97.88 211 VAL A O 1
ATOM 1714 N N . GLU A 1 212 ? -5.059 -27.766 2.865 1 97.25 212 GLU A N 1
ATOM 1715 C CA . GLU A 1 212 ? -5.621 -27.891 4.207 1 97.25 212 GLU A CA 1
ATOM 1716 C C . GLU A 1 212 ? -5.496 -26.578 4.984 1 97.25 212 GLU A C 1
ATOM 1718 O O . GLU A 1 212 ? -6.434 -26.156 5.668 1 97.25 212 GLU A O 1
ATOM 1723 N N . HIS A 1 213 ? -4.398 -26.016 4.887 1 96.38 213 HIS A N 1
ATOM 1724 C CA . HIS A 1 213 ? -4.16 -24.734 5.543 1 96.38 213 HIS A CA 1
ATOM 1725 C C . HIS A 1 213 ? -5.152 -23.672 5.07 1 96.38 213 HIS A C 1
ATOM 1727 O O . HIS A 1 213 ? -5.711 -22.938 5.883 1 96.38 213 HIS A O 1
ATOM 1733 N N . MET A 1 214 ? -5.371 -23.641 3.785 1 96.75 214 MET A N 1
ATOM 1734 C CA . MET A 1 214 ? -6.277 -22.641 3.215 1 96.75 214 MET A CA 1
ATOM 1735 C C . MET A 1 214 ? -7.715 -22.906 3.654 1 96.75 214 MET A C 1
ATOM 1737 O O . MET A 1 214 ? -8.477 -21.969 3.869 1 96.75 214 MET A O 1
ATOM 1741 N N . ASN A 1 215 ? -8.047 -24.141 3.74 1 95.94 215 ASN A N 1
ATOM 1742 C CA . ASN A 1 215 ? -9.367 -24.484 4.266 1 95.94 215 ASN A CA 1
ATOM 1743 C C . ASN A 1 215 ? -9.555 -23.969 5.691 1 95.94 215 ASN A C 1
ATOM 1745 O O . ASN A 1 215 ? -10.586 -23.391 6.016 1 95.94 215 ASN A O 1
ATOM 1749 N N . ASP A 1 216 ? -8.547 -24.219 6.465 1 95.25 216 ASP A N 1
ATOM 1750 C CA . ASP A 1 216 ? -8.586 -23.75 7.852 1 95.25 216 ASP A CA 1
ATOM 1751 C C . ASP A 1 216 ? -8.688 -22.234 7.918 1 95.25 216 ASP A C 1
ATOM 1753 O O . ASP A 1 216 ? -9.453 -21.688 8.727 1 95.25 216 ASP A O 1
ATOM 1757 N N . MET A 1 217 ? -7.965 -21.578 7.117 1 94.69 217 MET A N 1
ATOM 1758 C CA . MET A 1 217 ? -7.992 -20.125 7.07 1 94.69 217 MET A CA 1
ATOM 1759 C C . MET A 1 217 ? -9.367 -19.625 6.645 1 94.69 217 MET A C 1
ATOM 1761 O O . MET A 1 217 ? -9.875 -18.656 7.207 1 94.69 217 MET A O 1
ATOM 1765 N N . GLY A 1 218 ? -9.875 -20.234 5.609 1 94.88 218 GLY A N 1
ATOM 1766 C CA . GLY A 1 218 ? -11.219 -19.891 5.188 1 94.88 218 GLY A CA 1
ATOM 1767 C C . GLY A 1 218 ? -12.242 -20 6.297 1 94.88 218 GLY A C 1
ATOM 1768 O O . GLY A 1 218 ? -13.125 -19.156 6.434 1 94.88 218 GLY A O 1
ATOM 1769 N N . GLU A 1 219 ? -12.109 -21.031 7.066 1 94.38 219 GLU A N 1
ATOM 1770 C CA . GLU A 1 219 ? -13.016 -21.25 8.188 1 94.38 219 GLU A CA 1
ATOM 1771 C C . GLU A 1 219 ? -12.852 -20.156 9.25 1 94.38 219 GLU A C 1
ATOM 1773 O O . GLU A 1 219 ? -13.836 -19.703 9.836 1 94.38 219 GLU A O 1
ATOM 1778 N N . ARG A 1 220 ? -11.688 -19.812 9.477 1 92.81 220 ARG A N 1
ATOM 1779 C CA . ARG A 1 220 ? -11.422 -18.75 10.445 1 92.81 220 ARG A CA 1
ATOM 1780 C C . ARG A 1 220 ? -12.047 -17.438 10.008 1 92.81 220 ARG A C 1
ATOM 1782 O O . ARG A 1 220 ? -12.602 -16.703 10.82 1 92.81 220 ARG A O 1
ATOM 1789 N N . ILE A 1 221 ? -11.945 -17.156 8.727 1 94.31 221 ILE A N 1
ATOM 1790 C CA . ILE A 1 221 ? -12.5 -15.93 8.18 1 94.31 221 ILE A CA 1
ATOM 1791 C C . ILE A 1 221 ? -14.023 -15.945 8.305 1 94.31 221 ILE A C 1
ATOM 1793 O O . ILE A 1 221 ? -14.633 -14.938 8.68 1 94.31 221 ILE A O 1
ATOM 1797 N N . ARG A 1 222 ? -14.531 -17.047 7.996 1 91.06 222 ARG A N 1
ATOM 1798 C CA . ARG A 1 222 ? -15.984 -17.188 8.055 1 91.06 222 ARG A CA 1
ATOM 1799 C C . ARG A 1 222 ? -16.5 -17.016 9.484 1 91.06 222 ARG A C 1
ATOM 1801 O O . ARG A 1 222 ? -17.594 -16.484 9.695 1 91.06 222 ARG A O 1
ATOM 1808 N N . SER A 1 223 ? -15.672 -17.375 10.43 1 90 223 SER A N 1
ATOM 1809 C CA . SER A 1 223 ? -16.094 -17.359 11.828 1 90 223 SER A CA 1
ATOM 1810 C C . SER A 1 223 ? -15.789 -16.016 12.484 1 90 223 SER A C 1
ATOM 1812 O O . SER A 1 223 ? -16.25 -15.734 13.586 1 90 223 SER A O 1
ATOM 1814 N N . ALA A 1 224 ? -15.086 -15.172 11.953 1 83.19 224 ALA A N 1
ATOM 1815 C CA . ALA A 1 224 ? -14.703 -13.875 12.523 1 83.19 224 ALA A CA 1
ATOM 1816 C C . ALA A 1 224 ? -15.773 -12.82 12.25 1 83.19 224 ALA A C 1
ATOM 1818 O O . ALA A 1 224 ? -16.703 -13.055 11.469 1 83.19 224 ALA A O 1
ATOM 1819 N N . MET B 1 1 ? 8.984 22.281 -32.906 1 30.19 1 MET B N 1
ATOM 1820 C CA . MET B 1 1 ? 8.672 22.891 -31.609 1 30.19 1 MET B CA 1
ATOM 1821 C C . MET B 1 1 ? 8.828 21.875 -30.484 1 30.19 1 MET B C 1
ATOM 1823 O O . MET B 1 1 ? 8.477 20.703 -30.656 1 30.19 1 MET B O 1
ATOM 1827 N N . ALA B 1 2 ? 9.75 21.781 -29.641 1 42.75 2 ALA B N 1
ATOM 1828 C CA . ALA B 1 2 ? 10.117 20.734 -28.688 1 42.75 2 ALA B CA 1
ATOM 1829 C C . ALA B 1 2 ? 8.898 20.234 -27.922 1 42.75 2 ALA B C 1
ATOM 1831 O O . ALA B 1 2 ? 8.109 21.031 -27.406 1 42.75 2 ALA B O 1
ATOM 1832 N N . ASP B 1 3 ? 8.117 19.141 -28.203 1 53.84 3 ASP B N 1
ATOM 1833 C CA . ASP B 1 3 ? 6.812 18.578 -27.875 1 53.84 3 ASP B CA 1
ATOM 1834 C C . ASP B 1 3 ? 6.523 18.703 -26.375 1 53.84 3 ASP B C 1
ATOM 1836 O O . ASP B 1 3 ? 7.246 18.141 -25.547 1 53.84 3 ASP B O 1
ATOM 1840 N N . LYS B 1 4 ? 5.977 19.812 -25.812 1 71.81 4 LYS B N 1
ATOM 1841 C CA . LYS B 1 4 ? 5.727 20.203 -24.422 1 71.81 4 LYS B CA 1
ATOM 1842 C C . LYS B 1 4 ? 5.043 19.094 -23.641 1 71.81 4 LYS B C 1
ATOM 1844 O O . LYS B 1 4 ? 4.102 18.469 -24.141 1 71.81 4 LYS B O 1
ATOM 1849 N N . GLU B 1 5 ? 5.727 1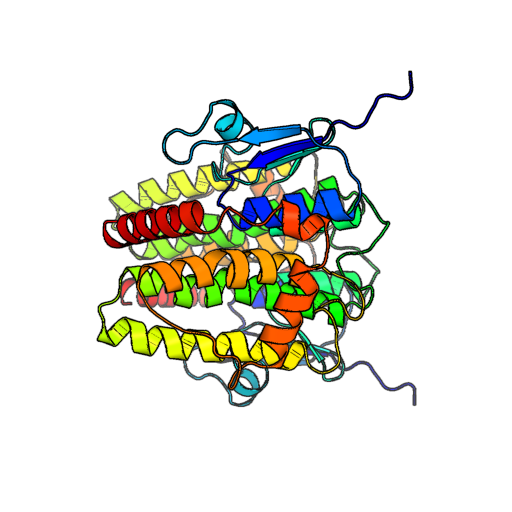8.594 -22.531 1 87.94 5 GLU B N 1
ATOM 1850 C CA . GLU B 1 5 ? 5.164 17.594 -21.625 1 87.94 5 GLU B CA 1
ATOM 1851 C C . GLU B 1 5 ? 3.785 18 -21.125 1 87.94 5 GLU B C 1
ATOM 1853 O O . GLU B 1 5 ? 3.562 19.172 -20.812 1 87.94 5 GLU B O 1
ATOM 1858 N N . GLU B 1 6 ? 2.867 17.125 -21.359 1 96.19 6 GLU B N 1
ATOM 1859 C CA . GLU B 1 6 ? 1.521 17.375 -20.844 1 96.19 6 GLU B CA 1
ATOM 1860 C C . GLU B 1 6 ? 1.271 16.578 -19.562 1 96.19 6 GLU B C 1
ATOM 1862 O O . GLU B 1 6 ? 1.451 15.367 -19.516 1 96.19 6 GLU B O 1
ATOM 1867 N N . VAL B 1 7 ? 0.958 17.328 -18.516 1 98.62 7 VAL B N 1
ATOM 1868 C CA . VAL B 1 7 ? 0.63 16.734 -17.219 1 98.62 7 VAL B CA 1
ATOM 1869 C C . VAL B 1 7 ? -0.779 17.156 -16.797 1 98.62 7 VAL B C 1
ATOM 1871 O O . VAL B 1 7 ? -1.109 18.344 -16.797 1 98.62 7 VAL B O 1
ATOM 1874 N N . LYS B 1 8 ? -1.622 16.125 -16.516 1 98.75 8 LYS B N 1
ATOM 1875 C CA . LYS B 1 8 ? -2.994 16.328 -16.062 1 98.75 8 LYS B CA 1
ATOM 1876 C C . LYS B 1 8 ? -3.256 15.578 -14.758 1 98.75 8 LYS B C 1
ATOM 1878 O O . LYS B 1 8 ? -2.826 14.438 -14.586 1 98.75 8 LYS B O 1
ATOM 1883 N N . LEU B 1 9 ? -3.9 16.266 -13.844 1 98.81 9 LEU B N 1
ATOM 1884 C CA . LEU B 1 9 ? -4.262 15.672 -12.562 1 98.81 9 LEU B CA 1
ATOM 1885 C C . LEU B 1 9 ? -5.77 15.758 -12.328 1 98.81 9 LEU B C 1
ATOM 1887 O O . LEU B 1 9 ? -6.34 16.844 -12.305 1 98.81 9 LEU B O 1
ATOM 1891 N N . LEU B 1 10 ? -6.426 14.617 -12.297 1 98.88 10 LEU B N 1
ATOM 1892 C CA . LEU B 1 10 ? -7.801 14.555 -11.812 1 98.88 10 LEU B CA 1
ATOM 1893 C C . LEU B 1 10 ? -7.828 14.414 -10.289 1 98.88 10 LEU B C 1
ATOM 1895 O O . LEU B 1 10 ? -7.168 13.539 -9.734 1 98.88 10 LEU B O 1
ATOM 1899 N N . GLY B 1 11 ? -8.484 15.312 -9.617 1 98.19 11 GLY B N 1
ATOM 1900 C CA . GLY B 1 11 ? -8.555 15.289 -8.164 1 98.19 11 GLY B CA 1
ATOM 1901 C C . GLY B 1 11 ? -9.797 15.984 -7.621 1 98.19 11 GLY B C 1
ATOM 1902 O O . GLY B 1 11 ? -10.68 16.375 -8.383 1 98.19 11 GLY B O 1
ATOM 1903 N N . ILE B 1 12 ? -9.891 16.016 -6.324 1 97.25 12 ILE B N 1
ATOM 1904 C CA . ILE B 1 12 ? -10.898 16.766 -5.578 1 97.25 12 ILE B CA 1
ATOM 1905 C C . ILE B 1 12 ? -10.219 17.719 -4.605 1 97.25 12 ILE B C 1
ATOM 1907 O O . ILE B 1 12 ? -9.227 17.359 -3.959 1 97.25 12 ILE B O 1
ATOM 1911 N N . TRP B 1 13 ? -10.711 18.844 -4.43 1 95.81 13 TRP B N 1
ATOM 1912 C CA . TRP B 1 13 ? -10.086 1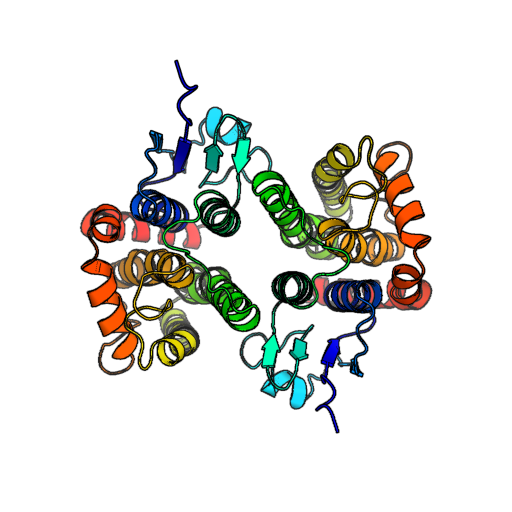9.922 -3.67 1 95.81 13 TRP B CA 1
ATOM 1913 C C . TRP B 1 13 ? -9.867 19.516 -2.217 1 95.81 13 TRP B C 1
ATOM 1915 O O . TRP B 1 13 ? -8.922 19.984 -1.57 1 95.81 13 TRP B O 1
ATOM 1925 N N . ALA B 1 14 ? -10.672 18.672 -1.761 1 96.44 14 ALA B N 1
ATOM 1926 C CA . ALA B 1 14 ? -10.688 18.375 -0.331 1 96.44 14 ALA B CA 1
ATOM 1927 C C . ALA B 1 14 ? -9.961 17.062 -0.034 1 96.44 14 ALA B C 1
ATOM 1929 O O . ALA B 1 14 ? -9.758 16.703 1.129 1 96.44 14 ALA B O 1
ATOM 1930 N N . SER B 1 15 ? -9.602 16.312 -1.029 1 97 15 SER B N 1
ATOM 1931 C CA . SER B 1 15 ? -9.023 14.984 -0.858 1 97 15 SER B CA 1
ATOM 1932 C C . SER B 1 15 ? -7.547 15.062 -0.488 1 97 15 SER B C 1
ATOM 1934 O O . SER B 1 15 ? -6.75 15.656 -1.219 1 97 15 SER B O 1
ATOM 1936 N N . PRO B 1 16 ? -7.203 14.469 0.631 1 98.19 16 PRO B N 1
ATOM 1937 C CA . PRO B 1 16 ? -5.781 14.461 0.98 1 98.19 16 PRO B CA 1
ATOM 1938 C C . PRO B 1 16 ? -4.922 13.742 -0.057 1 98.19 16 PRO B C 1
ATOM 1940 O O . PRO B 1 16 ? -3.744 14.07 -0.223 1 98.19 16 PRO B O 1
ATOM 1943 N N . TYR B 1 17 ? -5.48 12.797 -0.785 1 98.44 17 TYR B N 1
ATOM 1944 C CA . TYR B 1 17 ? -4.762 12.039 -1.805 1 98.44 17 TYR B CA 1
ATOM 1945 C C . TYR B 1 17 ? -4.484 12.906 -3.029 1 98.44 17 TYR B C 1
ATOM 1947 O O . TYR B 1 17 ? -3.439 12.773 -3.668 1 98.44 17 TYR B O 1
ATOM 1955 N N . SER B 1 18 ? -5.406 13.758 -3.377 1 98.38 18 SER B N 1
ATOM 1956 C CA . SER B 1 18 ? -5.203 14.703 -4.469 1 98.38 18 SER B CA 1
ATOM 1957 C C . SER B 1 18 ? -4.215 15.797 -4.074 1 98.38 18 SER B C 1
ATOM 1959 O O . SER B 1 18 ? -3.354 16.188 -4.867 1 98.38 18 SER B O 1
ATOM 1961 N N . ARG B 1 19 ? -4.34 16.25 -2.846 1 98.38 19 ARG B N 1
ATOM 1962 C CA . ARG B 1 19 ? -3.545 17.391 -2.383 1 98.38 19 ARG B CA 1
ATOM 1963 C C . ARG B 1 19 ? -2.064 17.031 -2.314 1 98.38 19 ARG B C 1
ATOM 1965 O O . ARG B 1 19 ? -1.204 17.859 -2.631 1 98.38 19 ARG B O 1
ATOM 1972 N N . ARG B 1 20 ? -1.788 15.812 -1.89 1 98.81 20 ARG B N 1
ATOM 1973 C CA . ARG B 1 20 ? -0.378 15.445 -1.782 1 98.81 20 ARG B CA 1
ATOM 1974 C C . ARG B 1 20 ? 0.278 15.383 -3.158 1 98.81 20 ARG B C 1
ATOM 1976 O O . ARG B 1 20 ? 1.471 15.664 -3.295 1 98.81 20 ARG B O 1
ATOM 1983 N N . ILE B 1 21 ? -0.495 15.07 -4.223 1 98.88 21 ILE B N 1
ATOM 1984 C CA . ILE B 1 21 ? 0.054 15.055 -5.574 1 98.88 21 ILE B CA 1
ATOM 1985 C C . ILE B 1 21 ? 0.299 16.484 -6.051 1 98.88 21 ILE B C 1
ATOM 1987 O O . ILE B 1 21 ? 1.333 16.766 -6.66 1 98.88 21 ILE B O 1
ATOM 1991 N N . GLU B 1 22 ? -0.671 17.359 -5.742 1 98.75 22 GLU B N 1
ATOM 1992 C CA . GLU B 1 22 ? -0.471 18.75 -6.105 1 98.75 22 GLU B CA 1
ATOM 1993 C C . GLU B 1 22 ? 0.772 19.328 -5.43 1 98.75 22 GLU B C 1
ATOM 1995 O O . GLU B 1 22 ? 1.573 20.016 -6.07 1 98.75 22 GLU B O 1
ATOM 2000 N N . MET B 1 23 ? 0.935 19.078 -4.164 1 98.62 23 MET B N 1
ATOM 2001 C CA . MET B 1 23 ? 2.113 19.562 -3.449 1 98.62 23 MET B CA 1
ATOM 2002 C C . MET B 1 23 ? 3.393 19.047 -4.102 1 98.62 23 MET B C 1
ATOM 2004 O O . MET B 1 23 ? 4.359 19.797 -4.254 1 98.62 23 MET B O 1
ATOM 2008 N N . ALA B 1 24 ? 3.412 17.75 -4.484 1 98.69 24 ALA B N 1
ATOM 2009 C CA . ALA B 1 24 ? 4.594 17.156 -5.113 1 98.69 24 ALA B CA 1
ATOM 2010 C C . ALA B 1 24 ? 4.906 17.844 -6.441 1 98.69 24 ALA B C 1
ATOM 2012 O O . ALA B 1 24 ? 6.062 18.156 -6.727 1 98.69 24 ALA B O 1
ATOM 2013 N N . LEU B 1 25 ? 3.865 18.047 -7.285 1 98.69 25 LEU B N 1
ATOM 2014 C CA . LEU B 1 25 ? 4.059 18.672 -8.586 1 98.69 25 LEU B CA 1
ATOM 2015 C C . LEU B 1 25 ? 4.578 20.094 -8.438 1 98.69 25 LEU B C 1
ATOM 2017 O O . LEU B 1 25 ? 5.48 20.516 -9.164 1 98.69 25 LEU B O 1
ATOM 2021 N N . LYS B 1 26 ? 4.039 20.812 -7.492 1 98.25 26 LYS B N 1
ATOM 2022 C CA . LYS B 1 26 ? 4.465 22.188 -7.25 1 98.25 26 LYS B CA 1
ATOM 2023 C C . LYS B 1 26 ? 5.895 22.234 -6.711 1 98.25 26 LYS B C 1
ATOM 2025 O O . LYS B 1 26 ? 6.688 23.094 -7.113 1 98.25 26 LYS B O 1
ATOM 2030 N N . LEU B 1 27 ? 6.176 21.359 -5.793 1 97.69 27 LEU B N 1
ATOM 2031 C CA . LEU B 1 27 ? 7.531 21.25 -5.266 1 97.69 27 LEU B CA 1
ATOM 2032 C C . LEU B 1 27 ? 8.539 21.031 -6.391 1 97.69 27 LEU B C 1
ATOM 2034 O O . LEU B 1 27 ? 9.633 21.609 -6.363 1 97.69 27 LEU B O 1
ATOM 2038 N N . LYS B 1 28 ? 8.117 20.203 -7.371 1 97.69 28 LYS B N 1
ATOM 2039 C CA . LYS B 1 28 ? 9 19.859 -8.484 1 97.69 28 LYS B CA 1
ATOM 2040 C C . LYS B 1 28 ? 8.938 20.922 -9.578 1 97.69 28 LYS B C 1
ATOM 2042 O O . LYS B 1 28 ? 9.695 20.875 -10.547 1 97.69 28 LYS B O 1
ATOM 2047 N N . GLY B 1 29 ? 8.062 21.875 -9.461 1 97.12 29 GLY B N 1
ATOM 2048 C CA . GLY B 1 29 ? 7.918 22.922 -10.461 1 97.12 29 GLY B CA 1
ATOM 2049 C C . GLY B 1 29 ? 7.32 22.422 -11.766 1 97.12 29 GLY B C 1
ATOM 2050 O O . GLY B 1 29 ? 7.648 22.922 -12.836 1 97.12 29 GLY B O 1
ATOM 2051 N N . VAL B 1 30 ? 6.496 21.422 -11.703 1 97.94 30 VAL B N 1
ATOM 2052 C CA . VAL B 1 30 ? 5.906 20.828 -12.898 1 97.94 30 VAL B CA 1
ATOM 2053 C C . VAL B 1 30 ? 4.539 21.438 -13.164 1 97.94 30 VAL B C 1
ATOM 2055 O O . VAL B 1 30 ? 3.609 21.281 -12.375 1 97.94 30 VAL B O 1
ATOM 2058 N N . PRO B 1 31 ? 4.414 22.141 -14.266 1 97.88 31 PRO B N 1
ATOM 2059 C CA . PRO B 1 31 ? 3.078 22.609 -14.625 1 97.88 31 PRO B CA 1
ATOM 2060 C C . PRO B 1 31 ? 2.102 21.484 -14.914 1 97.88 31 PRO B C 1
ATOM 2062 O O . PRO B 1 31 ? 2.49 20.453 -15.484 1 97.88 31 PRO B O 1
ATOM 2065 N N . TYR B 1 32 ? 0.873 21.719 -14.492 1 98.31 32 TYR B N 1
ATOM 2066 C CA . TYR B 1 32 ? -0.135 20.688 -14.727 1 98.31 32 TYR B CA 1
ATOM 2067 C C . TYR B 1 32 ? -1.515 21.312 -14.906 1 98.31 32 TYR B C 1
ATOM 2069 O O . TYR B 1 32 ? -1.785 22.406 -14.398 1 98.31 32 TYR B O 1
ATOM 2077 N N . GLU B 1 33 ? -2.287 20.578 -15.672 1 98.44 33 GLU B N 1
ATOM 2078 C CA . GLU B 1 33 ? -3.715 20.875 -15.75 1 98.44 33 GLU B CA 1
ATOM 2079 C C . GLU B 1 33 ? -4.488 20.141 -14.664 1 98.44 33 GLU B C 1
ATOM 2081 O O . GLU B 1 33 ? -4.379 18.922 -14.523 1 98.44 33 GLU B O 1
ATOM 2086 N N . TYR B 1 34 ? -5.184 20.875 -13.875 1 98.25 34 TYR B N 1
ATOM 2087 C CA . TYR B 1 34 ? -6 20.281 -12.82 1 98.25 34 TYR B CA 1
ATOM 2088 C C . TYR B 1 34 ? -7.449 20.141 -13.266 1 98.25 34 TYR B C 1
ATOM 2090 O O . TYR B 1 34 ? -8.047 21.094 -13.773 1 98.25 34 TYR B O 1
ATOM 2098 N N . VAL B 1 35 ? -7.969 18.953 -13.133 1 98.31 35 VAL B N 1
ATOM 2099 C CA . VAL B 1 35 ? -9.367 18.656 -13.438 1 98.31 35 VAL B CA 1
ATOM 2100 C C . VAL B 1 35 ? -10.102 18.281 -12.148 1 98.31 35 VAL B C 1
ATOM 2102 O O . VAL B 1 35 ? -9.836 17.219 -11.578 1 98.31 35 VAL B O 1
ATOM 2105 N N . GLU B 1 36 ? -11.016 19.109 -11.734 1 98 36 GLU B N 1
ATOM 2106 C CA . GLU B 1 36 ? -11.789 18.859 -10.523 1 98 36 GLU B CA 1
ATOM 2107 C C . GLU B 1 36 ? -12.875 17.812 -10.773 1 98 36 GLU B C 1
ATOM 2109 O O . GLU B 1 36 ? -13.656 17.938 -11.711 1 98 36 GLU B O 1
ATOM 2114 N N . GLU B 1 37 ? -12.867 16.781 -9.938 1 97.56 37 GLU B N 1
ATOM 2115 C CA . GLU B 1 37 ? -13.891 15.734 -10 1 97.56 37 GLU B CA 1
ATOM 2116 C C . GLU B 1 37 ? -14.961 15.961 -8.938 1 97.56 37 GLU B C 1
ATOM 2118 O O . GLU B 1 37 ? -14.789 16.781 -8.039 1 97.56 37 GLU B O 1
ATOM 2123 N N . ILE B 1 38 ? -16.078 15.32 -9.172 1 92.06 38 ILE B N 1
ATOM 2124 C CA . ILE B 1 38 ? -17.172 15.305 -8.195 1 92.06 38 ILE B CA 1
ATOM 2125 C C . ILE B 1 38 ? -17.359 13.891 -7.656 1 92.06 38 ILE B C 1
ATOM 2127 O O . ILE B 1 38 ? -17.484 12.938 -8.422 1 92.06 38 ILE B O 1
ATOM 2131 N N . LEU B 1 39 ? -17.344 13.758 -6.379 1 80.75 39 LEU B N 1
ATOM 2132 C CA . LEU B 1 39 ? -17.375 12.453 -5.727 1 80.75 39 LEU B CA 1
ATOM 2133 C C . LEU B 1 39 ? -18.672 11.719 -6.051 1 80.75 39 LEU B C 1
ATOM 2135 O O . LEU B 1 39 ? -18.656 10.508 -6.289 1 80.75 39 LEU B O 1
ATOM 2139 N N . GLU B 1 40 ? -19.797 12.414 -6.059 1 85.81 40 GLU B N 1
ATOM 2140 C CA . GLU B 1 40 ? -21.109 11.82 -6.195 1 85.81 40 GLU B CA 1
ATOM 2141 C C . GLU B 1 40 ? -21.406 11.453 -7.645 1 85.81 40 GLU B C 1
ATOM 2143 O O . GLU B 1 40 ? -22.234 10.57 -7.91 1 85.81 40 GLU B O 1
ATOM 2148 N N . LYS B 1 41 ? -20.797 12.172 -8.531 1 92.5 41 LYS B N 1
ATOM 2149 C CA . LYS B 1 41 ? -21 11.93 -9.953 1 92.5 41 LYS B CA 1
ATOM 2150 C C . LYS B 1 41 ? -19.672 11.828 -10.695 1 92.5 41 LYS B C 1
ATOM 2152 O O . LYS B 1 41 ? -19.203 12.805 -11.289 1 92.5 41 LYS B O 1
ATOM 2157 N N . LYS B 1 42 ? -19.172 10.617 -10.727 1 94.62 42 LYS B N 1
ATOM 2158 C CA . LYS B 1 42 ? -17.875 10.391 -11.359 1 94.62 42 LYS B CA 1
ATOM 2159 C C . LYS B 1 42 ? -17.938 10.711 -12.852 1 94.62 42 LYS B C 1
ATOM 2161 O O . LYS B 1 42 ? -18.891 10.336 -13.531 1 94.62 42 LYS B O 1
ATOM 2166 N N . SER B 1 43 ? -17 11.406 -13.398 1 97.44 43 SER B N 1
ATOM 2167 C CA . SER B 1 43 ? -16.969 11.836 -14.789 1 97.44 43 SER B CA 1
ATOM 2168 C C . SER B 1 43 ? -16.641 10.672 -15.719 1 97.44 43 SER B C 1
ATOM 2170 O O . SER B 1 43 ? -15.969 9.719 -15.305 1 97.44 43 SER B O 1
ATOM 2172 N N . PRO B 1 44 ? -17.062 10.75 -16.984 1 97.62 44 PRO B N 1
ATOM 2173 C CA . PRO B 1 44 ? -16.656 9.75 -17.984 1 97.62 44 PRO B CA 1
ATOM 2174 C C . PRO B 1 44 ? -15.141 9.664 -18.141 1 97.62 44 PRO B C 1
ATOM 2176 O O . PRO B 1 44 ? -14.602 8.578 -18.359 1 97.62 44 PRO B O 1
ATOM 2179 N N . LEU B 1 45 ? -14.5 10.773 -17.969 1 97.81 45 LEU B N 1
ATOM 2180 C CA . LEU B 1 45 ? -13.047 10.805 -18.078 1 97.81 45 LEU B CA 1
ATOM 2181 C C . LEU B 1 45 ? -12.391 9.984 -16.969 1 97.81 45 LEU B C 1
ATOM 2183 O O . LEU B 1 45 ? -11.508 9.172 -17.25 1 97.81 45 LEU B O 1
ATOM 2187 N N . LEU B 1 46 ? -12.828 10.195 -15.727 1 98.06 46 LEU B N 1
ATOM 2188 C CA . LEU B 1 46 ? -12.297 9.438 -14.602 1 98.06 46 LEU B CA 1
ATOM 2189 C C . LEU B 1 46 ? -12.531 7.941 -14.789 1 98.06 46 LEU B C 1
ATOM 2191 O O . LEU B 1 46 ? -11.625 7.133 -14.594 1 98.06 46 LEU B O 1
ATOM 2195 N N . LEU B 1 47 ? -13.742 7.605 -15.234 1 97.56 47 LEU B N 1
ATOM 2196 C CA . LEU B 1 47 ? -14.102 6.199 -15.414 1 97.56 47 LEU B CA 1
ATOM 2197 C C . LEU B 1 47 ? -13.281 5.562 -16.516 1 97.56 47 LEU B C 1
ATOM 2199 O O . LEU B 1 47 ? -12.945 4.379 -16.453 1 97.56 47 LEU B O 1
ATOM 2203 N N . ALA B 1 48 ? -12.906 6.32 -17.531 1 97.69 48 ALA B N 1
ATOM 2204 C CA . ALA B 1 48 ? -12.086 5.824 -18.641 1 97.69 48 ALA B CA 1
ATOM 2205 C C . ALA B 1 48 ? -10.633 5.656 -18.203 1 97.69 48 ALA B C 1
ATOM 2207 O O . ALA B 1 48 ? -9.977 4.688 -18.578 1 97.69 48 ALA B O 1
ATOM 2208 N N . LEU B 1 49 ? -10.133 6.578 -17.391 1 97.75 49 LEU B N 1
ATOM 2209 C CA . LEU B 1 49 ? -8.727 6.594 -17.016 1 97.75 49 LEU B CA 1
ATOM 2210 C C . LEU B 1 49 ? -8.453 5.605 -15.883 1 97.75 49 LEU B C 1
ATOM 2212 O O . LEU B 1 49 ? -7.344 5.09 -15.758 1 97.75 49 LEU B O 1
ATOM 2216 N N . ASN B 1 50 ? -9.438 5.348 -15.094 1 97.25 50 ASN B N 1
ATOM 2217 C CA . ASN B 1 50 ? -9.312 4.426 -13.969 1 97.25 50 ASN B CA 1
ATOM 2218 C C . ASN B 1 50 ? -10.531 3.512 -13.859 1 97.25 50 ASN B C 1
ATOM 2220 O O . ASN B 1 50 ? -11.281 3.582 -12.883 1 97.25 50 ASN B O 1
ATOM 2224 N N . PRO B 1 51 ? -10.672 2.619 -14.773 1 94.88 51 PRO B N 1
ATOM 2225 C CA . PRO B 1 51 ? -11.875 1.787 -14.836 1 94.88 51 PRO B CA 1
ATOM 2226 C C . PRO B 1 51 ? -11.953 0.773 -13.695 1 94.88 51 PRO B C 1
ATOM 2228 O O . PRO B 1 51 ? -13.031 0.242 -13.414 1 94.88 51 PRO B O 1
ATOM 2231 N N . ILE B 1 52 ? -10.852 0.525 -13.062 1 92.31 52 ILE B N 1
ATOM 2232 C CA . ILE B 1 52 ? -10.82 -0.509 -12.039 1 92.31 52 ILE B CA 1
ATOM 2233 C C . ILE B 1 52 ? -11.297 0.068 -10.711 1 92.31 52 ILE B C 1
ATOM 2235 O O . ILE B 1 52 ? -12.312 -0.38 -10.164 1 92.31 52 ILE B O 1
ATOM 2239 N N . HIS B 1 53 ? -10.641 1.108 -10.172 1 93.12 53 HIS B N 1
ATOM 2240 C CA . HIS B 1 53 ? -10.938 1.658 -8.859 1 93.12 53 HIS B CA 1
ATOM 2241 C C . HIS B 1 53 ? -11.945 2.803 -8.953 1 93.12 53 HIS B C 1
ATOM 2243 O O . HIS B 1 53 ? -12.656 3.096 -7.988 1 93.12 53 HIS B O 1
ATOM 2249 N N . LYS B 1 54 ? -11.859 3.504 -10.148 1 95.94 54 LYS B N 1
ATOM 2250 C CA . LYS B 1 54 ? -12.742 4.645 -10.383 1 95.94 54 LYS B CA 1
ATOM 2251 C C . LYS B 1 54 ? -12.562 5.707 -9.305 1 95.94 54 LYS B C 1
ATOM 2253 O O . LYS B 1 54 ? -13.539 6.316 -8.852 1 95.94 54 LYS B O 1
ATOM 2258 N N . LYS B 1 55 ? -11.352 5.812 -8.836 1 95.81 55 LYS B N 1
ATOM 2259 C CA . LYS B 1 55 ? -11.047 6.746 -7.758 1 95.81 55 LYS B CA 1
ATOM 2260 C C . LYS B 1 55 ? -10.039 7.801 -8.211 1 95.81 55 LYS B C 1
ATOM 2262 O O . LYS B 1 55 ? -9.43 7.66 -9.273 1 95.81 55 LYS B O 1
ATOM 2267 N N . ILE B 1 56 ? -9.977 8.875 -7.492 1 97.38 56 ILE B N 1
ATOM 2268 C CA . ILE B 1 56 ? -8.945 9.898 -7.609 1 97.38 56 ILE B CA 1
ATOM 2269 C C . ILE B 1 56 ? -7.891 9.695 -6.527 1 97.38 56 ILE B C 1
ATOM 2271 O O . ILE B 1 56 ? -8.141 9.023 -5.523 1 97.38 56 ILE B O 1
ATOM 2275 N N . PRO B 1 57 ? -6.66 10.188 -6.773 1 98.5 57 PRO B N 1
ATOM 2276 C CA . PRO B 1 57 ? -6.188 10.984 -7.91 1 98.5 57 PRO B CA 1
ATOM 2277 C C . PRO B 1 57 ? -5.789 10.125 -9.109 1 98.5 57 PRO B C 1
ATOM 2279 O O . PRO B 1 57 ? -5.473 8.945 -8.945 1 98.5 57 PRO B O 1
ATOM 2282 N N . VAL B 1 58 ? -5.93 10.664 -10.266 1 98.75 58 VAL B N 1
ATOM 2283 C CA . VAL B 1 58 ? -5.371 10.109 -11.492 1 98.75 58 VAL B CA 1
ATOM 2284 C C . VAL B 1 58 ? -4.379 11.102 -12.109 1 98.75 58 VAL B C 1
ATOM 2286 O O . VAL B 1 58 ? -4.715 12.266 -12.328 1 98.75 58 VAL B O 1
ATOM 2289 N N . LEU B 1 59 ? -3.154 10.711 -12.305 1 98.94 59 LEU B N 1
ATOM 2290 C CA . LEU B 1 59 ? -2.16 11.508 -13.016 1 98.94 59 LEU B CA 1
ATOM 2291 C C . LEU B 1 59 ? -1.984 11.008 -14.445 1 98.94 59 LEU B C 1
ATOM 2293 O O . LEU B 1 59 ? -1.842 9.805 -14.68 1 98.94 59 LEU B O 1
ATOM 2297 N N . VAL B 1 60 ? -2.117 11.875 -15.391 1 98.88 60 VAL B N 1
ATOM 2298 C CA . VAL B 1 60 ? -1.839 11.555 -16.781 1 98.88 60 VAL B CA 1
ATOM 2299 C C . VAL B 1 60 ? -0.605 12.328 -17.25 1 98.88 60 VAL B C 1
ATOM 2301 O O . VAL B 1 60 ? -0.566 13.555 -17.172 1 98.88 60 VAL B O 1
ATOM 2304 N N . HIS B 1 61 ? 0.434 11.625 -17.625 1 98.69 61 HIS B N 1
ATOM 2305 C CA . HIS B 1 61 ? 1.673 12.203 -18.141 1 98.69 61 HIS B CA 1
ATOM 2306 C C . HIS B 1 61 ? 1.948 11.758 -19.562 1 98.69 61 HIS B C 1
ATOM 2308 O O . HIS B 1 61 ? 2.338 10.609 -19.797 1 98.69 61 HIS B O 1
ATOM 2314 N N . ASN B 1 62 ? 1.83 12.664 -20.594 1 97.44 62 ASN B N 1
ATOM 2315 C CA . ASN B 1 62 ? 1.99 12.344 -22 1 97.44 62 ASN B CA 1
ATOM 2316 C C . ASN B 1 62 ? 1.203 11.094 -22.391 1 97.44 62 ASN B C 1
ATOM 2318 O O . ASN B 1 62 ? 1.762 10.156 -22.953 1 97.44 62 ASN B O 1
ATOM 2322 N N . ASP B 1 63 ? -0.075 10.992 -21.969 1 96.06 63 ASP B N 1
ATOM 2323 C CA . ASP B 1 63 ? -1.061 9.977 -22.328 1 96.06 63 ASP B CA 1
ATOM 2324 C C . ASP B 1 63 ? -0.841 8.695 -21.531 1 96.06 63 ASP B C 1
ATOM 2326 O O . ASP B 1 63 ? -1.47 7.672 -21.812 1 96.06 63 ASP B O 1
ATOM 2330 N N . LYS B 1 64 ? 0.095 8.766 -20.609 1 97.94 64 LYS B N 1
ATOM 2331 C CA . LYS B 1 64 ? 0.282 7.648 -19.672 1 97.94 64 LYS B CA 1
ATOM 2332 C C . LYS B 1 64 ? -0.448 7.895 -18.359 1 97.94 64 LYS B C 1
ATOM 2334 O O . LYS B 1 64 ? -0.244 8.93 -17.719 1 97.94 64 LYS B O 1
ATOM 2339 N N . THR B 1 65 ? -1.241 6.961 -17.984 1 98.62 65 THR B N 1
ATOM 2340 C CA . THR B 1 65 ? -2.047 7.086 -16.781 1 98.62 65 THR B CA 1
ATOM 2341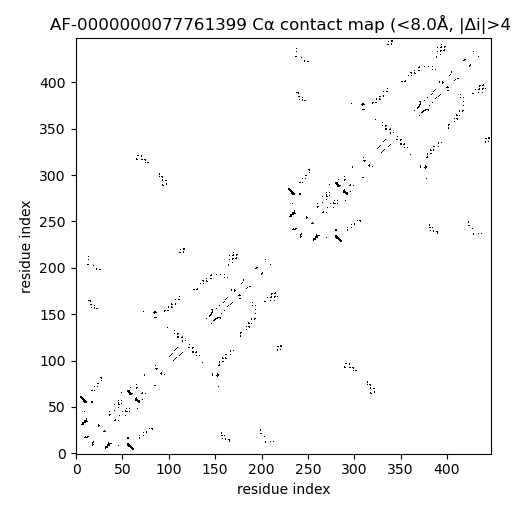 C C . THR B 1 65 ? -1.345 6.43 -15.594 1 98.62 65 THR B C 1
ATOM 2343 O O . THR B 1 65 ? -0.926 5.273 -15.672 1 98.62 65 THR B O 1
ATOM 2346 N N . ILE B 1 66 ? -1.174 7.18 -14.562 1 98.81 66 ILE B N 1
ATOM 2347 C CA . ILE B 1 66 ? -0.621 6.672 -13.312 1 98.81 66 ILE B CA 1
ATOM 2348 C C . ILE B 1 66 ? -1.682 6.738 -12.219 1 98.81 66 ILE B C 1
ATOM 2350 O O . ILE B 1 66 ? -2.303 7.781 -12.008 1 98.81 66 ILE B O 1
ATOM 2354 N N . LEU B 1 67 ? -1.814 5.574 -11.508 1 98.44 67 LEU B N 1
ATOM 2355 C CA . LEU B 1 67 ? -2.889 5.449 -10.531 1 98.44 67 LEU B CA 1
ATOM 2356 C C . LEU B 1 67 ? -2.326 5.191 -9.133 1 98.44 67 LEU B C 1
ATOM 2358 O O . LEU B 1 67 ? -1.171 4.785 -8.992 1 98.44 67 LEU B O 1
ATOM 2362 N N . GLU B 1 68 ? -3.17 5.453 -8.148 1 98 68 GLU B N 1
ATOM 2363 C CA . GLU B 1 68 ? -2.848 5.27 -6.738 1 98 68 GLU B CA 1
ATOM 2364 C C . GLU B 1 68 ? -1.902 6.363 -6.242 1 98 68 GLU B C 1
ATOM 2366 O O . GLU B 1 68 ? -0.784 6.496 -6.742 1 98 68 GLU B O 1
ATOM 2371 N N . SER B 1 69 ? -2.271 7.078 -5.227 1 98.5 69 SER B N 1
ATOM 2372 C CA . SER B 1 69 ? -1.628 8.328 -4.832 1 98.5 69 SER B CA 1
ATOM 2373 C C . SER B 1 69 ? -0.178 8.102 -4.422 1 98.5 69 SER B C 1
ATOM 2375 O O . SER B 1 69 ? 0.705 8.891 -4.77 1 98.5 69 SER B O 1
ATOM 2377 N N . GLN B 1 70 ? 0.094 6.965 -3.684 1 98.44 70 GLN B N 1
ATOM 2378 C CA . GLN B 1 70 ? 1.48 6.727 -3.295 1 98.44 70 GLN B CA 1
ATOM 2379 C C . GLN B 1 70 ? 2.326 6.312 -4.496 1 98.44 70 GLN B C 1
ATOM 2381 O O . GLN B 1 70 ? 3.502 6.668 -4.586 1 98.44 70 GLN B O 1
ATOM 2386 N N . VAL B 1 71 ? 1.749 5.547 -5.414 1 98.69 71 VAL B N 1
ATOM 2387 C CA . VAL B 1 71 ? 2.426 5.172 -6.652 1 98.69 71 VAL B CA 1
ATOM 2388 C C . VAL B 1 71 ? 2.695 6.422 -7.488 1 98.69 71 VAL B C 1
ATOM 2390 O O . VAL B 1 71 ? 3.781 6.574 -8.055 1 98.69 71 VAL B O 1
ATOM 2393 N N . ILE B 1 72 ? 1.716 7.312 -7.535 1 98.88 72 ILE B N 1
ATOM 2394 C CA . ILE B 1 72 ? 1.864 8.562 -8.266 1 98.88 72 ILE B CA 1
ATOM 2395 C C . ILE B 1 72 ? 3.016 9.375 -7.68 1 98.88 72 ILE B C 1
ATOM 2397 O O . ILE B 1 72 ? 3.836 9.93 -8.422 1 98.88 72 ILE B O 1
ATOM 2401 N N . LEU B 1 73 ? 3.115 9.445 -6.352 1 98.81 73 LEU B N 1
ATOM 2402 C CA . LEU B 1 73 ? 4.188 10.188 -5.703 1 98.81 73 LEU B CA 1
ATOM 2403 C C . LEU B 1 73 ? 5.551 9.625 -6.094 1 98.81 73 LEU B C 1
ATOM 2405 O O . LEU B 1 73 ? 6.477 10.391 -6.391 1 98.81 73 LEU B O 1
ATOM 2409 N N . GLU B 1 74 ? 5.656 8.328 -6.059 1 98.62 74 GLU B N 1
ATOM 2410 C CA . GLU B 1 74 ? 6.934 7.723 -6.434 1 98.62 74 GLU B CA 1
ATOM 2411 C C . GLU B 1 74 ? 7.234 7.945 -7.91 1 98.62 74 GLU B C 1
ATOM 2413 O O . GLU B 1 74 ? 8.383 8.172 -8.289 1 98.62 74 GLU B O 1
ATOM 2418 N N . TYR B 1 75 ? 6.199 7.902 -8.758 1 98.81 75 TYR B N 1
ATOM 2419 C CA . TYR B 1 75 ? 6.379 8.203 -10.18 1 98.81 75 TYR B CA 1
ATOM 2420 C C . TYR B 1 75 ? 6.922 9.617 -10.367 1 98.81 75 TYR B C 1
ATOM 2422 O O . TYR B 1 75 ? 7.863 9.82 -11.141 1 98.81 75 TYR B O 1
ATOM 2430 N N . ILE B 1 76 ? 6.363 10.562 -9.664 1 98.88 76 ILE B N 1
ATOM 2431 C CA . ILE B 1 76 ? 6.793 11.961 -9.734 1 98.88 76 ILE B CA 1
ATOM 2432 C C . ILE B 1 76 ? 8.258 12.07 -9.312 1 98.88 76 ILE B C 1
ATOM 2434 O O . ILE B 1 76 ? 9.055 12.727 -9.984 1 98.88 76 ILE B O 1
ATOM 2438 N N . ASP B 1 77 ? 8.578 11.391 -8.258 1 98.5 77 ASP B N 1
ATOM 2439 C CA . ASP B 1 77 ? 9.945 11.406 -7.742 1 98.5 77 ASP B CA 1
ATOM 2440 C C . ASP B 1 77 ? 10.922 10.812 -8.758 1 98.5 77 ASP B C 1
ATOM 2442 O O . ASP B 1 77 ? 12.031 11.312 -8.922 1 98.5 77 ASP B O 1
ATOM 2446 N N . GLU B 1 78 ? 10.531 9.766 -9.414 1 98.12 78 GLU B N 1
ATOM 2447 C CA . GLU B 1 78 ? 11.391 9.008 -10.32 1 98.12 78 GLU B CA 1
ATOM 2448 C C . GLU B 1 78 ? 11.469 9.672 -11.695 1 98.12 78 GLU B C 1
ATOM 2450 O O . GLU B 1 78 ? 12.398 9.43 -12.453 1 98.12 78 GLU B O 1
ATOM 2455 N N . THR B 1 79 ? 10.5 10.477 -12.031 1 98.38 79 THR B N 1
ATOM 2456 C CA . THR B 1 79 ? 10.422 11.125 -13.336 1 98.38 79 THR B CA 1
ATOM 2457 C C . THR B 1 79 ? 11.133 12.477 -13.312 1 98.38 79 THR B C 1
ATOM 2459 O O . THR B 1 79 ? 11.938 12.773 -14.195 1 98.38 79 THR B O 1
ATOM 2462 N N . TRP B 1 80 ? 10.828 13.25 -12.359 1 98.06 80 TRP B N 1
ATOM 2463 C CA . TRP B 1 80 ? 11.461 14.547 -12.18 1 98.06 80 TRP B CA 1
ATOM 2464 C C . TRP B 1 80 ? 12.438 14.516 -11.008 1 98.06 80 TRP B C 1
ATOM 2466 O O . TRP B 1 80 ? 12.039 14.68 -9.852 1 98.06 80 TRP B O 1
ATOM 2476 N N . LYS B 1 81 ? 13.719 14.516 -11.25 1 96.06 81 LYS B N 1
ATOM 2477 C CA . LYS B 1 81 ? 14.727 14.039 -10.312 1 96.06 81 LYS B CA 1
ATOM 2478 C C . LYS B 1 81 ? 15.188 15.156 -9.383 1 96.06 81 LYS B C 1
ATOM 2480 O O . LYS B 1 81 ? 15.812 14.891 -8.352 1 96.06 81 LYS B O 1
ATOM 2485 N N . HIS B 1 82 ? 14.961 16.359 -9.766 1 96 82 HIS B N 1
ATOM 2486 C CA . HIS B 1 82 ? 15.32 17.438 -8.844 1 96 82 HIS B CA 1
ATOM 2487 C C . HIS B 1 82 ? 14.43 17.422 -7.609 1 96 82 HIS B C 1
ATOM 2489 O O . HIS B 1 82 ? 13.289 16.953 -7.672 1 96 82 HIS B O 1
ATOM 2495 N N . ASN B 1 83 ? 15 17.828 -6.375 1 95.12 83 ASN B N 1
ATOM 2496 C CA . ASN B 1 83 ? 14.281 17.812 -5.109 1 95.12 83 ASN B CA 1
ATOM 2497 C C . ASN B 1 83 ? 13.719 16.422 -4.801 1 95.12 83 ASN B C 1
ATOM 2499 O O . ASN B 1 83 ? 12.5 16.25 -4.699 1 95.12 83 ASN B O 1
ATOM 2503 N N . PRO B 1 84 ? 14.555 15.5 -4.574 1 97.06 84 PRO B N 1
ATOM 2504 C CA . PRO B 1 84 ? 14.094 14.133 -4.348 1 97.06 84 PRO B CA 1
ATOM 2505 C C . PRO B 1 84 ? 13.141 14.016 -3.162 1 97.06 84 PRO B C 1
ATOM 2507 O O . PRO B 1 84 ? 13.359 14.648 -2.125 1 97.06 84 PRO B O 1
ATOM 2510 N N . LEU B 1 85 ? 12.109 13.281 -3.381 1 98.19 85 LEU B N 1
ATOM 2511 C CA . LEU B 1 85 ? 11.125 13.07 -2.324 1 98.19 85 LEU B CA 1
ATOM 2512 C C . LEU B 1 85 ? 11.562 11.945 -1.391 1 98.19 85 LEU B C 1
ATOM 2514 O O . LEU B 1 85 ? 11.344 12.023 -0.179 1 98.19 85 LEU B O 1
ATOM 2518 N N . LEU B 1 86 ? 12.117 10.906 -1.958 1 98.12 86 LEU B N 1
ATOM 2519 C CA . LEU B 1 86 ? 12.555 9.766 -1.162 1 98.12 86 LEU B CA 1
ATOM 2520 C C . LEU B 1 86 ? 14.062 9.812 -0.937 1 98.12 86 LEU B C 1
ATOM 2522 O O . LEU B 1 86 ? 14.812 10.234 -1.818 1 98.12 86 LEU B O 1
ATOM 2526 N N . PRO B 1 87 ? 14.484 9.312 0.264 1 96.5 87 PRO B N 1
ATOM 2527 C CA . PRO B 1 87 ? 15.93 9.211 0.496 1 96.5 87 PRO B CA 1
ATOM 2528 C C . PRO B 1 87 ? 16.609 8.25 -0.47 1 96.5 87 PRO B C 1
ATOM 2530 O O . PRO B 1 87 ? 15.953 7.418 -1.094 1 96.5 87 PRO B O 1
ATOM 2533 N N . GLN B 1 88 ? 17.953 8.391 -0.552 1 95 88 GLN B N 1
ATOM 2534 C CA . GLN B 1 88 ? 18.719 7.516 -1.431 1 95 88 GLN B CA 1
ATOM 2535 C C . GLN B 1 88 ? 19.031 6.188 -0.745 1 95 88 GLN B C 1
ATOM 2537 O O . GLN B 1 88 ? 19.141 5.152 -1.404 1 95 88 GLN B O 1
ATOM 2542 N N . ASP B 1 89 ? 19.188 6.254 0.578 1 97.38 89 ASP B N 1
ATOM 2543 C CA . ASP B 1 89 ? 19.5 5.047 1.342 1 97.38 89 ASP B CA 1
ATOM 2544 C C . ASP B 1 89 ? 18.312 4.094 1.362 1 97.38 89 ASP B C 1
ATOM 2546 O O . ASP B 1 89 ? 17.203 4.477 1.755 1 97.38 89 ASP B O 1
ATOM 2550 N N . PRO B 1 90 ? 18.531 2.836 0.979 1 98.06 90 PRO B N 1
ATOM 2551 C CA . PRO B 1 90 ? 17.422 1.894 0.872 1 98.06 90 PRO B CA 1
ATOM 2552 C C . PRO B 1 90 ? 16.656 1.726 2.188 1 98.06 90 PRO B C 1
ATOM 2554 O O . PRO B 1 90 ? 15.438 1.583 2.184 1 98.06 90 PRO B O 1
ATOM 2557 N N . TYR B 1 91 ? 17.359 1.711 3.252 1 98.31 91 TYR B N 1
ATOM 2558 C CA . TYR B 1 91 ? 16.688 1.534 4.535 1 98.31 91 TYR B CA 1
ATOM 2559 C C . TYR B 1 91 ? 15.805 2.73 4.859 1 98.31 91 TYR B C 1
ATOM 2561 O O . TYR B 1 91 ? 14.648 2.566 5.25 1 98.31 91 TYR B O 1
ATOM 2569 N N . GLU B 1 92 ? 16.344 3.932 4.676 1 97.62 92 GLU B N 1
ATOM 2570 C CA . GLU B 1 92 ? 15.578 5.141 4.938 1 97.62 92 GLU B CA 1
ATOM 2571 C C . GLU B 1 92 ? 14.375 5.246 3.998 1 97.62 92 GLU B C 1
ATOM 2573 O O . GLU B 1 92 ? 13.32 5.738 4.391 1 97.62 92 GLU B O 1
ATOM 2578 N N . ARG B 1 93 ? 14.547 4.762 2.74 1 97.81 93 ARG B N 1
ATOM 2579 C CA . ARG B 1 93 ? 13.445 4.695 1.785 1 97.81 93 ARG B CA 1
ATOM 2580 C C . ARG B 1 93 ? 12.336 3.775 2.287 1 97.81 93 ARG B C 1
ATOM 2582 O O . ARG B 1 93 ? 11.156 4.129 2.24 1 97.81 93 ARG B O 1
ATOM 2589 N N . SER B 1 94 ? 12.773 2.633 2.773 1 98.5 94 SER B N 1
ATOM 2590 C CA . SER B 1 94 ? 11.812 1.649 3.256 1 98.5 94 SER B CA 1
ATOM 2591 C C . SER B 1 94 ? 11.062 2.164 4.48 1 98.5 94 SER B C 1
ATOM 2593 O O . SER B 1 94 ? 9.859 1.915 4.629 1 98.5 94 SER B O 1
ATOM 2595 N N . LYS B 1 95 ? 11.734 2.885 5.301 1 97.69 95 LYS B N 1
ATOM 2596 C CA . LYS B 1 95 ? 11.102 3.459 6.484 1 97.69 95 LYS B CA 1
ATOM 2597 C C . LYS B 1 95 ? 10.047 4.492 6.102 1 97.69 95 LYS B C 1
ATOM 2599 O O . LYS B 1 95 ? 8.953 4.512 6.668 1 97.69 95 LYS B O 1
ATOM 2604 N N . ALA B 1 96 ? 10.406 5.32 5.16 1 98.12 96 ALA B N 1
ATOM 2605 C CA . ALA B 1 96 ? 9.453 6.32 4.676 1 98.12 96 ALA B CA 1
ATOM 2606 C C . ALA B 1 96 ? 8.211 5.656 4.098 1 98.12 96 ALA B C 1
ATOM 2608 O O . ALA B 1 96 ? 7.086 6.078 4.383 1 98.12 96 ALA B O 1
ATOM 2609 N N . ARG B 1 97 ? 8.398 4.609 3.314 1 98.44 97 ARG B N 1
ATOM 2610 C CA . ARG B 1 97 ? 7.281 3.895 2.709 1 98.44 97 ARG B CA 1
ATOM 2611 C C . ARG B 1 97 ? 6.418 3.23 3.775 1 98.44 97 ARG B C 1
ATOM 2613 O O . ARG B 1 97 ? 5.188 3.264 3.695 1 98.44 97 ARG B O 1
ATOM 2620 N N . PHE B 1 98 ? 7.086 2.689 4.789 1 98.25 98 PHE B N 1
ATOM 2621 C CA . PHE B 1 98 ? 6.355 2.025 5.863 1 98.25 98 PHE B CA 1
ATOM 2622 C C . PHE B 1 98 ? 5.48 3.018 6.621 1 98.25 98 PHE B C 1
ATOM 2624 O O . PHE B 1 98 ? 4.297 2.766 6.848 1 98.25 98 PHE B O 1
ATOM 2631 N N . LEU B 1 99 ? 6.055 4.098 6.945 1 98.38 99 LEU B N 1
ATOM 2632 C CA . LEU B 1 99 ? 5.332 5.09 7.734 1 98.38 99 LEU B CA 1
ATOM 2633 C C . LEU B 1 99 ? 4.219 5.73 6.91 1 98.38 99 LEU B C 1
ATOM 2635 O O . LEU B 1 99 ? 3.164 6.078 7.449 1 98.38 99 LEU B O 1
ATOM 2639 N N . ALA B 1 100 ? 4.465 5.887 5.602 1 98.56 100 ALA B N 1
ATOM 2640 C CA . ALA B 1 100 ? 3.41 6.383 4.723 1 98.56 100 ALA B CA 1
ATOM 2641 C C . ALA B 1 100 ? 2.219 5.43 4.703 1 98.56 100 ALA B C 1
ATOM 2643 O O . ALA B 1 100 ? 1.065 5.867 4.723 1 98.56 100 ALA B O 1
ATOM 2644 N N . LYS B 1 101 ? 2.545 4.176 4.648 1 98.06 101 LYS B N 1
ATOM 2645 C CA . LYS B 1 101 ? 1.487 3.172 4.707 1 98.06 101 LYS B CA 1
ATOM 2646 C C . LYS B 1 101 ? 0.743 3.234 6.039 1 98.06 101 LYS B C 1
ATOM 2648 O O . LYS B 1 101 ? -0.484 3.123 6.074 1 98.06 101 LYS B O 1
ATOM 2653 N N . LEU B 1 102 ? 1.472 3.381 7.117 1 98.06 102 LEU B N 1
ATOM 2654 C CA . LEU B 1 102 ? 0.879 3.521 8.445 1 98.06 102 LEU B CA 1
ATOM 2655 C C . LEU B 1 102 ? -0.124 4.668 8.469 1 98.06 102 LEU B C 1
ATOM 2657 O O . LEU B 1 102 ? -1.222 4.527 9.016 1 98.06 102 LEU B O 1
ATOM 2661 N N . VAL B 1 103 ? 0.245 5.762 7.848 1 98.69 103 VAL B N 1
ATOM 2662 C CA . VAL B 1 103 ? -0.594 6.953 7.816 1 98.69 103 VAL B CA 1
ATOM 2663 C C . VAL B 1 103 ? -1.886 6.656 7.059 1 98.69 103 VAL B C 1
ATOM 2665 O O . VAL B 1 103 ? -2.982 6.875 7.578 1 98.69 103 VAL B O 1
ATOM 2668 N N . ASP B 1 104 ? -1.763 6.102 5.906 1 98.25 104 ASP B N 1
ATOM 2669 C CA . ASP B 1 104 ? -2.9 5.93 5.008 1 98.25 104 ASP B CA 1
ATOM 2670 C C . ASP B 1 104 ? -3.805 4.793 5.473 1 98.25 104 ASP B C 1
ATOM 2672 O O . ASP B 1 104 ? -5.016 4.824 5.246 1 98.25 104 ASP B O 1
ATOM 2676 N N . GLU B 1 105 ? -3.178 3.814 6.105 1 96.81 105 GLU B N 1
ATOM 2677 C CA . GLU B 1 105 ? -3.959 2.607 6.359 1 96.81 105 GLU B CA 1
ATOM 2678 C C . GLU B 1 105 ? -4.434 2.553 7.809 1 96.81 105 GLU B C 1
ATOM 2680 O O . GLU B 1 105 ? -5.582 2.197 8.078 1 96.81 105 GLU B O 1
ATOM 2685 N N . GLN B 1 106 ? -3.635 2.967 8.734 1 97.75 106 GLN B N 1
ATOM 2686 C CA . GLN B 1 106 ? -4.008 2.781 10.133 1 97.75 106 GLN B CA 1
ATOM 2687 C C . GLN B 1 106 ? -4.441 4.098 10.766 1 97.75 106 GLN B C 1
ATOM 2689 O O . GLN B 1 106 ? -5.488 4.164 11.414 1 97.75 106 GLN B O 1
ATOM 2694 N N . ILE B 1 107 ? -3.658 5.109 10.57 1 98.56 107 ILE B N 1
ATOM 2695 C CA . ILE B 1 107 ? -3.969 6.379 11.219 1 98.56 107 ILE B CA 1
ATOM 2696 C C . ILE B 1 107 ? -5.273 6.941 10.656 1 98.56 107 ILE B C 1
ATOM 2698 O O . ILE B 1 107 ? -6.152 7.359 11.414 1 98.56 107 ILE B O 1
ATOM 2702 N N . LEU B 1 108 ? -5.43 6.953 9.375 1 98.44 108 LEU B N 1
ATOM 2703 C CA . LEU B 1 108 ? -6.652 7.453 8.75 1 98.44 108 LEU B CA 1
ATOM 2704 C C . LEU B 1 108 ? -7.855 6.609 9.156 1 98.44 108 LEU B C 1
ATOM 2706 O O . LEU B 1 108 ? -8.922 7.148 9.461 1 98.44 108 LEU B O 1
ATOM 2710 N N . THR B 1 109 ? -7.641 5.309 9.164 1 97.69 109 THR B N 1
ATOM 2711 C CA . THR B 1 109 ? -8.742 4.41 9.492 1 97.69 109 THR B CA 1
ATOM 2712 C C . THR B 1 109 ? -9.188 4.613 10.938 1 97.69 109 THR B C 1
ATOM 2714 O O . THR B 1 109 ? -10.375 4.801 11.203 1 97.69 109 THR B O 1
ATOM 2717 N N . ALA B 1 110 ? -8.266 4.586 11.875 1 97.94 110 ALA B N 1
ATOM 2718 C CA . ALA B 1 110 ? -8.609 4.777 13.281 1 97.94 110 ALA B CA 1
ATOM 2719 C C . ALA B 1 110 ? -9.102 6.199 13.539 1 97.94 110 ALA B C 1
ATOM 2721 O O . ALA B 1 110 ? -10.109 6.402 14.219 1 97.94 110 ALA B O 1
ATOM 2722 N N . GLY B 1 111 ? -8.453 7.133 12.945 1 98.25 111 GLY B N 1
ATOM 2723 C CA . GLY B 1 111 ? -8.648 8.531 13.281 1 98.25 111 GLY B CA 1
ATOM 2724 C C . GLY B 1 111 ? -9.844 9.156 12.586 1 98.25 111 GLY B C 1
ATOM 2725 O O . GLY B 1 111 ? -10.273 10.25 12.945 1 98.25 111 GLY B O 1
ATOM 2726 N N . PHE B 1 112 ? -10.383 8.438 11.602 1 97.75 112 PHE B N 1
ATOM 2727 C CA . PHE B 1 112 ? -11.508 9.055 10.906 1 97.75 112 PHE B CA 1
ATOM 2728 C C . PHE B 1 112 ? -12.602 8.031 10.625 1 97.75 112 PHE B C 1
ATOM 2730 O O . PHE B 1 112 ? -13.734 8.195 11.086 1 97.75 112 PHE B O 1
ATOM 2737 N N . VAL B 1 113 ? -12.273 6.969 9.93 1 96.31 113 VAL B N 1
ATOM 2738 C CA . VAL B 1 113 ? -13.281 6.02 9.477 1 96.31 113 VAL B CA 1
ATOM 2739 C C . VAL B 1 113 ? -13.953 5.355 10.68 1 96.31 113 VAL B C 1
ATOM 2741 O O . VAL B 1 113 ? -15.172 5.387 10.812 1 96.31 113 VAL B O 1
ATOM 2744 N N . SER B 1 114 ? -13.141 4.781 11.539 1 97.19 114 SER B N 1
ATOM 2745 C CA . SER B 1 114 ? -13.664 4.109 12.727 1 97.19 114 SER B CA 1
ATOM 2746 C C . SER B 1 114 ? -14.305 5.102 13.688 1 97.19 114 SER B C 1
ATOM 2748 O O . SER B 1 114 ? -15.344 4.812 14.289 1 97.19 114 SER B O 1
ATOM 2750 N N . MET B 1 115 ? -13.719 6.227 13.781 1 95.94 115 MET B N 1
ATOM 2751 C CA . MET B 1 115 ? -14.242 7.25 14.68 1 95.94 115 MET B CA 1
ATOM 2752 C C . MET B 1 115 ? -15.609 7.73 14.227 1 95.94 115 MET B C 1
ATOM 2754 O O . MET B 1 115 ? -16.484 8.008 15.047 1 95.94 115 MET B O 1
ATOM 2758 N N . ALA B 1 116 ? -15.766 7.895 12.914 1 95.31 116 ALA B N 1
ATOM 2759 C CA . ALA B 1 116 ? -17.031 8.352 12.367 1 95.31 116 ALA B CA 1
ATOM 2760 C C . ALA B 1 116 ? -18.156 7.383 12.719 1 95.31 116 ALA B C 1
ATOM 2762 O O . ALA B 1 116 ? -19.312 7.793 12.875 1 95.31 116 ALA B O 1
ATOM 2763 N N . ARG B 1 117 ? -17.844 6.121 12.898 1 96.25 117 ARG B N 1
ATOM 2764 C CA . ARG B 1 117 ? -18.828 5.09 13.156 1 96.25 117 ARG B CA 1
ATOM 2765 C C . ARG B 1 117 ? -19.047 4.895 14.656 1 96.25 117 ARG B C 1
ATOM 2767 O O . ARG B 1 117 ? -20 4.25 15.07 1 96.25 117 ARG B O 1
ATOM 2774 N N . ALA B 1 118 ? -18.203 5.414 15.477 1 95.81 118 ALA B N 1
ATOM 2775 C CA . ALA B 1 118 ? -18.203 5.137 16.906 1 95.81 118 ALA B CA 1
ATOM 2776 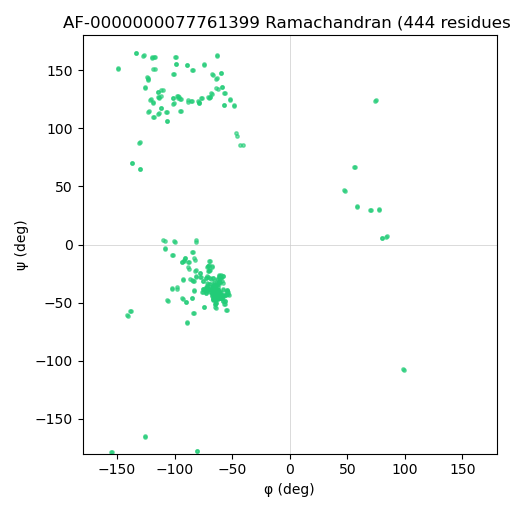C C . ALA B 1 118 ? -19.094 6.117 17.656 1 95.81 118 ALA B C 1
ATOM 2778 O O . ALA B 1 118 ? -19.328 7.234 17.203 1 95.81 118 ALA B O 1
ATOM 2779 N N . ASP B 1 119 ? -19.562 5.617 18.828 1 93.88 119 ASP B N 1
ATOM 2780 C CA . ASP B 1 119 ? -20.219 6.531 19.766 1 93.88 119 ASP B CA 1
ATOM 2781 C C . ASP B 1 119 ? -19.172 7.316 20.562 1 93.88 119 ASP B C 1
ATOM 2783 O O . ASP B 1 119 ? -17.984 7.219 20.312 1 93.88 119 ASP B O 1
ATOM 2787 N N . GLU B 1 120 ? -19.672 8.102 21.438 1 91.44 120 GLU B N 1
ATOM 2788 C CA . GLU B 1 120 ? -18.797 9.008 22.172 1 91.44 120 GLU B CA 1
ATOM 2789 C C . GLU B 1 120 ? -17.688 8.25 22.891 1 91.44 120 GLU B C 1
ATOM 2791 O O . GLU B 1 120 ? -16.516 8.633 22.828 1 91.44 120 GLU B O 1
ATOM 2796 N N . LYS B 1 121 ? -18.047 7.203 23.609 1 93.94 121 LYS B N 1
ATOM 2797 C CA . LYS B 1 121 ? -17.078 6.402 24.328 1 93.94 121 LYS B CA 1
ATOM 2798 C C . LYS B 1 121 ? -16.078 5.75 23.375 1 93.94 121 LYS B C 1
ATOM 2800 O O . LYS B 1 121 ? -14.875 5.723 23.625 1 93.94 121 LYS B O 1
ATOM 2805 N N . GLY B 1 122 ? -16.547 5.297 22.281 1 96.06 122 GLY B N 1
ATOM 2806 C CA . GLY B 1 122 ? -15.711 4.703 21.266 1 96.06 122 GLY B CA 1
ATOM 2807 C C . GLY B 1 122 ? -14.742 5.695 20.641 1 96.06 122 GLY B C 1
ATOM 2808 O O . GLY B 1 122 ? -13.602 5.344 20.328 1 96.06 122 GLY B O 1
ATOM 2809 N N . ARG B 1 123 ? -15.164 6.914 20.5 1 95.69 123 ARG B N 1
ATOM 2810 C CA . ARG B 1 123 ? -14.32 7.945 19.922 1 95.69 123 ARG B CA 1
ATOM 2811 C C . ARG B 1 123 ? -13.109 8.234 20.797 1 95.69 123 ARG B C 1
ATOM 2813 O O . ARG B 1 123 ? -12.016 8.484 20.297 1 95.69 123 ARG B O 1
ATOM 2820 N N . GLU B 1 124 ? -13.32 8.18 22.062 1 95.38 124 GLU B N 1
ATOM 2821 C CA . GLU B 1 124 ? -12.211 8.422 22.969 1 95.38 124 GLU B CA 1
ATOM 2822 C C . GLU B 1 124 ? -11.164 7.312 22.875 1 95.38 124 GLU B C 1
ATOM 2824 O O . GLU B 1 124 ? -9.969 7.582 22.922 1 95.38 124 GLU B O 1
ATOM 2829 N N . VAL B 1 125 ? -11.641 6.109 22.797 1 97.25 125 VAL B N 1
ATOM 2830 C CA . VAL B 1 125 ? -10.758 4.961 22.656 1 97.25 125 VAL B CA 1
ATOM 2831 C C . VAL B 1 125 ? -9.969 5.07 21.344 1 97.25 125 VAL B C 1
ATOM 2833 O O . VAL B 1 125 ? -8.758 4.855 21.328 1 97.25 125 VAL B O 1
ATOM 2836 N N . LEU B 1 126 ? -10.672 5.469 20.328 1 98.12 126 LEU B N 1
ATOM 2837 C CA . LEU B 1 126 ? -10.055 5.59 19.016 1 98.12 126 LEU B CA 1
ATOM 2838 C C . LEU B 1 126 ? -9.094 6.773 18.984 1 98.12 126 LEU B C 1
ATOM 2840 O O . LEU B 1 126 ? -8.07 6.723 18.297 1 98.12 126 LEU B O 1
ATOM 2844 N N . ALA B 1 127 ? -9.398 7.809 19.688 1 98 127 ALA B N 1
ATOM 2845 C CA . ALA B 1 127 ? -8.484 8.938 19.781 1 98 127 ALA B CA 1
ATOM 2846 C C . ALA B 1 127 ? -7.16 8.516 20.406 1 98 127 ALA B C 1
ATOM 2848 O O . ALA B 1 127 ? -6.09 8.906 19.922 1 98 127 ALA B O 1
ATOM 2849 N N . GLU B 1 128 ? -7.254 7.734 21.453 1 97.94 128 GLU B N 1
ATOM 2850 C CA . GLU B 1 128 ? -6.043 7.258 22.109 1 97.94 128 GLU B CA 1
ATOM 2851 C C . GLU B 1 128 ? -5.242 6.336 21.188 1 97.94 128 GLU B C 1
ATOM 2853 O O . GLU B 1 128 ? -4.016 6.414 21.156 1 97.94 128 GLU B O 1
ATOM 2858 N N . GLN B 1 129 ? -5.93 5.488 20.531 1 97.81 129 GLN B N 1
ATOM 2859 C CA . GLN B 1 129 ? -5.273 4.621 19.547 1 97.81 129 GLN B CA 1
ATOM 2860 C C . GLN B 1 129 ? -4.574 5.441 18.469 1 97.81 129 GLN B C 1
ATOM 2862 O O . GLN B 1 129 ? -3.445 5.129 18.078 1 97.81 129 GLN B O 1
ATOM 2867 N N . THR B 1 130 ? -5.27 6.426 18.016 1 98.5 130 THR B N 1
ATOM 2868 C CA . THR B 1 130 ? -4.723 7.301 16.984 1 98.5 130 THR B CA 1
ATOM 2869 C C . THR B 1 130 ? -3.48 8.023 17.5 1 98.5 130 THR B C 1
ATOM 2871 O O . THR B 1 130 ? -2.473 8.109 16.797 1 98.5 130 THR B O 1
ATOM 2874 N N . ARG B 1 131 ? -3.498 8.477 18.703 1 98.5 131 ARG B N 1
ATOM 2875 C CA . ARG B 1 131 ? -2.35 9.133 19.328 1 98.5 131 ARG B CA 1
ATOM 2876 C C . ARG B 1 131 ? -1.151 8.188 19.391 1 98.5 131 ARG B C 1
ATOM 2878 O O . ARG B 1 131 ? -0.02 8.594 19.109 1 98.5 131 ARG B O 1
ATOM 2885 N N . GLU B 1 132 ? -1.398 6.98 19.703 1 97.62 132 GLU B N 1
ATOM 2886 C CA . GLU B 1 132 ? -0.327 5.992 19.781 1 97.62 132 GLU B CA 1
ATOM 2887 C C . GLU B 1 132 ? 0.333 5.789 18.422 1 97.62 132 GLU B C 1
ATOM 2889 O O . GLU B 1 132 ? 1.557 5.672 18.328 1 97.62 132 GLU B O 1
ATOM 2894 N N . LEU B 1 133 ? -0.491 5.785 17.438 1 98.06 133 LEU B N 1
ATOM 2895 C CA . LEU B 1 133 ? 0.036 5.629 16.078 1 98.06 133 LEU B CA 1
ATOM 2896 C C . LEU B 1 133 ? 0.83 6.863 15.664 1 98.06 133 LEU B C 1
ATOM 2898 O O . LEU B 1 133 ? 1.909 6.742 15.078 1 98.06 133 LEU B O 1
ATOM 2902 N N . ILE B 1 134 ? 0.336 8.031 16 1 98.5 134 ILE B N 1
ATOM 2903 C CA . ILE B 1 134 ? 0.983 9.281 15.609 1 98.5 134 ILE B CA 1
ATOM 2904 C C . ILE B 1 134 ? 2.287 9.453 16.391 1 98.5 134 ILE B C 1
ATOM 2906 O O . ILE B 1 134 ? 3.211 10.117 15.922 1 98.5 134 ILE B O 1
ATOM 2910 N N . MET B 1 135 ? 2.383 8.805 17.531 1 98.12 135 MET B N 1
ATOM 2911 C CA . MET B 1 135 ? 3.609 8.859 18.328 1 98.12 135 MET B CA 1
ATOM 2912 C C . MET B 1 135 ? 4.789 8.289 17.547 1 98.12 135 MET B C 1
ATOM 2914 O O . MET B 1 135 ? 5.922 8.734 17.703 1 98.12 135 MET B O 1
ATOM 2918 N N . ASN B 1 136 ? 4.508 7.32 16.703 1 96.69 136 ASN B N 1
ATOM 2919 C CA . ASN B 1 136 ? 5.559 6.777 15.844 1 96.69 136 ASN B CA 1
ATOM 2920 C C . ASN B 1 136 ? 6.125 7.84 14.906 1 96.69 136 ASN B C 1
ATOM 2922 O O . ASN B 1 136 ? 7.312 7.816 14.578 1 96.69 136 ASN B O 1
ATOM 2926 N N . LEU B 1 137 ? 5.309 8.766 14.461 1 98.12 137 LEU B N 1
ATOM 2927 C CA . LEU B 1 137 ? 5.75 9.875 13.625 1 98.12 137 LEU B CA 1
ATOM 2928 C C . LEU B 1 137 ? 6.484 10.922 14.445 1 98.12 137 LEU B C 1
ATOM 2930 O O . LEU B 1 137 ? 7.484 11.484 13.992 1 98.12 137 LEU B O 1
ATOM 2934 N N . GLU B 1 138 ? 5.953 11.18 15.633 1 98.44 138 GLU B N 1
ATOM 2935 C CA . GLU B 1 138 ? 6.578 12.125 16.547 1 98.44 138 GLU B CA 1
ATOM 2936 C C . GLU B 1 138 ? 8.039 11.766 16.797 1 98.44 138 GLU B C 1
ATOM 2938 O O . GLU B 1 138 ? 8.914 12.641 16.766 1 98.44 138 GLU B O 1
ATOM 2943 N N . LYS B 1 139 ? 8.281 10.516 16.969 1 96.88 139 LYS B N 1
ATOM 2944 C CA . LYS B 1 139 ? 9.633 10.031 17.234 1 96.88 139 LYS B CA 1
ATOM 2945 C C . LYS B 1 139 ? 10.547 10.234 16.031 1 96.88 139 LYS B C 1
ATOM 2947 O O . LYS B 1 139 ? 11.727 10.539 16.188 1 96.88 139 LYS B O 1
ATOM 2952 N N . GLU B 1 140 ? 10 10.086 14.867 1 96.75 140 GLU B N 1
ATOM 2953 C CA . GLU B 1 140 ? 10.766 10.227 13.633 1 96.75 140 GLU B CA 1
ATOM 2954 C C . GLU B 1 140 ? 11.172 11.672 13.391 1 96.75 140 GLU B C 1
ATOM 2956 O O . GLU B 1 140 ? 12.125 11.938 12.656 1 96.75 140 GLU B O 1
ATOM 2961 N N . LEU B 1 141 ? 10.5 12.617 13.969 1 98.06 141 LEU B N 1
ATOM 2962 C CA . LEU B 1 141 ? 10.68 14.039 13.688 1 98.06 141 LEU B CA 1
ATOM 2963 C C . LEU B 1 141 ? 11.781 14.625 14.562 1 98.06 141 LEU B C 1
ATOM 2965 O O . LEU B 1 141 ? 12.242 15.742 14.32 1 98.06 141 LEU B O 1
ATOM 2969 N N . VAL B 1 142 ? 12.164 13.914 15.594 1 97.31 142 VAL B N 1
ATOM 2970 C CA . VAL B 1 142 ? 13.141 14.445 16.531 1 97.31 142 VAL B CA 1
ATOM 2971 C C . VAL B 1 142 ? 14.422 14.82 15.797 1 97.31 142 VAL B C 1
ATOM 2973 O O . VAL B 1 142 ? 15.008 13.992 15.102 1 97.31 142 VAL B O 1
ATOM 2976 N N . GLY B 1 143 ? 14.797 16.078 15.859 1 96.44 143 GLY B N 1
ATOM 2977 C CA . GLY B 1 143 ? 16.031 16.562 15.273 1 96.44 143 GLY B CA 1
ATOM 2978 C C . GLY B 1 143 ? 15.906 16.891 13.797 1 96.44 143 GLY B C 1
ATOM 2979 O O . GLY B 1 143 ? 16.906 17.156 13.125 1 96.44 143 GLY B O 1
ATOM 2980 N N . LYS B 1 144 ? 14.75 16.844 13.281 1 97.12 144 LYS B N 1
ATOM 2981 C CA . LYS B 1 144 ? 14.516 17.078 11.859 1 97.12 144 LYS B CA 1
ATOM 2982 C C . LYS B 1 144 ? 13.516 18.219 11.648 1 97.12 144 LYS B C 1
ATOM 2984 O O . LYS B 1 144 ? 12.555 18.344 12.406 1 97.12 144 LYS B O 1
ATOM 2989 N N . ASP B 1 145 ? 13.727 19 10.656 1 97.62 145 ASP B N 1
ATOM 2990 C CA . ASP B 1 145 ? 12.758 20.031 10.289 1 97.62 145 ASP B CA 1
ATOM 2991 C C . ASP B 1 145 ? 11.547 19.406 9.586 1 97.62 145 ASP B C 1
ATOM 2993 O O . ASP B 1 145 ? 10.422 19.891 9.742 1 97.62 145 ASP B O 1
ATOM 2997 N N . PHE B 1 146 ? 11.828 18.469 8.805 1 98.38 146 PHE B N 1
ATOM 2998 C CA . PHE B 1 146 ? 10.852 17.672 8.07 1 98.38 146 PHE B CA 1
ATOM 2999 C C . PHE B 1 146 ? 11.164 16.188 8.18 1 98.38 146 PHE B C 1
ATOM 3001 O O . PHE B 1 146 ? 12.25 15.805 8.625 1 98.38 146 PHE B O 1
ATOM 3008 N N . PHE B 1 147 ? 10.219 15.312 7.836 1 97.88 147 PHE B N 1
ATOM 3009 C CA . PHE B 1 147 ? 10.508 13.883 7.781 1 97.88 147 PHE B CA 1
ATOM 3010 C C . PHE B 1 147 ? 11.656 13.602 6.816 1 97.88 147 PHE B C 1
ATOM 3012 O O . PHE B 1 147 ? 12.43 12.664 7.016 1 97.88 147 PHE B O 1
ATOM 3019 N N . GLY B 1 148 ? 11.836 14.469 5.805 1 94.5 148 GLY B N 1
ATOM 3020 C CA . GLY B 1 148 ? 12.938 14.359 4.863 1 94.5 148 GLY B CA 1
ATOM 3021 C C . GLY B 1 148 ? 14.234 14.945 5.395 1 94.5 148 GLY B C 1
ATOM 3022 O O . GLY B 1 148 ? 15.242 14.961 4.691 1 94.5 148 GLY B O 1
ATOM 3023 N N . GLY B 1 149 ? 14.258 15.383 6.559 1 95.88 149 GLY B N 1
ATOM 3024 C CA . GLY B 1 149 ? 15.414 16.047 7.133 1 95.88 149 GLY B CA 1
ATOM 3025 C C . GLY B 1 149 ? 15.305 17.562 7.094 1 95.88 149 GLY B C 1
ATOM 3026 O O . GLY B 1 149 ? 14.477 18.156 7.805 1 95.88 149 GLY B O 1
ATOM 3027 N N . LYS B 1 150 ? 16.062 18.141 6.242 1 95.5 150 LYS B N 1
ATOM 3028 C CA . LYS B 1 150 ? 16.062 19.594 6.129 1 95.5 150 LYS B CA 1
ATOM 3029 C C . LYS B 1 150 ? 15.094 20.062 5.055 1 95.5 150 LYS B C 1
ATOM 3031 O O . LYS B 1 150 ? 14.758 21.25 4.992 1 95.5 150 LYS B O 1
ATOM 3036 N N . THR B 1 151 ? 14.711 19.141 4.266 1 95.69 151 THR B N 1
ATOM 3037 C CA . THR B 1 151 ? 13.789 19.484 3.188 1 95.69 151 THR B CA 1
ATOM 3038 C C . THR B 1 151 ? 12.562 18.594 3.213 1 95.69 151 THR B C 1
ATOM 3040 O O . THR B 1 151 ? 12.578 17.516 3.83 1 95.69 151 THR B O 1
ATOM 3043 N N . VAL B 1 152 ? 11.508 19.031 2.518 1 97.62 152 VAL B N 1
ATOM 3044 C CA . VAL B 1 152 ? 10.258 18.281 2.422 1 97.62 152 VAL B CA 1
ATOM 3045 C C . VAL B 1 152 ? 10.484 17 1.601 1 97.62 152 VAL B C 1
ATOM 3047 O O . VAL B 1 152 ? 11.07 17.062 0.516 1 97.62 152 VAL B O 1
ATOM 3050 N N . GLY B 1 153 ? 10.047 15.922 2.158 1 97.69 153 GLY B N 1
ATOM 3051 C CA . GLY B 1 153 ? 10.172 14.648 1.468 1 97.69 153 GLY B CA 1
ATOM 3052 C C . GLY B 1 153 ? 8.852 13.914 1.326 1 97.69 153 GLY B C 1
ATOM 3053 O O . GLY B 1 153 ? 7.785 14.508 1.497 1 97.69 153 GLY B O 1
ATOM 3054 N N . PHE B 1 154 ? 8.922 12.633 0.989 1 98.62 154 PHE B N 1
ATOM 3055 C CA . PHE B 1 154 ? 7.809 11.75 0.679 1 98.62 154 PHE B CA 1
ATOM 3056 C C . PHE B 1 154 ? 6.816 11.695 1.835 1 98.62 154 PHE B C 1
ATOM 3058 O O . PHE B 1 154 ? 5.621 11.914 1.643 1 98.62 154 PHE B O 1
ATOM 3065 N N . LEU B 1 155 ? 7.309 11.445 3.008 1 98.69 155 LEU B N 1
ATOM 3066 C CA . LEU B 1 155 ? 6.441 11.266 4.168 1 98.69 155 LEU B CA 1
ATOM 3067 C C . LEU B 1 155 ? 5.816 12.586 4.598 1 98.69 155 LEU B C 1
ATOM 3069 O O . LEU B 1 155 ? 4.711 12.609 5.145 1 98.69 155 LEU B O 1
ATOM 3073 N N . ASP B 1 156 ? 6.484 13.703 4.34 1 98.81 156 ASP B N 1
ATOM 3074 C CA . ASP B 1 156 ? 5.895 15.008 4.625 1 98.81 156 ASP B CA 1
ATOM 3075 C C . ASP B 1 156 ? 4.617 15.227 3.82 1 98.81 156 ASP B C 1
ATOM 3077 O O . ASP B 1 15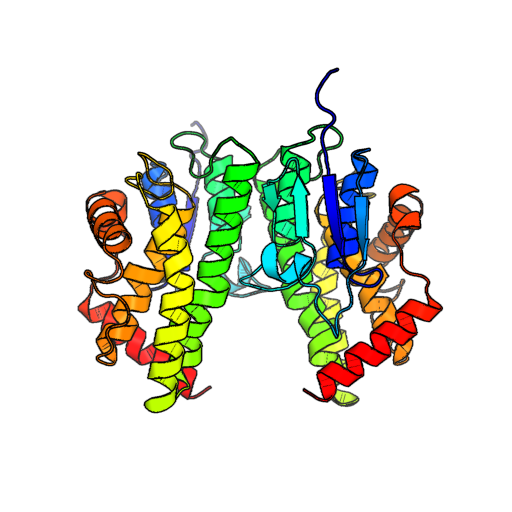6 ? 3.629 15.75 4.34 1 98.81 156 ASP B O 1
ATOM 3081 N N . LEU B 1 157 ? 4.68 14.812 2.594 1 98.81 157 LEU B N 1
ATOM 3082 C CA . LEU B 1 157 ? 3.533 15 1.708 1 98.81 157 LEU B CA 1
ATOM 3083 C C . LEU B 1 157 ? 2.381 14.086 2.113 1 98.81 157 LEU B C 1
ATOM 3085 O O . LEU B 1 157 ? 1.223 14.508 2.123 1 98.81 157 LEU B O 1
ATOM 3089 N N . VAL B 1 158 ? 2.723 12.867 2.518 1 98.88 158 VAL B N 1
ATOM 3090 C CA . VAL B 1 158 ? 1.695 11.891 2.875 1 98.88 158 VAL B CA 1
ATOM 3091 C C . VAL B 1 158 ? 1.098 12.25 4.234 1 98.88 158 VAL B C 1
ATOM 3093 O O . VAL B 1 158 ? -0.114 12.438 4.355 1 98.88 158 VAL B O 1
ATOM 3096 N N . ALA B 1 159 ? 1.928 12.398 5.223 1 98.88 159 ALA B N 1
ATOM 3097 C CA . ALA B 1 159 ? 1.445 12.703 6.57 1 98.88 159 ALA B CA 1
ATOM 3098 C C . ALA B 1 159 ? 0.811 14.086 6.629 1 98.88 159 ALA B C 1
ATOM 3100 O O . ALA B 1 159 ? -0.213 14.281 7.285 1 98.88 159 ALA B O 1
ATOM 3101 N N . GLY B 1 160 ? 1.419 15.023 5.938 1 98.62 160 GLY B N 1
ATOM 3102 C CA . GLY B 1 160 ? 0.906 16.391 5.938 1 98.62 160 GLY B CA 1
ATOM 3103 C C . GLY B 1 160 ? -0.49 16.5 5.352 1 98.62 160 GLY B C 1
ATOM 3104 O O . GLY B 1 160 ? -1.355 17.172 5.922 1 98.62 160 GLY B O 1
ATOM 3105 N N . SER B 1 161 ? -0.71 15.844 4.238 1 98.69 161 SER B N 1
ATOM 3106 C CA . SER B 1 161 ? -2.008 15.914 3.574 1 98.69 161 SER B CA 1
ATOM 3107 C C . SER B 1 161 ? -3.086 15.211 4.391 1 98.69 161 SER B C 1
ATOM 3109 O O . SER B 1 161 ? -4.242 15.633 4.395 1 98.69 161 SER B O 1
ATOM 3111 N N . VAL B 1 162 ? -2.727 14.18 5.176 1 98.75 162 VAL B N 1
ATOM 3112 C CA . VAL B 1 162 ? -3.711 13.32 5.828 1 98.75 162 VAL B CA 1
ATOM 3113 C C . VAL B 1 162 ? -3.996 13.844 7.234 1 98.75 162 VAL B C 1
ATOM 3115 O O . VAL B 1 162 ? -5.156 14.008 7.621 1 98.75 162 VAL B O 1
ATOM 3118 N N . ILE B 1 163 ? -2.938 14.172 7.98 1 98.69 163 ILE B N 1
ATOM 3119 C CA . ILE B 1 163 ? -3.164 14.375 9.406 1 98.69 163 ILE B CA 1
ATOM 3120 C C . ILE B 1 163 ? -3.535 15.836 9.664 1 98.69 163 ILE B C 1
ATOM 3122 O O . ILE B 1 163 ? -4.703 16.156 9.898 1 98.69 163 ILE B O 1
ATOM 3126 N N . PRO B 1 164 ? -2.627 16.844 9.469 1 98.12 164 PRO B N 1
ATOM 3127 C CA . PRO B 1 164 ? -3.012 18.219 9.789 1 98.12 164 PRO B CA 1
ATOM 3128 C C . PRO B 1 164 ? -3.994 18.812 8.781 1 98.12 164 PRO B C 1
ATOM 3130 O O . PRO B 1 164 ? -4.848 19.625 9.148 1 98.12 164 PRO B O 1
ATOM 3133 N N . PHE B 1 165 ? -3.928 18.359 7.535 1 97.19 165 PHE B N 1
ATOM 3134 C CA . PHE B 1 165 ? -4.715 19.047 6.516 1 97.19 165 PHE B CA 1
ATOM 3135 C C . PHE B 1 165 ? -6 18.281 6.223 1 97.19 165 PHE B C 1
ATOM 3137 O O . PHE B 1 165 ? -6.773 18.672 5.344 1 97.19 165 PHE B O 1
ATOM 3144 N N . CYS B 1 166 ? -6.27 17.172 6.934 1 97.88 166 CYS B N 1
ATOM 3145 C CA . CYS B 1 166 ? -7.5 16.422 6.707 1 97.88 166 CYS B CA 1
ATOM 3146 C C . CYS B 1 166 ? -8.086 15.93 8.023 1 97.88 166 CYS B C 1
ATOM 3148 O O . CYS B 1 166 ? -9.141 16.422 8.453 1 97.88 166 CYS B O 1
ATOM 3150 N N . LEU B 1 167 ? -7.418 15.148 8.742 1 98.31 167 LEU B N 1
ATOM 3151 C CA . LEU B 1 167 ? -7.949 14.547 9.961 1 98.31 167 LEU B CA 1
ATOM 3152 C C . LEU B 1 167 ? -8.25 15.617 11.008 1 98.31 167 LEU B C 1
ATOM 3154 O O . LEU B 1 167 ? -9.297 15.578 11.656 1 98.31 167 LEU B O 1
ATOM 3158 N N . GLU B 1 168 ? -7.309 16.531 11.219 1 97.81 168 GLU B N 1
ATOM 3159 C CA . GLU B 1 168 ? -7.523 17.562 12.234 1 97.81 168 GLU B CA 1
ATOM 3160 C C . GLU B 1 168 ? -8.75 18.422 11.906 1 97.81 168 GLU B C 1
ATOM 3162 O O . GLU B 1 168 ? -9.445 18.891 12.805 1 97.81 168 GLU B O 1
ATOM 3167 N N . ARG B 1 169 ? -9 18.609 10.633 1 97.44 169 ARG B N 1
ATOM 3168 C CA . ARG B 1 169 ? -10.219 19.312 10.234 1 97.44 169 ARG B CA 1
ATOM 3169 C C . ARG B 1 169 ? -11.461 18.516 10.602 1 97.44 169 ARG B C 1
ATOM 3171 O O . ARG B 1 169 ? -12.469 19.078 11.031 1 97.44 169 ARG B O 1
ATOM 3178 N N . GLY B 1 170 ? -11.391 17.234 10.359 1 96.88 170 GLY B N 1
ATOM 3179 C CA . GLY B 1 170 ? -12.484 16.359 10.758 1 96.88 170 GLY B CA 1
ATOM 3180 C C . GLY B 1 170 ? -12.727 16.359 12.258 1 96.88 170 GLY B C 1
ATOM 3181 O O . GLY B 1 170 ? -13.875 16.422 12.703 1 96.88 170 GLY B O 1
ATOM 3182 N N . TRP B 1 171 ? -11.625 16.281 13 1 97.5 171 TRP B N 1
ATOM 3183 C CA . TRP B 1 171 ? -11.734 16.281 14.453 1 97.5 171 TRP B CA 1
ATOM 3184 C C . TRP B 1 171 ? -12.305 17.609 14.945 1 97.5 171 TRP B C 1
ATOM 3186 O O . TRP B 1 171 ? -13.125 17.625 15.867 1 97.5 171 TRP B O 1
ATOM 3196 N N . GLU B 1 172 ? -11.852 18.672 14.375 1 95.88 172 GLU B N 1
ATOM 3197 C CA . GLU B 1 172 ? -12.383 19.984 14.703 1 95.88 172 GLU B CA 1
ATOM 3198 C C . GLU B 1 172 ? -13.898 20.047 14.516 1 95.88 172 GLU B C 1
ATOM 3200 O O . GLU B 1 172 ? -14.617 20.594 15.352 1 95.88 172 GLU B O 1
ATOM 3205 N N . GLY B 1 173 ? -14.398 19.5 13.461 1 94.38 173 GLY B N 1
ATOM 3206 C CA . GLY B 1 173 ? -15.812 19.516 13.125 1 94.38 173 GLY B CA 1
ATOM 3207 C C . GLY B 1 173 ? -16.672 18.828 14.172 1 94.38 173 GLY B C 1
ATOM 3208 O O . GLY B 1 173 ? -17.844 19.203 14.359 1 94.38 173 GLY B O 1
ATOM 3209 N N . ILE B 1 174 ? -16.125 17.922 14.867 1 92.75 174 ILE B N 1
ATOM 3210 C CA . ILE B 1 174 ? -16.922 17.188 15.852 1 92.75 174 ILE B CA 1
ATOM 3211 C C . ILE B 1 174 ? -16.5 17.609 17.266 1 92.75 174 ILE B C 1
ATOM 3213 O O . ILE B 1 174 ? -16.859 16.938 18.234 1 92.75 174 ILE B O 1
ATOM 3217 N N . GLY B 1 175 ? -15.578 18.578 17.312 1 93.06 175 GLY B N 1
ATOM 3218 C CA . GLY B 1 175 ? -15.18 19.141 18.594 1 93.06 175 GLY B CA 1
ATOM 3219 C C . GLY B 1 175 ? -14.227 18.25 19.359 1 93.06 175 GLY B C 1
ATOM 3220 O O . GLY B 1 175 ? -14.258 18.203 20.594 1 93.06 175 GLY B O 1
ATOM 3221 N N . LEU B 1 176 ? -13.445 17.484 18.688 1 94.75 176 LEU B N 1
ATOM 3222 C CA . LEU B 1 176 ? -12.508 16.562 19.312 1 94.75 176 LEU B CA 1
ATOM 3223 C C . LEU B 1 176 ? -11.07 17.031 19.109 1 94.75 176 LEU B C 1
ATOM 3225 O O . LEU B 1 176 ? -10.688 17.422 18 1 94.75 176 LEU B O 1
ATOM 3229 N N . GLU B 1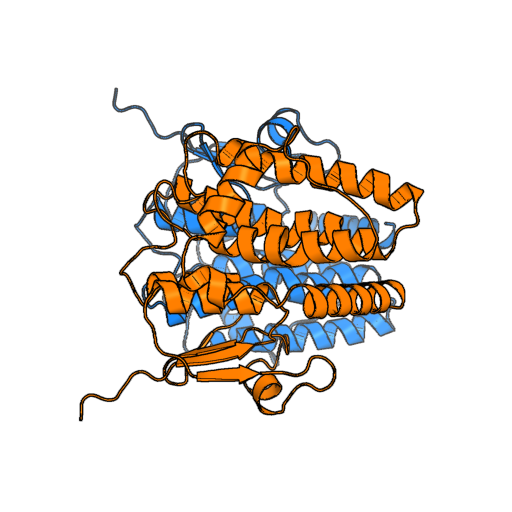 177 ? -10.297 17.031 20.109 1 93.88 177 GLU B N 1
ATOM 3230 C CA . GLU B 1 177 ? -8.867 17.297 20.016 1 93.88 177 GLU B CA 1
ATOM 3231 C C . GLU B 1 177 ? -8.047 16.031 20.219 1 93.88 177 GLU B C 1
ATOM 3233 O O . GLU B 1 177 ? -7.996 15.492 21.328 1 93.88 177 GLU B O 1
ATOM 3238 N N . VAL B 1 178 ? -7.426 15.656 19.234 1 97.12 178 VAL B N 1
ATOM 3239 C CA . VAL B 1 178 ? -6.648 14.422 19.281 1 97.12 178 VAL B CA 1
ATOM 3240 C C . VAL B 1 178 ? -5.176 14.742 19.547 1 97.12 178 VAL B C 1
ATOM 3242 O O . VAL B 1 178 ? -4.5 14.039 20.297 1 97.12 178 VAL B O 1
ATOM 3245 N N . ILE B 1 179 ? -4.719 15.82 18.953 1 97.69 179 ILE B N 1
ATOM 3246 C CA . ILE B 1 179 ? -3.309 16.188 19.047 1 97.69 179 ILE B CA 1
ATOM 3247 C C . ILE B 1 179 ? -3.152 17.453 19.859 1 97.69 179 ILE B C 1
ATOM 3249 O O . ILE B 1 179 ? -3.797 18.469 19.578 1 97.69 179 ILE B O 1
ATOM 3253 N N . SER B 1 180 ? -2.338 17.438 20.828 1 96.5 180 SER B N 1
ATOM 3254 C CA . SER B 1 180 ? -1.995 18.625 21.609 1 96.5 180 SER B CA 1
ATOM 3255 C C . SER B 1 180 ? -0.508 18.938 21.516 1 96.5 180 SER B C 1
ATOM 3257 O O . SER B 1 180 ? 0.31 18.047 21.297 1 96.5 180 SER B O 1
ATOM 3259 N N . GLU B 1 181 ? -0.194 20.156 21.641 1 96 181 GLU B N 1
ATOM 3260 C CA . GLU B 1 181 ? 1.2 20.578 21.578 1 96 181 GLU B CA 1
ATOM 3261 C C . GLU B 1 181 ? 2.023 19.953 22.703 1 96 181 GLU B C 1
ATOM 3263 O O . GLU B 1 181 ? 3.205 19.656 22.516 1 96 181 GLU B O 1
ATOM 3268 N N . GLU B 1 182 ? 1.485 19.828 23.844 1 96.94 182 GLU B N 1
ATOM 3269 C CA . GLU B 1 182 ? 2.174 19.25 25 1 96.94 182 GLU B CA 1
ATOM 3270 C C . GLU B 1 182 ? 2.611 17.828 24.719 1 96.94 182 GLU B C 1
ATOM 3272 O O . GLU B 1 182 ? 3.742 17.438 25.031 1 96.94 182 GLU B O 1
ATOM 3277 N N . LYS B 1 183 ? 1.749 17.078 24.125 1 97 183 LYS B N 1
ATOM 3278 C CA . LYS B 1 183 ? 2.027 15.672 23.891 1 97 183 LYS B CA 1
ATOM 3279 C C . LYS B 1 183 ? 2.816 15.469 22.609 1 97 183 LYS B C 1
ATOM 3281 O O . LYS B 1 183 ? 3.588 14.516 22.484 1 97 183 LYS B O 1
ATOM 3286 N N . PHE B 1 184 ? 2.59 16.375 21.656 1 98.44 184 PHE B N 1
ATOM 3287 C CA . PHE B 1 184 ? 3.201 16.219 20.344 1 98.44 184 PHE B CA 1
ATOM 3288 C C . PHE B 1 184 ? 3.898 17.5 19.922 1 98.44 184 PHE B C 1
ATOM 3290 O O . PHE B 1 184 ? 3.561 18.078 18.875 1 98.44 184 PHE B O 1
ATOM 3297 N N . PRO B 1 185 ? 4.934 17.906 20.625 1 98.44 185 PRO B N 1
ATOM 3298 C CA . PRO B 1 185 ? 5.602 19.156 20.297 1 98.44 185 PRO B CA 1
ATOM 3299 C C . PRO B 1 185 ? 6.328 19.109 18.953 1 98.44 185 PRO B C 1
ATOM 3301 O O . PRO B 1 185 ? 6.34 20.094 18.219 1 98.44 185 PRO B O 1
ATOM 3304 N N . GLU B 1 186 ? 6.957 17.984 18.625 1 98.62 186 GLU B N 1
ATOM 3305 C CA . GLU B 1 186 ? 7.68 17.875 17.359 1 98.62 186 GLU B CA 1
ATOM 3306 C C . GLU B 1 186 ? 6.727 17.906 16.172 1 98.62 186 GLU B C 1
ATOM 3308 O O . GLU B 1 186 ? 7.02 18.531 15.156 1 98.62 186 GLU B O 1
ATOM 3313 N N . TYR B 1 187 ? 5.652 17.219 16.359 1 98.56 187 TYR B N 1
ATOM 3314 C CA . TYR B 1 187 ? 4.617 17.234 15.336 1 98.56 187 TYR B CA 1
ATOM 3315 C C . TYR B 1 187 ? 4.133 18.656 15.07 1 98.56 187 TYR B C 1
ATOM 3317 O O . TYR B 1 187 ? 4 19.078 13.914 1 98.56 187 TYR B O 1
ATOM 3325 N N . LYS B 1 188 ? 3.838 19.375 16.109 1 98.38 188 LYS B N 1
ATOM 3326 C CA . LYS B 1 188 ? 3.33 20.734 15.969 1 98.38 188 LYS B CA 1
ATOM 3327 C C . LYS B 1 188 ? 4.371 21.641 15.32 1 98.38 188 LYS B C 1
ATOM 3329 O O . LYS B 1 188 ? 4.035 22.469 14.469 1 98.38 188 LYS B O 1
ATOM 3334 N N . ARG B 1 189 ? 5.578 21.5 15.719 1 98.31 189 ARG B N 1
ATOM 3335 C CA . ARG B 1 189 ? 6.66 22.25 15.078 1 98.31 189 ARG B CA 1
ATOM 3336 C C . ARG B 1 189 ? 6.75 21.906 13.594 1 98.31 189 ARG B C 1
ATOM 3338 O O . ARG B 1 189 ? 6.883 22.797 12.75 1 98.31 189 ARG B O 1
ATOM 3345 N N . TRP B 1 190 ? 6.672 20.625 13.297 1 98.69 190 TRP B N 1
ATOM 3346 C CA . TRP B 1 190 ? 6.727 20.141 11.922 1 98.69 190 TRP B CA 1
ATOM 3347 C C . TRP B 1 190 ? 5.602 20.734 11.086 1 98.69 190 TRP B C 1
ATOM 3349 O O . TRP B 1 190 ? 5.828 21.172 9.953 1 98.69 190 TRP B O 1
ATOM 3359 N N . VAL B 1 191 ? 4.387 20.75 11.617 1 98.38 191 VAL B N 1
ATOM 3360 C CA . VAL B 1 191 ? 3.236 21.297 10.906 1 98.38 191 VAL B CA 1
ATOM 3361 C C . VAL B 1 191 ? 3.463 22.766 10.594 1 98.38 191 VAL B C 1
ATOM 3363 O O . VAL B 1 191 ? 3.195 23.234 9.477 1 98.38 191 VAL B O 1
ATOM 3366 N N . LYS B 1 192 ? 3.979 23.469 11.547 1 97.56 192 LYS B N 1
ATOM 3367 C CA . LYS B 1 192 ? 4.273 24.891 11.344 1 97.56 192 LYS B CA 1
ATOM 3368 C C . LYS B 1 192 ? 5.297 25.094 10.234 1 97.56 192 LYS B C 1
ATOM 3370 O O . LYS B 1 192 ? 5.152 25.984 9.406 1 97.56 192 LYS B O 1
ATOM 3375 N N . ASN B 1 193 ? 6.336 24.297 10.242 1 97.75 193 ASN B N 1
ATOM 3376 C CA . ASN B 1 193 ? 7.34 24.359 9.18 1 97.75 193 ASN B CA 1
ATOM 3377 C C . ASN B 1 193 ? 6.73 24.062 7.816 1 97.75 193 ASN B C 1
ATOM 3379 O O . ASN B 1 193 ? 7.031 24.75 6.836 1 97.75 193 ASN B O 1
ATOM 3383 N N . LEU B 1 194 ? 5.902 23.016 7.77 1 97.75 194 LEU B N 1
ATOM 3384 C CA . LEU B 1 194 ? 5.281 22.594 6.52 1 97.75 194 LEU B CA 1
ATOM 3385 C C . LEU B 1 194 ? 4.387 23.688 5.961 1 97.75 194 LEU B C 1
ATOM 3387 O O . LEU B 1 194 ? 4.398 23.953 4.754 1 97.75 194 LEU B O 1
ATOM 3391 N N . GLU B 1 195 ? 3.678 24.375 6.77 1 96.81 195 GLU B N 1
ATOM 3392 C CA . GLU B 1 195 ? 2.734 25.406 6.371 1 96.81 195 GLU B CA 1
ATOM 3393 C C . GLU B 1 195 ? 3.463 26.656 5.859 1 96.81 195 GLU B C 1
ATOM 3395 O O . GLU B 1 195 ? 2.875 27.484 5.16 1 96.81 195 GLU B O 1
ATOM 3400 N N . LYS B 1 196 ? 4.711 26.781 6.199 1 95.75 196 LYS B N 1
ATOM 3401 C CA . LYS B 1 196 ? 5.5 27.938 5.758 1 95.75 196 LYS B CA 1
ATOM 3402 C C . LYS B 1 196 ? 5.93 27.781 4.305 1 95.75 196 LYS B C 1
ATOM 3404 O O . LYS B 1 196 ? 6.281 28.766 3.648 1 95.75 196 LYS B O 1
ATOM 3409 N N . ALA B 1 197 ? 5.988 26.547 3.883 1 94.62 197 ALA B N 1
ATOM 3410 C CA . ALA B 1 197 ? 6.359 26.328 2.488 1 94.62 197 ALA B CA 1
ATOM 3411 C C . ALA B 1 197 ? 5.246 26.766 1.546 1 94.62 197 ALA B C 1
ATOM 3413 O O . ALA B 1 197 ? 4.105 26.312 1.656 1 94.62 197 ALA B O 1
ATOM 3414 N N . GLU B 1 198 ? 5.527 27.609 0.561 1 94.5 198 GLU B N 1
ATOM 3415 C CA . GLU B 1 198 ? 4.539 28.234 -0.321 1 94.5 198 GLU B CA 1
ATOM 3416 C C . GLU B 1 198 ? 3.762 27.172 -1.101 1 94.5 198 GLU B C 1
ATOM 3418 O O . GLU B 1 198 ? 2.537 27.25 -1.22 1 94.5 198 GLU B O 1
ATOM 3423 N N . PHE B 1 199 ? 4.477 26.188 -1.599 1 95.38 199 PHE B N 1
ATOM 3424 C CA . PHE B 1 199 ? 3.828 25.172 -2.428 1 95.38 199 PHE B CA 1
ATOM 3425 C C . PHE B 1 199 ? 2.857 24.328 -1.604 1 95.38 199 PHE B C 1
ATOM 3427 O O . PHE B 1 199 ? 1.971 23.672 -2.156 1 95.38 199 PHE B O 1
ATOM 3434 N N . VAL B 1 200 ? 3.006 24.328 -0.26 1 96.75 200 VAL B N 1
ATOM 3435 C CA . VAL B 1 200 ? 2.098 23.609 0.633 1 96.75 200 VAL B CA 1
ATOM 3436 C C . VAL B 1 200 ? 0.88 24.484 0.936 1 96.75 200 VAL B C 1
ATOM 3438 O O . VAL B 1 200 ? -0.26 24.016 0.845 1 96.75 200 VAL B O 1
ATOM 3441 N N . LYS B 1 201 ? 1.119 25.688 1.238 1 93.81 201 LYS B N 1
ATOM 3442 C CA . LYS B 1 201 ? 0.073 26.625 1.627 1 93.81 201 LYS B CA 1
ATOM 3443 C C . LYS B 1 201 ? -1.026 26.688 0.571 1 93.81 201 LYS B C 1
ATOM 3445 O O . LYS B 1 201 ? -2.213 26.703 0.902 1 93.81 201 LYS B O 1
ATOM 3450 N N . ASP B 1 202 ? -0.585 26.656 -0.651 1 91.81 202 ASP B N 1
ATOM 3451 C CA . ASP B 1 202 ? -1.496 26.766 -1.786 1 91.81 202 ASP B CA 1
ATOM 3452 C C . ASP B 1 202 ? -2.371 25.531 -1.92 1 91.81 202 ASP B C 1
ATOM 3454 O O . ASP B 1 202 ? -3.395 25.547 -2.607 1 91.81 202 ASP B O 1
ATOM 3458 N N . CYS B 1 203 ? -1.995 24.469 -1.219 1 96 203 CYS B N 1
ATOM 3459 C CA . CYS B 1 203 ? -2.678 23.188 -1.412 1 96 203 CYS B CA 1
ATOM 3460 C C . CYS B 1 203 ? -3.549 22.844 -0.209 1 96 203 CYS B C 1
ATOM 3462 O O . CYS B 1 203 ? -4.246 21.828 -0.21 1 96 203 CYS B O 1
ATOM 3464 N N . ILE B 1 204 ? -3.521 23.641 0.812 1 96.69 204 ILE B N 1
ATOM 3465 C CA . ILE B 1 204 ? -4.34 23.391 1.997 1 96.69 204 ILE B CA 1
ATOM 3466 C C . ILE B 1 204 ? -5.777 23.828 1.73 1 96.69 204 ILE B C 1
ATOM 3468 O O . ILE B 1 204 ? -6.023 24.984 1.378 1 96.69 204 ILE B O 1
ATOM 3472 N N . PRO B 1 205 ? -6.695 22.891 1.871 1 97.19 205 PRO B N 1
ATOM 3473 C CA . PRO B 1 205 ? -8.086 23.297 1.649 1 97.19 205 PRO B CA 1
ATOM 3474 C C . PRO B 1 205 ? -8.539 24.406 2.598 1 97.19 205 PRO B C 1
ATOM 3476 O O . PRO B 1 205 ? -8.078 24.484 3.74 1 97.19 205 PRO B O 1
ATOM 3479 N N . PRO B 1 206 ? -9.445 25.281 2.098 1 96.62 206 PRO B N 1
ATOM 3480 C CA . PRO B 1 206 ? -9.977 26.312 3 1 96.62 206 PRO B CA 1
ATOM 3481 C C . PRO B 1 206 ? -10.625 25.719 4.25 1 96.62 206 PRO B C 1
ATOM 3483 O O . PRO B 1 206 ? -11.477 24.812 4.145 1 96.62 206 PRO B O 1
ATOM 3486 N N . ARG B 1 207 ? -10.242 26.234 5.316 1 96.12 207 ARG B N 1
ATOM 3487 C CA . ARG B 1 207 ? -10.531 25.625 6.605 1 96.12 207 ARG B CA 1
ATOM 3488 C C . ARG B 1 207 ? -12.031 25.406 6.781 1 96.12 207 ARG B C 1
ATOM 3490 O O . ARG B 1 207 ? -12.477 24.281 7.004 1 96.12 207 ARG B O 1
ATOM 3497 N N . GLU B 1 208 ? -12.836 26.438 6.664 1 96.94 208 GLU B N 1
ATOM 3498 C CA . GLU B 1 208 ? -14.266 26.359 6.957 1 96.94 208 GLU B CA 1
ATOM 3499 C C . GLU B 1 208 ? -14.969 25.391 6.012 1 96.94 208 GLU B C 1
ATOM 3501 O O . GLU B 1 208 ? -15.734 24.531 6.449 1 96.94 208 GLU B O 1
ATOM 3506 N N . GLU B 1 209 ? -14.664 25.516 4.758 1 97.06 209 GLU B N 1
ATOM 3507 C CA . GLU B 1 209 ? -15.258 24.641 3.762 1 97.06 209 GLU B CA 1
ATOM 3508 C C . GLU B 1 209 ? -14.82 23.188 3.986 1 97.06 209 GLU B C 1
ATOM 3510 O O . GLU B 1 209 ? -15.609 22.266 3.791 1 97.06 209 GLU B O 1
ATOM 3515 N N . HIS B 1 210 ? -13.594 23.047 4.371 1 97.81 210 HIS B N 1
ATOM 3516 C CA . HIS B 1 210 ? -13.055 21.703 4.555 1 97.81 210 HIS B CA 1
ATOM 3517 C C . HIS B 1 210 ? -13.648 21.031 5.793 1 97.81 210 HIS B C 1
ATOM 3519 O O . HIS B 1 210 ? -13.93 19.828 5.785 1 97.81 210 HIS B O 1
ATOM 3525 N N . VAL B 1 211 ? -13.859 21.797 6.859 1 97.88 211 VAL B N 1
ATOM 3526 C CA . VAL B 1 211 ? -14.508 21.266 8.047 1 97.88 211 VAL B CA 1
ATOM 3527 C C . VAL B 1 211 ? -15.906 20.766 7.699 1 97.88 211 VAL B C 1
ATOM 3529 O O . VAL B 1 211 ? -16.312 19.688 8.109 1 97.88 211 VAL B O 1
ATOM 3532 N N . GLU B 1 212 ? -16.609 21.578 6.934 1 97.25 212 GLU B N 1
ATOM 3533 C CA . GLU B 1 212 ? -17.953 21.188 6.5 1 97.25 212 GLU B CA 1
ATOM 3534 C C . GLU B 1 212 ? -17.891 19.922 5.645 1 97.25 212 GLU B C 1
ATOM 3536 O O . GLU B 1 212 ? -18.719 19.031 5.809 1 97.25 212 GLU B O 1
ATOM 3541 N N . HIS B 1 213 ? -17 19.891 4.785 1 96.38 213 HIS B N 1
ATOM 3542 C CA . HIS B 1 213 ? -16.828 18.734 3.928 1 96.38 213 HIS B CA 1
ATOM 3543 C C . HIS B 1 213 ? -16.562 17.469 4.754 1 96.38 213 HIS B C 1
ATOM 3545 O O . HIS B 1 213 ? -17.141 16.422 4.492 1 96.38 213 HIS B O 1
ATOM 3551 N N . MET B 1 214 ? -15.711 17.609 5.738 1 96.75 214 MET B N 1
ATOM 3552 C CA . MET B 1 214 ? -15.352 16.469 6.578 1 96.75 214 MET B CA 1
ATOM 3553 C C . MET B 1 214 ? -16.547 16 7.402 1 96.75 214 MET B C 1
ATOM 3555 O O . MET B 1 214 ? -16.719 14.805 7.637 1 96.75 214 MET B O 1
ATOM 3559 N N . ASN B 1 215 ? -17.312 16.953 7.84 1 95.94 215 ASN B N 1
ATOM 3560 C CA . ASN B 1 215 ? -18.547 16.594 8.539 1 95.94 215 ASN B CA 1
ATOM 3561 C C . ASN B 1 215 ? -19.469 15.773 7.648 1 95.94 215 ASN B C 1
ATOM 3563 O O . ASN B 1 215 ? -20.016 14.758 8.086 1 95.94 215 ASN B O 1
ATOM 3567 N N . ASP B 1 216 ? -19.609 16.25 6.453 1 95.25 216 ASP B N 1
ATOM 3568 C CA . ASP B 1 216 ? -20.453 15.547 5.492 1 95.25 216 ASP B CA 1
ATOM 3569 C C . ASP B 1 216 ? -19.922 14.141 5.223 1 95.25 216 ASP B C 1
ATOM 3571 O O . ASP B 1 216 ? -20.688 13.18 5.152 1 95.25 216 ASP B O 1
ATOM 3575 N N . MET B 1 217 ? -18.672 14.023 5.078 1 94.69 217 MET B N 1
ATOM 3576 C CA . MET B 1 217 ? -18.047 12.734 4.836 1 94.69 217 MET B CA 1
ATOM 3577 C C . MET B 1 217 ? -18.25 11.797 6.023 1 94.69 217 MET B C 1
ATOM 3579 O O . MET B 1 217 ? -18.531 10.609 5.84 1 94.69 217 MET B O 1
ATOM 3583 N N . GLY B 1 218 ? -18.016 12.344 7.195 1 94.81 218 GLY B N 1
ATOM 3584 C CA . GLY B 1 218 ? -18.281 11.547 8.391 1 94.81 218 GLY B CA 1
ATOM 3585 C C . GLY B 1 218 ? -19.688 11 8.445 1 94.81 218 GLY B C 1
ATOM 3586 O O . GLY B 1 218 ? -19.906 9.852 8.828 1 94.81 218 GLY B O 1
ATOM 3587 N N . GLU B 1 219 ? -20.609 11.805 8.055 1 94.38 219 GLU B N 1
ATOM 3588 C CA . GLU B 1 219 ? -22.016 11.391 8.039 1 94.38 219 GLU B CA 1
ATOM 3589 C C . GLU B 1 219 ? -22.25 10.281 7.016 1 94.38 219 GLU B C 1
ATOM 3591 O O . GLU B 1 219 ? -23.016 9.344 7.27 1 94.38 219 GLU B O 1
ATOM 3596 N N . ARG B 1 220 ? -21.641 10.406 5.938 1 92.88 220 ARG B N 1
ATOM 3597 C CA . ARG B 1 220 ? -21.781 9.391 4.902 1 92.88 220 ARG B CA 1
ATOM 3598 C C . ARG B 1 220 ? -21.234 8.047 5.383 1 92.88 220 ARG B C 1
ATOM 3600 O O . ARG B 1 220 ? -21.812 7 5.113 1 92.88 220 ARG B O 1
ATOM 3607 N N . ILE B 1 221 ? -20.109 8.109 6.082 1 94.31 221 ILE B N 1
ATOM 3608 C CA . ILE B 1 221 ? -19.484 6.898 6.602 1 94.31 221 ILE B CA 1
ATOM 3609 C C . ILE B 1 221 ? -20.406 6.25 7.641 1 94.31 221 ILE B C 1
ATOM 3611 O O . ILE B 1 221 ? -20.578 5.031 7.648 1 94.31 221 ILE B O 1
ATOM 3615 N N . ARG B 1 222 ? -20.922 7.062 8.43 1 91 222 ARG B N 1
ATOM 3616 C CA . ARG B 1 222 ? -21.812 6.574 9.484 1 91 222 ARG B CA 1
ATOM 3617 C C . ARG B 1 222 ? -23.047 5.914 8.891 1 91 222 ARG B C 1
ATOM 3619 O O . ARG B 1 222 ? -23.578 4.945 9.453 1 91 222 ARG B O 1
ATOM 3626 N N . SER B 1 223 ? -23.453 6.395 7.738 1 89.94 223 SER B N 1
ATOM 3627 C CA . SER B 1 223 ? -24.703 5.922 7.137 1 89.94 223 SER B CA 1
ATOM 3628 C C . SER B 1 223 ? -24.453 4.73 6.215 1 89.94 223 SER B C 1
ATOM 3630 O O . SER B 1 223 ? -25.391 4.059 5.793 1 89.94 223 SER B O 1
ATOM 3632 N N . ALA B 1 224 ? -23.312 4.391 5.871 1 83.38 224 ALA B N 1
ATOM 3633 C CA . ALA B 1 224 ? -22.984 3.293 4.969 1 83.38 224 ALA B CA 1
ATOM 3634 C C . ALA B 1 224 ? -22.906 1.967 5.719 1 83.38 224 ALA B C 1
ATOM 3636 O O . ALA B 1 224 ? -23.328 0.929 5.203 1 83.38 224 ALA B O 1
#